Protein AF-0000000079916120 (afdb_homodimer)

pLDDT: mean 85.38, std 12.24, range [44.72, 98.25]

Secondary structure (DSSP, 8-state):
--EEEEHHHHTTPEEEETTS-EEEEEEEEEE-TTSSBEEEEEEE-SSTT--EEEEEEEGGG-SEE-SS-EEESSGGG-EE--HHHHHHHHSS--S-TTTTPEEEETTS-EEEEEEEEEEEE--TTT--EEEEEEEEEE-TTTSSTT-EEEEE--SS---BTTEEEE-GGGGGG-BSSSTTHHHHHHHHHHHHHHH-/--EEEEHHHHTTPEEEETTS-EEEEEEEEEE-TTSSBEEEEEEE-SSTT--EEEEEEEGGG-SEE-SS-EEESSGGG-EE--HHHHHHHHSS--S-TTTTPEEEETTS-EEEEEEEEEEEE--TTT--EEEEEEEEEE-TTTSSTT-EEEEE--TT---BTTEEEE-GGGGGG-BSSSTTHHHHHHHHHHHHHHH-

Sequence (392 aa):
MSVLMRCSEIIARPVVTMAGEAVAQVKDIVYAPTGGQVAGFTLAGRGPFSGPLDRGLVWGRVAALGADAVMIADEDALGPLTGALAHASSRRGSGSDVLGAEVLTDTGTALGAVVDVIVEVGDPASGRCDVVGYEIESSQALRGKGTKMLLPLPDTLAASGEHLIVPASATGFVRDDLAGFGAAVAAFRTQLRGASMSVLMRCSEIIARPVVTMAGEAVAQVKDIVYAPTGGQVAGFTLAGRGPFSGPLDRGLVWGRVAALGADAVMIADEDALGPLTGALAHASSRRGSGSDVLGAEVLTDTGTALGAVVDVIVEVGDPASGRCDVVGYEIESSQALRGKGTKMLLPLPDTLAASGEHLIVPASATGFVRDDLAGFGAAVAAFRTQLRGAS

Solvent-accessible surface area (backbone atoms only — not comparable to full-atom values): 20100 Å² total; per-residue (Å²): 121,67,44,76,42,54,49,75,70,48,47,62,28,36,29,27,26,62,50,12,38,65,79,27,17,32,58,29,62,28,50,32,94,63,57,41,30,53,44,26,32,40,26,19,44,76,53,96,84,42,52,76,48,78,39,20,36,47,37,88,44,48,55,24,80,30,89,53,19,35,22,23,71,41,78,79,46,45,36,73,53,50,70,61,50,36,56,38,68,65,40,89,71,36,63,58,89,51,59,63,24,40,31,24,27,74,83,67,48,56,45,22,31,26,73,40,44,27,31,37,37,44,43,58,84,74,54,48,39,33,48,44,30,31,30,26,33,21,26,79,69,74,43,64,66,69,39,66,32,32,38,45,43,56,85,80,44,64,78,47,86,74,40,35,69,38,63,60,71,37,70,81,40,51,30,76,46,71,78,60,37,63,58,31,29,53,51,51,43,50,49,54,58,66,74,97,123,69,46,78,42,54,50,74,69,47,47,64,26,36,30,28,25,62,51,13,38,64,79,27,15,32,56,29,62,26,52,33,95,65,56,43,30,52,44,26,32,39,26,19,45,76,53,96,84,43,53,75,46,79,38,20,37,46,36,86,43,48,55,24,80,32,89,53,18,36,21,23,72,42,77,78,46,46,37,73,52,50,71,62,48,37,56,40,67,66,40,86,68,37,62,59,91,51,60,62,25,39,33,27,26,73,83,64,48,56,43,22,30,27,72,41,43,29,31,38,38,45,42,57,84,74,55,49,40,34,49,42,30,31,30,25,33,20,26,80,69,76,42,65,65,69,41,65,33,32,37,45,42,56,87,80,45,62,77,46,87,74,39,37,67,37,62,60,73,37,69,80,40,50,30,76,46,73,80,59,35,64,58,31,29,53,52,51,43,50,50,52,59,67,72,96

Organism: NCBI:txid1990687

InterPro domains:
  IPR011033 PRC-barrel-like superfamily [SSF50346] (4-73)
  IPR027275 PRC-barrel domain [PF05239] (5-72)

Structure (mmCIF, N/CA/C/O backbone):
data_AF-0000000079916120-model_v1
#
loop_
_entity.id
_entity.type
_entity.pdbx_description
1 polymer 'Photosystem reaction center protein H'
#
loop_
_atom_site.group_PDB
_atom_site.id
_atom_site.type_symbol
_atom_site.label_atom_id
_atom_site.label_alt_id
_atom_site.label_comp_id
_atom_site.label_asym_id
_atom_site.label_entity_id
_atom_site.label_seq_id
_atom_site.pdbx_PDB_ins_code
_atom_site.Cartn_x
_atom_site.Cartn_y
_atom_site.Cartn_z
_atom_site.occupancy
_atom_site.B_iso_or_equiv
_atom_site.auth_seq_id
_atom_site.auth_comp_id
_atom_site.auth_asym_id
_atom_site.auth_atom_id
_atom_site.pdbx_PDB_model_num
ATOM 1 N N . MET A 1 1 ? -11.812 17.188 -5.547 1 64.25 1 MET A N 1
ATOM 2 C CA . MET A 1 1 ? -12.258 17.219 -4.16 1 64.25 1 MET A CA 1
ATOM 3 C C . MET A 1 1 ? -11.086 17.078 -3.201 1 64.25 1 MET A C 1
ATOM 5 O O . MET A 1 1 ? -10.117 16.375 -3.502 1 64.25 1 MET A O 1
ATOM 9 N N . SER A 1 2 ? -10.922 17.984 -2.207 1 83 2 SER A N 1
ATOM 10 C CA . SER A 1 2 ? -9.812 17.969 -1.262 1 83 2 SER A CA 1
ATOM 11 C C . SER A 1 2 ? -10.172 17.188 0.005 1 83 2 SER A C 1
ATOM 13 O O . SER A 1 2 ? -11.352 17.062 0.347 1 83 2 SER A O 1
ATOM 15 N N . VAL A 1 3 ? -9.266 16.5 0.45 1 88.25 3 VAL A N 1
ATOM 16 C CA . VAL A 1 3 ? -9.469 15.727 1.67 1 88.25 3 VAL A CA 1
ATOM 17 C C . VAL A 1 3 ? -8.602 16.297 2.791 1 88.25 3 VAL A C 1
ATOM 19 O O . VAL A 1 3 ? -7.457 16.703 2.557 1 88.25 3 VAL A O 1
ATOM 22 N N . LEU A 1 4 ? -9.219 16.328 3.965 1 93 4 LEU A N 1
ATOM 23 C CA . LEU A 1 4 ? -8.453 16.734 5.137 1 93 4 LEU A CA 1
ATOM 24 C C . LEU A 1 4 ? -7.867 15.531 5.855 1 93 4 LEU A C 1
ATOM 26 O O . LEU A 1 4 ? -8.516 14.484 5.957 1 93 4 LEU A O 1
ATOM 30 N N . MET A 1 5 ? -6.652 15.812 6.375 1 94.25 5 MET A N 1
ATOM 31 C CA . MET A 1 5 ? -5.984 14.75 7.113 1 94.25 5 MET A CA 1
ATOM 32 C C . MET A 1 5 ? -5.203 15.312 8.297 1 94.25 5 MET A C 1
ATOM 34 O O . MET A 1 5 ? -4.723 16.453 8.242 1 94.25 5 MET A O 1
ATOM 38 N N . ARG A 1 6 ? -5.152 14.422 9.336 1 94.69 6 ARG A N 1
ATOM 39 C CA . ARG A 1 6 ? -4.207 14.703 10.406 1 94.69 6 ARG A CA 1
ATOM 40 C C . ARG A 1 6 ? -2.799 14.25 10.031 1 94.69 6 ARG A C 1
ATOM 42 O O . ARG A 1 6 ? -2.611 13.125 9.547 1 94.69 6 ARG A O 1
ATOM 49 N N . CYS A 1 7 ? -1.835 15.062 10.32 1 92.88 7 CYS A N 1
ATOM 50 C CA . CYS A 1 7 ? -0.459 14.734 9.969 1 92.88 7 CYS A CA 1
ATOM 51 C C . CYS A 1 7 ? 0.027 13.516 10.75 1 92.88 7 CYS A C 1
ATOM 53 O O . CYS A 1 7 ? 0.81 12.719 10.234 1 92.88 7 CYS A O 1
ATOM 55 N N . SER A 1 8 ? -0.419 13.398 11.961 1 93.06 8 SER A N 1
ATOM 56 C CA . SER A 1 8 ? -0.013 12.266 12.773 1 93.06 8 SER A CA 1
ATOM 57 C C . SER A 1 8 ? -0.409 10.945 12.125 1 93.06 8 SER A C 1
ATOM 59 O O . SER A 1 8 ? 0.227 9.914 12.359 1 93.06 8 SER A O 1
ATOM 61 N N . GLU A 1 9 ? -1.499 10.953 11.312 1 94.12 9 GLU A N 1
ATOM 62 C CA . GLU A 1 9 ? -1.99 9.742 10.656 1 94.12 9 GLU A CA 1
ATOM 63 C C . GLU A 1 9 ? -1.159 9.414 9.422 1 94.12 9 GLU A C 1
ATOM 65 O O . GLU A 1 9 ? -1.242 8.305 8.891 1 94.12 9 GLU A O 1
ATOM 70 N N . ILE A 1 10 ? -0.416 10.352 8.969 1 94.94 10 ILE A N 1
ATOM 71 C CA . ILE A 1 10 ? 0.38 10.172 7.762 1 94.94 10 ILE A CA 1
ATOM 72 C C . ILE A 1 10 ? 1.717 9.523 8.117 1 94.94 10 ILE A C 1
ATOM 74 O O . ILE A 1 10 ? 2.277 8.766 7.32 1 94.94 10 ILE A O 1
ATOM 78 N N . ILE A 1 11 ? 2.189 9.812 9.289 1 93.19 11 ILE A N 1
ATOM 79 C CA . ILE A 1 11 ? 3.457 9.258 9.75 1 93.19 11 ILE A CA 1
ATOM 80 C C . ILE A 1 11 ? 3.389 7.73 9.734 1 93.19 11 ILE A C 1
ATOM 82 O O . ILE A 1 11 ? 2.369 7.145 10.102 1 93.19 11 ILE A O 1
ATOM 86 N N . ALA A 1 12 ? 4.465 7.066 9.266 1 94 12 ALA A N 1
ATOM 87 C CA . ALA A 1 12 ? 4.656 5.617 9.195 1 94 12 ALA A CA 1
ATOM 88 C C . ALA A 1 12 ? 3.865 5.012 8.039 1 94 12 ALA A C 1
ATOM 90 O O . ALA A 1 12 ? 3.922 3.803 7.809 1 94 12 ALA A O 1
ATOM 91 N N . ARG A 1 13 ? 3.135 5.816 7.316 1 95.88 13 ARG A N 1
ATOM 92 C CA . ARG A 1 13 ? 2.465 5.285 6.133 1 95.88 13 ARG A CA 1
ATOM 93 C C . ARG A 1 13 ? 3.477 4.781 5.109 1 95.88 13 ARG A C 1
ATOM 95 O O . ARG A 1 13 ? 4.496 5.434 4.863 1 95.88 13 ARG A O 1
ATOM 102 N N . PRO A 1 14 ? 3.213 3.619 4.492 1 97.81 14 PRO A N 1
ATOM 103 C CA . PRO A 1 14 ? 4.129 3.127 3.461 1 97.81 14 PRO A CA 1
ATOM 104 C C . PRO A 1 14 ? 4.125 3.992 2.205 1 97.81 14 PRO A C 1
ATOM 106 O O . PRO A 1 14 ? 3.092 4.562 1.846 1 97.81 14 PRO A O 1
ATOM 109 N N . VAL A 1 15 ? 5.289 4.156 1.659 1 98.19 15 VAL A N 1
ATOM 110 C CA . VAL A 1 15 ? 5.453 4.738 0.333 1 98.19 15 VAL A CA 1
ATOM 111 C C . VAL A 1 15 ? 5.465 3.635 -0.722 1 98.19 15 VAL A C 1
ATOM 113 O O . VAL A 1 15 ? 6.363 2.793 -0.737 1 98.19 15 VAL A O 1
ATOM 116 N N . VAL A 1 16 ? 4.473 3.664 -1.605 1 98.25 16 VAL A N 1
ATOM 117 C CA . VAL A 1 16 ? 4.238 2.551 -2.52 1 98.25 16 VAL A CA 1
ATOM 118 C C . VAL A 1 16 ? 4.301 3.045 -3.963 1 98.25 16 VAL A C 1
ATOM 120 O O . VAL A 1 16 ? 3.727 4.082 -4.297 1 98.25 16 VAL A O 1
ATOM 123 N N . THR A 1 17 ? 5.023 2.33 -4.84 1 98.06 17 THR A N 1
ATOM 124 C CA . THR A 1 17 ? 5.082 2.662 -6.258 1 98.06 17 THR A CA 1
ATOM 125 C C . THR A 1 17 ? 3.801 2.234 -6.969 1 98.06 17 THR A C 1
ATOM 127 O O . THR A 1 17 ? 3.059 1.39 -6.465 1 98.06 17 THR A O 1
ATOM 130 N N . MET A 1 18 ? 3.59 2.809 -8.102 1 96.5 18 MET A N 1
ATOM 131 C CA . MET A 1 18 ? 2.443 2.426 -8.914 1 96.5 18 MET A CA 1
ATOM 132 C C . MET A 1 18 ? 2.523 0.955 -9.312 1 96.5 18 MET A C 1
ATOM 134 O O . MET A 1 18 ? 1.519 0.356 -9.703 1 96.5 18 MET A O 1
ATOM 138 N N . ALA A 1 19 ? 3.664 0.32 -9.18 1 94.12 19 ALA A N 1
ATOM 139 C CA . ALA A 1 19 ? 3.863 -1.09 -9.508 1 94.12 19 ALA A CA 1
ATOM 140 C C . ALA A 1 19 ? 3.59 -1.979 -8.297 1 94.12 19 ALA A C 1
ATOM 142 O O . ALA A 1 19 ? 3.598 -3.207 -8.406 1 94.12 19 ALA A O 1
ATOM 143 N N . GLY A 1 20 ? 3.338 -1.336 -7.141 1 96.19 20 GLY A N 1
ATOM 144 C CA . GLY A 1 20 ? 2.955 -2.107 -5.969 1 96.19 20 GLY A CA 1
ATOM 145 C C . GLY A 1 20 ? 4.133 -2.463 -5.082 1 96.19 20 GLY A C 1
ATOM 146 O O . GLY A 1 20 ? 4.105 -3.479 -4.383 1 96.19 20 GLY A O 1
ATOM 147 N N . GLU A 1 21 ? 5.227 -1.719 -5.141 1 96.44 21 GLU A N 1
ATOM 148 C CA . GLU A 1 21 ? 6.379 -1.907 -4.266 1 96.44 21 GLU A CA 1
ATOM 149 C C . GLU A 1 21 ? 6.375 -0.897 -3.123 1 96.44 21 GLU A C 1
ATOM 151 O O . GLU A 1 21 ? 6.348 0.312 -3.355 1 96.44 21 GLU A O 1
ATOM 156 N N . ALA A 1 22 ? 6.406 -1.405 -1.909 1 97.25 22 ALA A N 1
ATOM 157 C CA . ALA A 1 22 ? 6.586 -0.53 -0.753 1 97.25 22 ALA A CA 1
ATOM 158 C C . ALA A 1 22 ? 8.062 -0.219 -0.523 1 97.25 22 ALA A C 1
ATOM 160 O O . ALA A 1 22 ? 8.773 -1.002 0.107 1 97.25 22 ALA A O 1
ATOM 161 N N . VAL A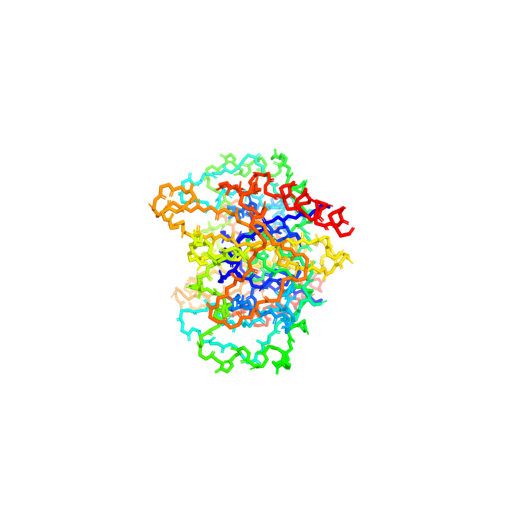 1 23 ? 8.508 0.926 -0.84 1 97 23 VAL A N 1
ATOM 162 C CA . VAL A 1 23 ? 9.938 1.196 -0.949 1 97 23 VAL A CA 1
ATOM 163 C C . VAL A 1 23 ? 10.422 1.928 0.301 1 97 23 VAL A C 1
ATOM 165 O O . VAL A 1 23 ? 11.633 2.023 0.544 1 97 23 VAL A O 1
ATOM 168 N N . ALA A 1 24 ? 9.523 2.473 1.041 1 97.19 24 ALA A N 1
ATOM 169 C CA . ALA A 1 24 ? 9.836 3.225 2.254 1 97.19 24 ALA A CA 1
ATOM 170 C C . ALA A 1 24 ? 8.578 3.482 3.078 1 97.19 24 ALA A C 1
ATOM 172 O O . ALA A 1 24 ? 7.508 2.959 2.768 1 97.19 24 ALA A O 1
ATOM 173 N N . GLN A 1 25 ? 8.734 4.148 4.137 1 97.38 25 GLN A N 1
ATOM 174 C CA . GLN A 1 25 ? 7.617 4.695 4.902 1 97.38 25 GLN A CA 1
ATOM 175 C C . GLN A 1 25 ? 7.902 6.133 5.332 1 97.38 25 GLN A C 1
ATOM 177 O O . GLN A 1 25 ? 9.062 6.547 5.418 1 97.38 25 GLN A O 1
ATOM 182 N N . VAL A 1 26 ? 6.867 6.871 5.609 1 95.75 26 VAL A N 1
ATOM 183 C CA . VAL A 1 26 ? 7.008 8.266 6.02 1 95.75 26 VAL A CA 1
ATOM 184 C C . VAL A 1 26 ? 7.602 8.336 7.422 1 95.75 26 VAL A C 1
ATOM 186 O O . VAL A 1 26 ? 7.055 7.754 8.367 1 95.75 26 VAL A O 1
ATOM 189 N N . LYS A 1 27 ? 8.633 8.992 7.504 1 93.62 27 LYS A N 1
ATOM 190 C CA . LYS A 1 27 ? 9.25 9.219 8.812 1 93.62 27 LYS A CA 1
ATOM 191 C C . LYS A 1 27 ? 8.773 10.531 9.414 1 93.62 27 LYS A C 1
ATOM 193 O O . LYS A 1 27 ? 8.336 10.57 10.57 1 93.62 27 LYS A O 1
ATOM 198 N N . ASP A 1 28 ? 8.914 11.602 8.633 1 91.25 28 ASP A N 1
ATOM 199 C CA . ASP A 1 28 ? 8.5 12.922 9.102 1 91.25 28 ASP A CA 1
ATOM 200 C C . ASP A 1 28 ? 7.863 13.734 7.973 1 91.25 28 ASP A C 1
ATOM 202 O O . ASP A 1 28 ? 8.172 13.516 6.797 1 91.25 28 ASP A O 1
ATOM 206 N N . ILE A 1 29 ? 7.062 14.664 8.422 1 92.31 29 ILE A N 1
ATOM 207 C CA . ILE A 1 29 ? 6.496 15.641 7.492 1 92.31 29 ILE A CA 1
ATOM 208 C C . ILE A 1 29 ? 7.312 16.938 7.539 1 92.31 29 ILE A C 1
ATOM 210 O O . ILE A 1 29 ? 7.586 17.469 8.617 1 92.31 29 ILE A O 1
ATOM 214 N N . VAL A 1 30 ? 7.742 17.375 6.387 1 90.56 30 VAL A N 1
ATOM 215 C CA . VAL A 1 30 ? 8.531 18.609 6.277 1 90.56 30 VAL A CA 1
ATOM 216 C C . VAL A 1 30 ? 7.676 19.719 5.699 1 90.56 30 VAL A C 1
ATOM 218 O O . VAL A 1 30 ? 7.035 19.547 4.66 1 90.56 30 VAL A O 1
ATOM 221 N N . TYR A 1 31 ? 7.746 20.812 6.398 1 86.19 31 TYR A N 1
ATOM 222 C CA . TYR A 1 31 ? 6.957 21.953 5.969 1 86.19 31 TYR A CA 1
ATOM 223 C C . TYR A 1 31 ? 7.824 22.984 5.242 1 86.19 31 TYR A C 1
ATOM 225 O O . TYR A 1 31 ? 9.008 23.125 5.539 1 86.19 31 TYR A O 1
ATOM 233 N N . ALA A 1 32 ? 7.137 23.672 4.305 1 82.56 32 ALA A N 1
ATOM 234 C CA . ALA A 1 32 ? 7.812 24.781 3.648 1 82.56 32 ALA A CA 1
ATOM 235 C C . ALA A 1 32 ? 8.195 25.875 4.652 1 82.56 32 ALA A C 1
ATOM 237 O O . ALA A 1 32 ? 7.621 25.938 5.742 1 82.56 32 ALA A O 1
ATOM 238 N N . PRO A 1 33 ? 9.148 26.625 4.316 1 73.81 33 PRO A N 1
ATOM 239 C CA . PRO A 1 33 ? 9.625 27.672 5.242 1 73.81 33 PRO A CA 1
ATOM 240 C C . PRO A 1 33 ? 8.492 28.562 5.754 1 73.81 33 PRO A C 1
ATOM 242 O O . PRO A 1 33 ? 8.539 29.016 6.898 1 73.81 33 PRO A O 1
ATOM 245 N N . THR A 1 34 ? 7.469 28.828 4.895 1 70.19 34 THR A N 1
ATOM 246 C CA . THR A 1 34 ? 6.367 29.672 5.328 1 70.19 34 THR A CA 1
ATOM 247 C C . THR A 1 34 ? 5.441 28.922 6.277 1 70.19 34 THR A C 1
ATOM 249 O O . THR A 1 34 ? 4.625 29.531 6.973 1 70.19 34 THR A O 1
ATOM 252 N N . GLY A 1 35 ? 5.621 27.562 6.336 1 73.12 35 GLY A N 1
ATOM 253 C CA . GLY A 1 35 ? 4.848 26.703 7.23 1 73.12 35 GLY A CA 1
ATOM 254 C C . GLY A 1 35 ? 3.455 26.406 6.711 1 73.12 35 GLY A C 1
ATOM 255 O O . GLY A 1 35 ? 2.715 25.625 7.32 1 73.12 35 GLY A O 1
ATOM 256 N N . GLY A 1 36 ? 3.084 26.984 5.648 1 80.69 36 GLY A N 1
ATOM 257 C CA . GLY A 1 36 ? 1.71 26.891 5.184 1 80.69 36 GLY A CA 1
ATOM 258 C C . GLY A 1 36 ? 1.484 25.719 4.23 1 80.69 36 GLY A C 1
ATOM 259 O O . GLY A 1 36 ? 0.352 25.469 3.818 1 80.69 36 GLY A O 1
ATOM 260 N N . GLN A 1 37 ? 2.617 25.141 3.873 1 86.62 37 GLN A N 1
ATOM 261 C CA . GLN A 1 37 ? 2.508 24.031 2.932 1 86.62 37 GLN A CA 1
ATOM 262 C C . GLN A 1 37 ? 3.461 22.891 3.305 1 86.62 37 GLN A C 1
ATOM 264 O O . GLN A 1 37 ? 4.504 23.125 3.914 1 86.62 37 GLN A O 1
ATOM 269 N N . VAL A 1 38 ? 3.053 21.703 2.9 1 89.19 38 VAL A N 1
ATOM 270 C CA . VAL A 1 38 ? 3.949 20.562 3.041 1 89.19 38 VAL A CA 1
ATOM 271 C C . VAL A 1 38 ? 4.973 20.578 1.908 1 89.19 38 VAL A C 1
ATOM 273 O O . VAL A 1 38 ? 4.605 20.594 0.731 1 89.19 38 VAL A O 1
ATOM 276 N N . ALA A 1 39 ? 6.23 20.578 2.314 1 90.38 39 ALA A N 1
ATOM 277 C CA . ALA A 1 39 ? 7.309 20.531 1.332 1 90.38 39 ALA A CA 1
ATOM 278 C C . ALA A 1 39 ? 7.566 19.094 0.875 1 90.38 39 ALA A C 1
ATOM 280 O O . ALA A 1 39 ? 7.98 18.859 -0.263 1 90.38 39 ALA A O 1
ATOM 281 N N . GLY A 1 40 ? 7.355 18.203 1.769 1 93.81 40 GLY A N 1
ATOM 282 C CA . GLY A 1 40 ? 7.578 16.797 1.475 1 93.81 40 GLY A CA 1
ATOM 283 C C . GLY A 1 40 ? 7.75 15.945 2.721 1 93.81 40 GLY A C 1
ATOM 284 O O . GLY A 1 40 ? 7.246 16.297 3.791 1 93.81 40 GLY A O 1
ATOM 285 N N . PHE A 1 41 ? 8.461 14.797 2.518 1 94.88 41 PHE A N 1
ATOM 286 C CA . PHE A 1 41 ? 8.602 13.82 3.592 1 94.88 41 PHE A CA 1
ATOM 287 C C . PHE A 1 41 ? 10.039 13.328 3.693 1 94.88 41 PHE A C 1
ATOM 289 O O . PHE A 1 41 ? 10.695 13.109 2.674 1 94.88 41 PHE A O 1
ATOM 296 N N . THR A 1 42 ? 10.523 13.211 4.91 1 95 42 THR A N 1
ATOM 297 C CA . THR A 1 42 ? 11.656 12.312 5.113 1 95 42 THR A CA 1
ATOM 298 C C . THR A 1 42 ? 11.18 10.867 5.273 1 95 42 THR A C 1
ATOM 300 O O . THR A 1 42 ? 10.016 10.625 5.594 1 95 42 THR A O 1
ATOM 303 N N . LEU A 1 43 ? 12.102 9.922 5.055 1 96.19 43 LEU A N 1
ATOM 304 C CA . LEU A 1 43 ? 11.656 8.539 4.953 1 96.19 43 LEU A CA 1
ATOM 305 C C . LEU A 1 43 ? 12.492 7.633 5.852 1 96.19 43 LEU A C 1
ATOM 307 O O . LEU A 1 43 ? 13.602 7.988 6.242 1 96.19 43 LEU A O 1
ATOM 311 N N . ALA A 1 44 ? 11.883 6.59 6.18 1 94.94 44 ALA A N 1
ATOM 312 C CA . ALA A 1 44 ? 12.539 5.504 6.902 1 94.94 44 ALA A CA 1
ATOM 313 C C . ALA A 1 44 ? 12.328 4.168 6.195 1 94.94 44 ALA A C 1
ATOM 315 O O . ALA A 1 44 ? 11.43 4.039 5.355 1 94.94 44 ALA A O 1
ATOM 316 N N . GLY A 1 45 ? 13.203 3.227 6.461 1 93.31 45 GLY A N 1
ATOM 317 C CA . GLY A 1 45 ? 12.984 1.874 5.973 1 93.31 45 GLY A CA 1
ATOM 318 C C . GLY A 1 45 ? 11.797 1.188 6.617 1 93.31 45 GLY A C 1
ATOM 319 O O . GLY A 1 45 ? 11.281 1.654 7.633 1 93.31 45 GLY A O 1
ATOM 320 N N . ARG A 1 46 ? 11.133 0.163 6.105 1 87.25 46 ARG A N 1
ATOM 321 C CA . ARG A 1 46 ? 9.938 -0.517 6.59 1 87.25 46 ARG A CA 1
ATOM 322 C C . ARG A 1 46 ? 10.297 -1.623 7.574 1 87.25 46 ARG A C 1
ATOM 324 O O . ARG A 1 46 ? 9.477 -1.997 8.422 1 87.25 46 ARG A O 1
ATOM 331 N N . GLY A 1 47 ? 11.398 -2.156 7.641 1 79.5 47 GLY A N 1
ATOM 332 C CA . GLY A 1 47 ? 11.773 -3.229 8.555 1 79.5 47 GLY A CA 1
ATOM 333 C C . GLY A 1 47 ? 12.055 -2.742 9.961 1 79.5 47 GLY A C 1
ATOM 334 O O . GLY A 1 47 ? 12.273 -1.55 10.18 1 79.5 47 GLY A O 1
ATOM 335 N N . PRO A 1 48 ? 11.82 -3.572 11.008 1 77.38 48 PRO A N 1
ATOM 336 C CA . PRO A 1 48 ? 12 -3.197 12.414 1 77.38 48 PRO A CA 1
ATOM 337 C C . PRO A 1 48 ? 13.383 -2.617 12.695 1 77.38 48 PRO A C 1
ATOM 339 O O . PRO A 1 48 ? 13.555 -1.876 13.672 1 77.38 48 PRO A O 1
ATOM 342 N N . PHE A 1 49 ? 14.352 -2.895 11.953 1 81.94 49 PHE A N 1
ATOM 343 C CA . PHE A 1 49 ? 15.703 -2.412 12.203 1 81.94 49 PHE A CA 1
ATOM 344 C C . PHE A 1 49 ? 16.094 -1.33 11.195 1 81.94 49 PHE A C 1
ATOM 346 O O . PHE A 1 49 ? 17.266 -0.959 11.094 1 81.94 49 PHE A O 1
ATOM 353 N N . SER A 1 50 ? 14.961 -1.059 10.609 1 81.88 50 SER A N 1
ATOM 354 C CA . SER A 1 50 ? 15.273 -0.068 9.578 1 81.88 50 SER A CA 1
ATOM 355 C C . SER A 1 50 ? 15.352 1.335 10.172 1 81.88 50 SER A C 1
ATOM 357 O O . SER A 1 50 ? 14.578 1.684 11.062 1 81.88 50 SER A O 1
ATOM 359 N N . GLY A 1 51 ? 16.391 2.152 9.867 1 86.38 51 GLY A N 1
ATOM 360 C CA . GLY A 1 51 ? 16.562 3.537 10.273 1 86.38 51 GLY A CA 1
ATOM 361 C C . GLY A 1 51 ? 16.172 4.531 9.195 1 86.38 51 GLY A C 1
ATOM 362 O O . GLY A 1 51 ? 15.523 4.168 8.211 1 86.38 51 GLY A O 1
ATOM 363 N N . PRO A 1 52 ? 16.406 5.777 9.516 1 88.5 52 PRO A N 1
ATOM 364 C CA . PRO A 1 52 ? 16.125 6.816 8.523 1 88.5 52 PRO A CA 1
ATOM 365 C C . PRO A 1 52 ? 16.859 6.586 7.203 1 88.5 52 PRO A C 1
ATOM 367 O O . PRO A 1 52 ? 17.984 6.082 7.195 1 88.5 52 PRO A O 1
ATOM 370 N N . LEU A 1 53 ? 16.156 6.906 6.145 1 91.56 53 LEU A N 1
ATOM 371 C CA . LEU A 1 53 ? 16.781 6.836 4.828 1 91.56 53 LEU A CA 1
ATOM 372 C C . LEU A 1 53 ? 17.5 8.141 4.488 1 91.56 53 LEU A C 1
ATOM 374 O O . LEU A 1 53 ? 17.141 9.203 5.004 1 91.56 53 LEU A O 1
ATOM 378 N N . ASP A 1 54 ? 18.422 8.031 3.568 1 91.5 54 ASP A N 1
ATOM 379 C CA . ASP A 1 54 ? 19.141 9.219 3.111 1 91.5 54 ASP A CA 1
ATOM 380 C C . ASP A 1 54 ? 18.438 9.852 1.91 1 91.5 54 ASP A C 1
ATOM 382 O O . ASP A 1 54 ? 18.969 10.781 1.301 1 91.5 54 ASP A O 1
ATOM 386 N N . ARG A 1 55 ? 17.375 9.305 1.609 1 95.19 55 ARG A N 1
ATOM 387 C CA . ARG A 1 55 ? 16.547 9.852 0.54 1 95.19 55 ARG A CA 1
ATOM 388 C C . ARG A 1 55 ? 15.211 10.359 1.085 1 95.19 55 ARG A C 1
ATOM 390 O O . ARG A 1 55 ? 14.727 9.875 2.109 1 95.19 55 ARG A O 1
ATOM 397 N N . GLY A 1 56 ? 14.703 11.422 0.381 1 96.56 56 GLY A N 1
ATOM 398 C CA . GLY A 1 56 ? 13.398 11.969 0.732 1 96.56 56 GLY A CA 1
ATOM 399 C C . GLY A 1 56 ? 12.438 12.023 -0.44 1 96.56 56 GLY A C 1
ATOM 400 O O . GLY A 1 56 ? 12.758 11.547 -1.531 1 96.56 56 GLY A O 1
ATOM 401 N N . LEU A 1 57 ? 11.258 12.438 -0.176 1 96.75 57 LEU A N 1
ATOM 402 C CA . LEU A 1 57 ? 10.203 12.578 -1.175 1 96.75 57 LEU A CA 1
ATOM 403 C C . LEU A 1 57 ? 9.625 13.992 -1.166 1 96.75 57 LEU A C 1
ATOM 405 O O . LEU A 1 57 ? 8.906 14.367 -0.24 1 96.75 57 LEU A O 1
ATOM 409 N N . VAL A 1 58 ? 9.961 14.742 -2.193 1 94.62 58 VAL A N 1
ATOM 410 C CA . VAL A 1 58 ? 9.398 16.078 -2.303 1 94.62 58 VAL A CA 1
ATOM 411 C C . VAL A 1 58 ? 7.93 15.992 -2.725 1 94.62 58 VAL A C 1
ATOM 413 O O . VAL A 1 58 ? 7.543 15.078 -3.447 1 94.62 58 VAL A O 1
ATOM 416 N N . TRP A 1 59 ? 7.168 16.922 -2.289 1 93.12 59 TRP A N 1
ATOM 417 C CA . TRP A 1 59 ? 5.73 16.875 -2.553 1 93.12 59 TRP A CA 1
ATOM 418 C C . TRP A 1 59 ? 5.457 16.781 -4.051 1 93.12 59 TRP A C 1
ATOM 420 O O . TRP A 1 59 ? 4.539 16.078 -4.48 1 93.12 59 TRP A O 1
ATOM 430 N N . GLY A 1 60 ? 6.188 17.516 -4.773 1 92.62 60 GLY A N 1
ATOM 431 C CA . GLY A 1 60 ? 5.98 17.547 -6.211 1 92.62 60 GLY A CA 1
ATOM 432 C C . GLY A 1 60 ? 6.086 16.188 -6.871 1 92.62 60 GLY A C 1
ATOM 433 O O . GLY A 1 60 ? 5.672 16.016 -8.016 1 92.62 60 GLY A O 1
ATOM 434 N N . ARG A 1 61 ? 6.629 15.188 -6.16 1 94.31 61 ARG A N 1
ATOM 435 C CA . ARG A 1 61 ? 6.805 13.852 -6.715 1 94.31 61 ARG A CA 1
ATOM 436 C C . ARG A 1 61 ? 5.805 12.875 -6.109 1 94.31 61 ARG A C 1
ATOM 438 O O . ARG A 1 61 ? 5.844 11.68 -6.398 1 94.31 61 ARG A O 1
ATOM 445 N N . VAL A 1 62 ? 4.996 13.367 -5.297 1 95.06 62 VAL A N 1
ATOM 446 C CA . VAL A 1 62 ? 3.912 12.562 -4.75 1 95.06 62 VAL A CA 1
ATOM 447 C C . VAL A 1 62 ? 2.801 12.414 -5.785 1 95.06 62 VAL A C 1
ATOM 449 O O . VAL A 1 62 ? 2.242 13.414 -6.246 1 95.06 62 VAL A O 1
ATOM 452 N N . ALA A 1 63 ? 2.451 11.195 -6.148 1 95.06 63 ALA A N 1
ATOM 453 C CA . ALA A 1 63 ? 1.373 10.953 -7.105 1 95.06 63 ALA A CA 1
ATOM 454 C C . ALA A 1 63 ? 0.008 11.047 -6.43 1 95.06 63 ALA A C 1
ATOM 456 O O . ALA A 1 63 ? -0.952 11.539 -7.023 1 95.06 63 ALA A O 1
ATOM 457 N N . ALA A 1 64 ? -0.108 10.531 -5.238 1 93.75 64 ALA A N 1
ATOM 458 C CA . ALA A 1 64 ? -1.317 10.602 -4.426 1 93.75 64 ALA A CA 1
ATOM 459 C C . ALA A 1 64 ? -1.003 10.336 -2.953 1 93.75 64 ALA A C 1
ATOM 461 O O . ALA A 1 64 ? -0.08 9.586 -2.635 1 93.75 64 ALA A O 1
ATOM 462 N N . LEU A 1 65 ? -1.669 10.953 -2.111 1 95.06 65 LEU A N 1
ATOM 463 C CA . LEU A 1 65 ? -1.646 10.664 -0.683 1 95.06 65 LEU A CA 1
ATOM 464 C C . LEU A 1 65 ? -2.984 10.094 -0.221 1 95.06 65 LEU A C 1
ATOM 466 O O . LEU A 1 65 ? -3.961 10.836 -0.085 1 95.06 65 LEU A O 1
ATOM 470 N N . GLY A 1 66 ? -2.959 8.82 0.043 1 94 66 GLY A N 1
ATOM 471 C CA . GLY A 1 66 ? -4.184 8.141 0.448 1 94 66 GLY A CA 1
ATOM 472 C C . GLY A 1 66 ? -4.227 7.828 1.932 1 94 66 GLY A C 1
ATOM 473 O O . GLY A 1 66 ? -3.299 8.156 2.67 1 94 66 GLY A O 1
ATOM 474 N N . ALA A 1 67 ? -5.367 7.215 2.281 1 94 67 ALA A N 1
ATOM 475 C CA . ALA A 1 67 ? -5.598 6.863 3.682 1 94 67 ALA A CA 1
ATOM 476 C C . ALA A 1 67 ? -4.594 5.816 4.156 1 94 67 ALA A C 1
ATOM 478 O O . ALA A 1 67 ? -4.281 5.746 5.348 1 94 67 ALA A O 1
ATOM 479 N N . ASP A 1 68 ? -3.979 5.047 3.201 1 96.12 68 ASP A N 1
ATOM 480 C CA . ASP A 1 68 ? -3.207 3.896 3.662 1 96.12 68 ASP A CA 1
ATOM 481 C C . ASP A 1 68 ? -1.803 3.9 3.062 1 96.12 68 ASP A C 1
ATOM 483 O O . ASP A 1 68 ? -0.93 3.152 3.508 1 96.12 68 ASP A O 1
ATOM 487 N N . ALA A 1 69 ? -1.601 4.746 2.066 1 97.31 69 ALA A N 1
ATOM 488 C CA . ALA A 1 69 ? -0.294 4.77 1.414 1 97.31 69 ALA A CA 1
ATOM 489 C C . ALA A 1 69 ? -0.036 6.117 0.748 1 97.31 69 ALA A C 1
ATOM 491 O O . ALA A 1 69 ? -0.977 6.816 0.365 1 97.31 69 ALA A O 1
ATOM 492 N N . VAL A 1 70 ? 1.219 6.477 0.702 1 96.94 70 VAL A N 1
ATOM 493 C CA . VAL A 1 70 ? 1.697 7.527 -0.192 1 96.94 70 VAL A CA 1
ATOM 494 C C . VAL A 1 70 ? 2.125 6.918 -1.524 1 96.94 70 VAL A C 1
ATOM 496 O O . VAL A 1 70 ? 3.031 6.082 -1.568 1 96.94 70 VAL A O 1
ATOM 499 N N . MET A 1 71 ? 1.501 7.375 -2.584 1 97.06 71 MET A N 1
ATOM 500 C CA . MET A 1 71 ? 1.762 6.785 -3.893 1 97.06 71 MET A CA 1
ATOM 501 C C . MET A 1 71 ? 2.822 7.582 -4.645 1 97.06 71 MET A C 1
ATOM 503 O O . MET A 1 71 ? 2.791 8.812 -4.656 1 97.06 71 MET A O 1
ATOM 507 N N . ILE A 1 72 ? 3.725 6.852 -5.273 1 97.56 72 ILE A N 1
ATOM 508 C CA . ILE A 1 72 ? 4.707 7.453 -6.168 1 97.56 72 ILE A CA 1
ATOM 509 C C . ILE A 1 72 ? 4.754 6.676 -7.48 1 97.56 72 ILE A C 1
ATOM 511 O O . ILE A 1 72 ? 4.363 5.508 -7.531 1 97.56 72 ILE A O 1
ATOM 515 N N . ALA A 1 73 ? 5.207 7.383 -8.539 1 97 73 ALA A N 1
ATOM 516 C CA . ALA A 1 73 ? 5.277 6.723 -9.836 1 97 73 ALA A CA 1
ATOM 517 C C . ALA A 1 73 ? 6.215 5.523 -9.797 1 97 73 ALA A C 1
ATOM 519 O O . ALA A 1 73 ? 5.859 4.43 -10.234 1 97 73 ALA A O 1
ATOM 520 N N . ASP A 1 74 ? 7.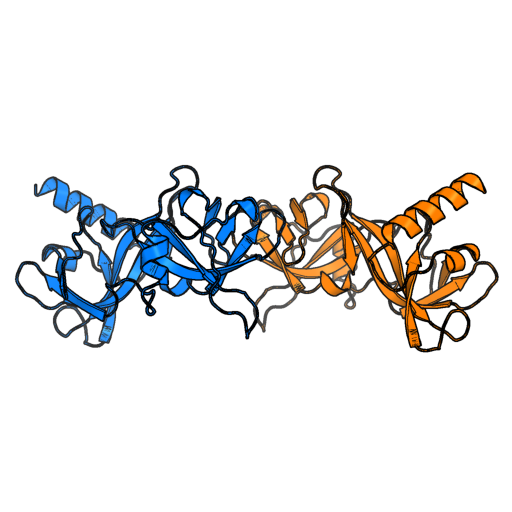359 5.699 -9.344 1 97.25 74 ASP A N 1
ATOM 521 C CA . ASP A 1 74 ? 8.391 4.684 -9.156 1 97.25 74 ASP A CA 1
ATOM 522 C C . ASP A 1 74 ? 9.453 5.156 -8.164 1 97.25 74 ASP A C 1
ATOM 524 O O . ASP A 1 74 ? 9.367 6.27 -7.637 1 97.25 74 ASP A O 1
ATOM 528 N N . GLU A 1 75 ? 10.414 4.352 -7.906 1 96.69 75 GLU A N 1
ATOM 529 C CA . GLU A 1 75 ? 11.414 4.617 -6.875 1 96.69 75 GLU A CA 1
ATOM 530 C C . GLU A 1 75 ? 12.234 5.859 -7.207 1 96.69 75 GLU A C 1
ATOM 532 O O . GLU A 1 75 ? 12.805 6.488 -6.316 1 96.69 75 GLU A O 1
ATOM 537 N N . ASP A 1 76 ? 12.297 6.27 -8.484 1 97.44 76 ASP A N 1
ATOM 538 C CA . ASP A 1 76 ? 13.07 7.434 -8.914 1 97.44 76 ASP A CA 1
ATOM 539 C C . ASP A 1 76 ? 12.445 8.727 -8.398 1 97.44 76 ASP A C 1
ATOM 541 O O . ASP A 1 76 ? 13.047 9.797 -8.484 1 97.44 76 ASP A O 1
ATOM 545 N N . ALA A 1 77 ? 11.25 8.578 -7.926 1 97.19 77 ALA A N 1
ATOM 546 C CA . ALA A 1 77 ? 10.609 9.742 -7.316 1 97.19 77 ALA A CA 1
ATOM 547 C C . ALA A 1 77 ? 11.32 10.156 -6.035 1 97.19 77 ALA A C 1
ATOM 549 O O . ALA A 1 77 ? 11.195 11.297 -5.59 1 97.19 77 ALA A O 1
ATOM 550 N N . LEU A 1 78 ? 11.961 9.164 -5.422 1 97.5 78 LEU A N 1
ATOM 551 C CA . LEU A 1 78 ? 12.766 9.5 -4.25 1 97.5 78 LEU A CA 1
ATOM 552 C C . LEU A 1 78 ? 14.055 10.195 -4.656 1 97.5 78 LEU A C 1
ATOM 554 O O . LEU A 1 78 ? 14.656 9.852 -5.676 1 97.5 78 LEU A O 1
ATOM 558 N N . GLY A 1 79 ? 14.453 11.133 -3.902 1 96.19 79 GLY A N 1
ATOM 559 C CA . GLY A 1 79 ? 15.648 11.891 -4.227 1 96.19 79 GLY A CA 1
ATOM 560 C C . GLY A 1 79 ? 16.438 12.305 -3.004 1 96.19 79 GLY A C 1
ATOM 561 O O . GLY A 1 79 ? 16.047 12.031 -1.872 1 96.19 79 GLY A O 1
ATOM 562 N N . PRO A 1 80 ? 17.578 12.898 -3.303 1 93.75 80 PRO A N 1
ATOM 563 C CA . PRO A 1 80 ? 18.406 13.359 -2.184 1 93.75 80 PRO A CA 1
ATOM 564 C C . PRO A 1 80 ? 17.688 14.383 -1.304 1 93.75 80 PRO A C 1
ATOM 566 O O . PRO A 1 80 ? 16.797 15.078 -1.771 1 93.75 80 PRO A O 1
ATOM 569 N N . LEU A 1 81 ? 18.141 14.289 -0.055 1 90.44 81 LEU A N 1
ATOM 570 C CA . LEU A 1 81 ? 17.625 15.289 0.869 1 90.44 81 LEU A CA 1
ATOM 571 C C . LEU A 1 81 ? 18.203 16.672 0.559 1 90.44 81 LEU A C 1
ATOM 573 O O . LEU A 1 81 ? 19.406 16.859 0.641 1 90.44 81 LEU A O 1
ATOM 577 N N . THR A 1 82 ? 17.359 17.562 0.127 1 87.62 82 THR A N 1
ATOM 578 C CA . THR A 1 82 ? 17.812 18.906 -0.172 1 87.62 82 THR A CA 1
ATOM 579 C C . THR A 1 82 ? 16.844 19.938 0.417 1 87.62 82 THR A C 1
ATOM 581 O O . THR A 1 82 ? 15.734 19.594 0.828 1 87.62 82 THR A O 1
ATOM 584 N N . GLY A 1 83 ? 17.344 21.172 0.625 1 84.31 83 GLY A N 1
ATOM 585 C CA . GLY A 1 83 ? 16.5 22.25 1.096 1 84.31 83 GLY A CA 1
ATOM 586 C C . GLY A 1 83 ? 15.836 21.953 2.43 1 84.31 83 GLY A C 1
ATOM 587 O O . GLY A 1 83 ? 16.516 21.594 3.395 1 84.31 83 GLY A O 1
ATOM 588 N N . ALA A 1 84 ? 14.477 22.188 2.408 1 77.06 84 ALA A N 1
ATOM 589 C CA . ALA A 1 84 ? 13.711 22 3.637 1 77.06 84 ALA A CA 1
ATOM 590 C C . ALA A 1 84 ? 13.844 20.562 4.141 1 77.06 84 ALA A C 1
ATOM 592 O O . ALA A 1 84 ? 13.859 20.328 5.352 1 77.06 84 ALA A O 1
ATOM 593 N N . LEU A 1 85 ? 14 19.641 3.291 1 84.75 85 LEU A N 1
ATOM 594 C CA . LEU A 1 85 ? 14.109 18.25 3.686 1 84.75 85 LEU A CA 1
ATOM 595 C C . LEU A 1 85 ? 15.445 17.969 4.363 1 84.75 85 LEU A C 1
ATOM 597 O O . LEU A 1 85 ? 15.516 17.219 5.332 1 84.75 85 LEU A O 1
ATOM 601 N N . ALA A 1 86 ? 16.422 18.531 3.832 1 82.44 86 ALA A N 1
ATOM 602 C CA . ALA A 1 86 ? 17.75 18.359 4.438 1 82.44 86 ALA A CA 1
ATOM 603 C C . ALA A 1 86 ? 17.766 18.938 5.855 1 82.44 86 ALA A C 1
ATOM 605 O O . ALA A 1 86 ? 18.344 18.328 6.762 1 82.44 86 ALA A O 1
ATOM 606 N N . HIS A 1 87 ? 17.203 20.062 6.02 1 78.75 87 HIS A N 1
ATOM 607 C CA . HIS A 1 87 ? 17.156 20.703 7.332 1 78.75 87 HIS A CA 1
ATOM 608 C C . HIS A 1 87 ? 16.359 19.859 8.328 1 78.75 87 HIS A C 1
ATOM 610 O O . HIS A 1 87 ? 16.766 19.703 9.484 1 78.75 87 HIS A O 1
ATOM 616 N N . ALA A 1 88 ? 15.266 19.328 7.914 1 75.5 88 ALA A N 1
ATOM 617 C CA . ALA A 1 88 ? 14.406 18.516 8.758 1 75.5 88 ALA A CA 1
ATOM 618 C C . ALA A 1 88 ? 15.125 17.25 9.219 1 75.5 88 ALA A C 1
ATOM 620 O O . ALA A 1 88 ? 14.961 16.812 10.359 1 75.5 88 ALA A O 1
ATOM 621 N N . SER A 1 89 ? 15.82 16.625 8.383 1 69.31 89 SER A N 1
ATOM 622 C CA . SER A 1 89 ? 16.516 15.391 8.695 1 69.31 89 SER A CA 1
ATOM 623 C C . SER A 1 89 ? 17.594 15.617 9.766 1 69.31 89 SER A C 1
ATOM 625 O O . SER A 1 89 ? 17.953 14.695 10.5 1 69.31 89 SER A O 1
ATOM 627 N N . SER A 1 90 ? 18.141 16.703 9.734 1 66.06 90 SER A N 1
ATOM 628 C CA . SER A 1 90 ? 19.188 17.047 10.695 1 66.06 90 SER A CA 1
ATOM 629 C C . SER A 1 90 ? 18.609 17.297 12.086 1 66.06 90 SER A C 1
ATOM 631 O O . SER A 1 90 ? 19.297 17.156 13.094 1 66.06 90 SER A O 1
ATOM 633 N N . ARG A 1 91 ? 17.547 17.75 12.109 1 58.94 91 ARG A N 1
ATOM 634 C CA . ARG A 1 91 ? 16.938 18.047 13.406 1 58.94 91 ARG A CA 1
ATOM 635 C C . ARG A 1 91 ? 16.359 16.781 14.031 1 58.94 91 ARG A C 1
ATOM 637 O O . ARG A 1 91 ? 15.82 15.922 13.328 1 58.94 91 ARG A O 1
ATOM 644 N N . ARG A 1 92 ? 17.188 16 14.711 1 51.22 92 ARG A N 1
ATOM 645 C CA . ARG A 1 92 ? 16.797 14.766 15.375 1 51.22 92 ARG A CA 1
ATOM 646 C C . ARG A 1 92 ? 15.281 14.656 15.492 1 51.22 92 ARG A C 1
ATOM 648 O O . ARG A 1 92 ? 14.742 13.555 15.672 1 51.22 92 ARG A O 1
ATOM 655 N N . GLY A 1 93 ? 14.594 15.758 15.734 1 44.72 93 GLY A N 1
ATOM 656 C CA . GLY A 1 93 ? 13.203 15.719 16.141 1 44.72 93 GLY A CA 1
ATOM 657 C C . GLY A 1 93 ? 12.266 16.328 15.109 1 44.72 93 GLY A C 1
ATOM 658 O O . GLY A 1 93 ? 12.352 17.516 14.805 1 44.72 93 GLY A O 1
ATOM 659 N N . SER A 1 94 ? 11.93 15.617 14.078 1 45.72 94 SER A N 1
ATOM 660 C CA . SER A 1 94 ? 11.258 15.805 12.797 1 45.72 94 SER A CA 1
ATOM 661 C C . SER A 1 94 ? 9.922 16.516 12.969 1 45.72 94 SER A C 1
ATOM 663 O O . SER A 1 94 ? 9.188 16.719 12 1 45.72 94 SER A O 1
ATOM 665 N N . GLY A 1 95 ? 9.281 16.359 14.102 1 48.78 95 GLY A N 1
ATOM 666 C CA . GLY A 1 95 ? 7.93 16.891 14.039 1 48.78 95 GLY A CA 1
ATOM 667 C C . GLY A 1 95 ? 7.883 18.359 13.688 1 48.78 95 GLY A C 1
ATOM 668 O O . GLY A 1 95 ? 8.922 19 13.547 1 48.78 95 GLY A O 1
ATOM 669 N N . SER A 1 96 ? 6.73 18.75 13.18 1 58.09 96 SER A N 1
ATOM 670 C CA . SER A 1 96 ? 6.426 20.172 13.039 1 58.09 96 SER A CA 1
ATOM 671 C C . SER A 1 96 ? 6.863 20.953 14.273 1 58.09 96 SER A C 1
ATOM 673 O O . SER A 1 96 ? 6.637 20.516 15.398 1 58.09 96 SER A O 1
ATOM 675 N N . ASP A 1 97 ? 7.918 21.875 14.156 1 68.75 97 ASP A N 1
ATOM 676 C CA . ASP A 1 97 ? 8.328 22.797 15.211 1 68.75 97 ASP A CA 1
ATOM 677 C C . ASP A 1 97 ? 7.109 23.375 15.93 1 68.75 97 ASP A C 1
ATOM 679 O O . ASP A 1 97 ? 7.242 23.984 17 1 68.75 97 ASP A O 1
ATOM 683 N N . VAL A 1 98 ? 5.969 22.875 15.453 1 77.75 98 VAL A N 1
ATOM 684 C CA . VAL A 1 98 ? 4.828 23.594 16.016 1 77.75 98 VAL A CA 1
ATOM 685 C C . VAL A 1 98 ? 4.129 22.734 17.047 1 77.75 98 VAL A C 1
ATOM 687 O O . VAL A 1 98 ? 3.32 23.219 17.844 1 77.75 98 VAL A O 1
ATOM 690 N N . LEU A 1 99 ? 4.449 21.453 17.062 1 83.81 99 LEU A N 1
ATOM 691 C CA . LEU A 1 99 ? 3.797 20.594 18.031 1 83.81 99 LEU A CA 1
ATOM 692 C C . LEU A 1 99 ? 4.191 20.969 19.453 1 83.81 99 LEU A C 1
ATOM 694 O O . LEU A 1 99 ? 5.375 21.188 19.75 1 83.81 99 LEU A O 1
ATOM 698 N N . GLY A 1 100 ? 3.186 21.078 20.281 1 86.06 100 GLY A N 1
ATOM 699 C CA . GLY A 1 100 ? 3.434 21.469 21.656 1 86.06 100 GLY A CA 1
ATOM 700 C C . GLY A 1 100 ? 3.363 22.969 21.891 1 86.06 100 GLY A C 1
ATOM 701 O O . GLY A 1 100 ? 3.258 23.422 23.016 1 86.06 100 GLY A O 1
ATOM 702 N N . ALA A 1 101 ? 3.432 23.688 20.828 1 84.56 101 ALA A N 1
ATOM 703 C CA . ALA A 1 101 ? 3.371 25.141 20.938 1 84.56 101 ALA A CA 1
ATOM 704 C C . ALA A 1 101 ? 2.021 25.578 21.5 1 84.56 101 ALA A C 1
ATOM 706 O O . ALA A 1 101 ? 0.982 25.016 21.156 1 84.56 101 ALA A O 1
ATOM 707 N N . GLU A 1 102 ? 2.076 26.625 22.297 1 88.62 102 GLU A N 1
ATOM 708 C CA . GLU A 1 102 ? 0.84 27.219 22.797 1 88.62 102 GLU A CA 1
ATOM 709 C C . GLU A 1 102 ? 0.222 28.156 21.75 1 88.62 102 GLU A C 1
ATOM 711 O O . GLU A 1 102 ? 0.923 28.953 21.141 1 88.62 102 GLU A O 1
ATOM 716 N N . VAL A 1 103 ? -1.046 27.938 21.609 1 87.62 103 VAL A N 1
ATOM 717 C CA . VAL A 1 103 ? -1.773 28.844 20.703 1 87.62 103 VAL A CA 1
ATOM 718 C C . VAL A 1 103 ? -2.451 29.938 21.516 1 87.62 103 VAL A C 1
ATOM 720 O O . VAL A 1 103 ? -3.178 29.656 22.469 1 87.62 103 VAL A O 1
ATOM 723 N N . LEU A 1 104 ? -2.125 31.156 21.078 1 87.19 104 LEU A N 1
ATOM 724 C CA . LEU A 1 104 ? -2.736 32.344 21.688 1 87.19 104 LEU A CA 1
ATOM 725 C C . LEU A 1 104 ? -3.547 33.125 20.672 1 87.19 104 LEU A C 1
ATOM 727 O O . LEU A 1 104 ? -3.199 33.156 19.484 1 87.19 104 LEU A O 1
ATOM 731 N N . THR A 1 105 ? -4.637 33.656 21.188 1 86.88 105 THR A N 1
ATOM 732 C CA . THR A 1 105 ? -5.285 34.625 20.312 1 86.88 105 THR A CA 1
ATOM 733 C C . THR A 1 105 ? -4.488 35.938 20.281 1 86.88 105 THR A C 1
ATOM 735 O O . THR A 1 105 ? -3.613 36.156 21.125 1 86.88 105 THR A O 1
ATOM 738 N N . ASP A 1 106 ? -4.828 36.781 19.266 1 85.94 106 ASP A N 1
ATOM 739 C CA . ASP A 1 106 ? -4.16 38.094 19.156 1 85.94 106 ASP A CA 1
ATOM 740 C C . ASP A 1 106 ? -4.562 39 20.312 1 85.94 106 ASP A C 1
ATOM 742 O O . ASP A 1 106 ? -3.914 40.031 20.547 1 85.94 106 ASP A O 1
ATOM 746 N N . THR A 1 107 ? -5.574 38.594 21.125 1 88.25 107 THR A N 1
ATOM 747 C CA . THR A 1 107 ? -5.988 39.344 22.297 1 88.25 107 THR A CA 1
ATOM 748 C C . THR A 1 107 ? -5.371 38.781 23.562 1 88.25 107 THR A C 1
ATOM 750 O O . THR A 1 107 ? -5.652 39.25 24.672 1 88.25 107 THR A O 1
ATOM 753 N N . GLY A 1 108 ? -4.625 37.688 23.375 1 85.69 108 GLY A N 1
ATOM 754 C CA . GLY A 1 108 ? -3.857 37.219 24.516 1 85.69 108 GLY A CA 1
ATOM 755 C C . GLY A 1 108 ? -4.5 36.031 25.203 1 85.69 108 GLY A C 1
ATOM 756 O O . GLY A 1 108 ? -4.043 35.594 26.266 1 85.69 108 GLY A O 1
ATOM 757 N N . THR A 1 109 ? -5.555 35.531 24.719 1 87.62 109 THR A N 1
ATOM 758 C CA . THR A 1 109 ? -6.219 34.375 25.312 1 87.62 109 THR A CA 1
ATOM 759 C C . THR A 1 109 ? -5.504 33.094 24.922 1 87.62 109 THR A C 1
ATOM 761 O O . THR A 1 109 ? -5.273 32.844 23.75 1 87.62 109 THR A O 1
ATOM 764 N N . ALA A 1 110 ? -5.199 32.344 25.922 1 88.62 110 ALA A N 1
ATOM 765 C CA . ALA A 1 110 ? -4.594 31.031 25.688 1 88.62 110 ALA A CA 1
ATOM 766 C C . ALA A 1 110 ? -5.641 30 25.281 1 88.62 110 ALA A C 1
ATOM 768 O O . ALA A 1 110 ? -6.559 29.703 26.047 1 88.62 110 ALA A O 1
ATOM 769 N N . LEU A 1 111 ? -5.469 29.438 24.094 1 88.88 111 LEU A N 1
ATOM 770 C CA . LEU A 1 111 ? -6.461 28.5 23.578 1 88.88 111 LEU A CA 1
ATOM 771 C C . LEU A 1 111 ? -6.07 27.062 23.906 1 88.88 111 LEU A C 1
ATOM 773 O O . LEU A 1 111 ? -6.934 26.219 24.156 1 88.88 111 LEU A O 1
ATOM 777 N N . GLY A 1 112 ? -4.805 26.812 23.906 1 90.44 112 GLY A N 1
ATOM 778 C CA . GLY A 1 112 ? -4.332 25.453 24.172 1 90.44 112 GLY A CA 1
ATOM 779 C C . GLY A 1 112 ? -3.049 25.125 23.422 1 90.44 112 GLY A C 1
ATOM 780 O O . GLY A 1 112 ? -2.463 25.984 22.766 1 90.44 112 GLY A O 1
ATOM 781 N N . ALA A 1 113 ? -2.633 23.859 23.578 1 90.88 113 ALA A N 1
ATOM 782 C CA . ALA A 1 113 ? -1.39 23.406 22.953 1 90.88 113 ALA A CA 1
ATOM 783 C C . ALA A 1 113 ? -1.668 22.609 21.688 1 90.88 113 ALA A C 1
ATOM 785 O O . ALA A 1 113 ? -2.604 21.812 21.641 1 90.88 113 ALA A O 1
ATOM 786 N N . VAL A 1 114 ? -0.792 22.875 20.703 1 89.38 114 VAL A N 1
ATOM 787 C CA . VAL A 1 114 ? -0.919 22.156 19.438 1 89.38 114 VAL A CA 1
ATOM 788 C C . VAL A 1 114 ? -0.559 20.688 19.641 1 89.38 114 VAL A C 1
ATOM 790 O O . VAL A 1 114 ? 0.528 20.359 20.125 1 89.38 114 VAL A O 1
ATOM 793 N N . VAL A 1 115 ? -1.478 19.766 19.156 1 92.75 115 VAL A N 1
ATOM 794 C CA . VAL A 1 115 ? -1.187 18.344 19.312 1 92.75 115 VAL A CA 1
ATOM 795 C C . VAL A 1 115 ? -1.101 17.688 17.922 1 92.75 115 VAL A C 1
ATOM 797 O O . VAL A 1 115 ? -0.599 16.578 17.797 1 92.75 115 VAL A O 1
ATOM 800 N N . ASP A 1 116 ? -1.616 18.391 16.953 1 92.69 116 ASP A N 1
ATOM 801 C CA . ASP A 1 116 ? -1.552 17.844 15.594 1 92.69 116 ASP A CA 1
ATOM 802 C C . ASP A 1 116 ? -1.737 18.953 14.562 1 92.69 116 ASP A C 1
ATOM 804 O O . ASP A 1 116 ? -2.158 20.062 14.898 1 92.69 116 ASP A O 1
ATOM 808 N N . VAL A 1 117 ? -1.326 18.672 13.391 1 91.19 117 VAL A N 1
ATOM 809 C CA . VAL A 1 117 ? -1.475 19.594 12.258 1 91.19 117 VAL A CA 1
ATOM 810 C C . VAL A 1 117 ? -2.48 19.031 11.266 1 91.19 117 VAL A C 1
ATOM 812 O O . VAL A 1 117 ? -2.461 17.828 10.961 1 91.19 117 VAL A O 1
ATOM 815 N N . ILE A 1 118 ? -3.336 19.844 10.797 1 92.5 118 ILE A N 1
ATOM 816 C CA . ILE A 1 118 ? -4.336 19.438 9.82 1 92.5 118 ILE A CA 1
ATOM 817 C C . ILE A 1 118 ? -3.951 19.969 8.438 1 92.5 118 ILE A C 1
ATOM 819 O O . ILE A 1 118 ? -3.715 21.172 8.273 1 92.5 118 ILE A O 1
ATOM 823 N N . VAL A 1 119 ? -3.979 19.062 7.516 1 92.31 119 VAL A N 1
ATOM 824 C CA . VAL A 1 119 ? -3.621 19.453 6.16 1 92.31 119 VAL A CA 1
ATOM 825 C C . VAL A 1 119 ? -4.773 19.156 5.207 1 92.31 119 VAL A C 1
ATOM 827 O O . VAL A 1 119 ? -5.602 18.281 5.488 1 92.31 119 VAL A O 1
ATOM 830 N N . GLU A 1 120 ? -4.816 19.922 4.207 1 91.5 120 GLU A N 1
ATOM 831 C CA . GLU A 1 120 ? -5.73 19.703 3.094 1 91.5 120 GLU A CA 1
ATOM 832 C C . GLU A 1 120 ? -4.984 19.203 1.857 1 91.5 120 GLU A C 1
ATOM 834 O O . GLU A 1 120 ? -4.105 19.906 1.343 1 91.5 120 GLU A O 1
ATOM 839 N N . VAL A 1 121 ? -5.344 18 1.497 1 89.81 121 VAL A N 1
ATOM 840 C CA . VAL A 1 121 ? -4.703 17.391 0.331 1 89.81 121 VAL A CA 1
ATOM 841 C C . VAL A 1 121 ? -5.582 17.594 -0.902 1 89.81 121 VAL A C 1
ATOM 843 O O . VAL A 1 121 ? -6.742 17.188 -0.922 1 89.81 121 VAL A O 1
ATOM 846 N N . GLY A 1 122 ? -5.074 18.344 -1.861 1 78.88 122 GLY A N 1
ATOM 847 C CA . GLY A 1 122 ? -5.812 18.609 -3.088 1 78.88 122 GLY A CA 1
ATOM 848 C C . GLY A 1 122 ? -5.625 17.516 -4.133 1 78.88 122 GLY A C 1
ATOM 849 O O . GLY A 1 122 ? -5 16.484 -3.859 1 78.88 122 GLY A O 1
ATOM 850 N N . ASP A 1 123 ? -6.367 17.703 -5.254 1 66.88 123 ASP A N 1
ATOM 851 C CA . ASP A 1 123 ? -6.191 16.797 -6.398 1 66.88 123 ASP A CA 1
ATOM 852 C C . ASP A 1 123 ? -4.742 16.797 -6.879 1 66.88 123 ASP A C 1
ATOM 854 O O . ASP A 1 123 ? -4.062 17.828 -6.82 1 66.88 123 ASP A O 1
ATOM 858 N N . PRO A 1 124 ? -4.215 15.578 -7.09 1 56.84 124 PRO A N 1
ATOM 859 C CA . PRO A 1 124 ? -2.824 15.508 -7.543 1 56.84 124 PRO A CA 1
ATOM 860 C C . PRO A 1 124 ? -2.494 16.562 -8.594 1 56.84 124 PRO A C 1
ATOM 862 O O . PRO A 1 124 ? -1.348 17.016 -8.68 1 56.84 124 PRO A O 1
ATOM 865 N N . ALA A 1 125 ? -3.635 16.922 -9.32 1 56.91 125 ALA A N 1
ATOM 866 C CA . ALA A 1 125 ? -3.369 17.922 -10.359 1 56.91 125 ALA A CA 1
ATOM 867 C C . ALA A 1 125 ? -3.027 19.266 -9.758 1 56.91 125 ALA A C 1
ATOM 869 O O . ALA A 1 125 ? -2.285 20.062 -10.352 1 56.91 125 ALA A O 1
ATOM 870 N N . SER A 1 126 ? -3.725 19.625 -8.68 1 59.56 126 SER A N 1
ATOM 871 C CA . SER A 1 126 ? -3.418 20.922 -8.078 1 59.56 126 SER A CA 1
ATOM 872 C C . SER A 1 126 ? -2.107 20.875 -7.301 1 59.56 126 SER A C 1
ATOM 874 O O . SER A 1 126 ? -1.395 21.875 -7.207 1 59.56 126 SER A O 1
ATOM 876 N N . GLY A 1 127 ? -1.591 19.672 -7.066 1 67.81 127 GLY A N 1
ATOM 877 C CA . GLY A 1 127 ? -0.285 19.25 -6.594 1 67.81 127 GLY A CA 1
ATOM 878 C C . GLY A 1 127 ? 0.081 19.828 -5.238 1 67.81 127 GLY A C 1
ATOM 879 O O . GLY A 1 127 ? 1.255 19.859 -4.867 1 67.81 127 GLY A O 1
ATOM 880 N N . ARG A 1 128 ? -1.005 20.578 -4.434 1 83.25 128 ARG A N 1
ATOM 881 C CA . ARG A 1 128 ? -0.506 21.156 -3.195 1 83.25 128 ARG A CA 1
ATOM 882 C C . ARG A 1 128 ? -1.106 20.469 -1.978 1 83.25 128 ARG A C 1
ATOM 884 O O . ARG A 1 128 ? -2.17 19.859 -2.07 1 83.25 128 ARG A O 1
ATOM 891 N N . CYS A 1 129 ? -0.39 20.453 -0.948 1 90.12 129 CYS A N 1
ATOM 892 C CA . CYS A 1 129 ? -0.804 20.047 0.389 1 90.12 129 CYS A CA 1
ATOM 893 C C . CYS A 1 129 ? -0.628 21.188 1.387 1 90.12 129 CYS A C 1
ATOM 895 O O . CYS A 1 129 ? 0.494 21.5 1.787 1 90.12 129 CYS A O 1
ATOM 897 N N . ASP A 1 130 ? -1.785 21.797 1.771 1 89.44 130 ASP A N 1
ATOM 898 C CA . ASP A 1 130 ? -1.742 23.016 2.572 1 89.44 130 ASP A CA 1
ATOM 899 C C . ASP A 1 130 ? -2.064 22.734 4.035 1 89.44 130 ASP A C 1
ATOM 901 O O . ASP A 1 130 ? -2.947 21.922 4.336 1 89.44 130 ASP A O 1
ATOM 905 N N . VAL A 1 131 ? -1.349 23.406 4.879 1 88.94 131 VAL A N 1
ATOM 906 C CA . VAL A 1 131 ? -1.734 23.422 6.285 1 88.94 131 VAL A CA 1
ATOM 907 C C . VAL A 1 131 ? -2.961 24.312 6.473 1 88.94 131 VAL A C 1
ATOM 909 O O . VAL A 1 131 ? -2.934 25.5 6.129 1 88.94 131 VAL A O 1
ATOM 912 N N . VAL A 1 132 ? -4.023 23.781 7.059 1 91.19 132 VAL A N 1
ATOM 913 C CA . VAL A 1 132 ? -5.242 24.578 7.117 1 91.19 132 VAL A CA 1
ATOM 914 C C . VAL A 1 132 ? -5.641 24.812 8.57 1 91.19 132 VAL A C 1
ATOM 916 O O . VAL A 1 132 ? -6.488 25.672 8.859 1 91.19 132 VAL A O 1
ATOM 919 N N . GLY A 1 133 ? -5.059 24.078 9.445 1 91.44 133 GLY A N 1
ATOM 920 C CA . GLY A 1 133 ? -5.383 24.25 10.852 1 91.44 133 GLY A CA 1
ATOM 921 C C . GLY A 1 133 ? -4.574 23.344 11.758 1 91.44 133 GLY A C 1
ATOM 922 O O . GLY A 1 133 ? -3.635 22.672 11.312 1 91.44 133 GLY A O 1
ATOM 923 N N . TYR A 1 134 ? -4.949 23.453 13.062 1 90.94 134 TYR A N 1
ATOM 924 C CA . TYR A 1 134 ? -4.316 22.641 14.094 1 90.94 134 TYR A CA 1
ATOM 925 C C . TYR A 1 134 ? -5.363 21.953 14.961 1 90.94 134 TYR A C 1
ATOM 927 O O . TYR A 1 134 ? -6.465 22.469 15.148 1 90.94 134 TYR A O 1
ATOM 935 N N . GLU A 1 135 ? -4.988 20.781 15.344 1 93.69 135 GLU A N 1
ATOM 936 C CA . GLU A 1 135 ? -5.684 20.234 16.5 1 93.69 135 GLU A CA 1
ATOM 937 C C . GLU A 1 135 ? -5.027 20.688 17.797 1 93.69 135 GLU A C 1
ATOM 939 O O . GLU A 1 135 ? -3.811 20.562 17.969 1 93.69 135 GLU A O 1
ATOM 944 N N . ILE A 1 136 ? -5.82 21.234 18.688 1 92.19 136 ILE A N 1
ATOM 945 C CA . ILE A 1 136 ? -5.27 21.734 19.953 1 92.19 136 ILE A CA 1
ATOM 946 C C . ILE A 1 136 ? -5.949 21.047 21.125 1 92.19 136 ILE A C 1
ATOM 948 O O . ILE A 1 136 ? -7.105 20.625 21.031 1 92.19 136 ILE A O 1
ATOM 952 N N . GLU A 1 137 ? -5.266 20.812 22.062 1 93.38 137 GLU A N 1
ATOM 953 C CA . GLU A 1 137 ? -5.809 20.438 23.359 1 93.38 137 GLU A CA 1
ATOM 954 C C . GLU A 1 137 ? -6.109 21.672 24.203 1 93.38 137 GLU A C 1
ATOM 956 O O . GLU A 1 137 ? -5.199 22.422 24.562 1 93.38 137 GLU A O 1
ATOM 961 N N . SER A 1 138 ? -7.379 21.797 24.406 1 89.81 138 SER A N 1
ATOM 962 C CA . SER A 1 138 ? -7.887 23.047 24.984 1 89.81 138 SER A CA 1
ATOM 963 C C . SER A 1 138 ? -7.297 23.281 26.359 1 89.81 138 SER A C 1
ATOM 965 O O . SER A 1 138 ? -7.164 22.359 27.156 1 89.81 138 SER A O 1
ATOM 967 N N . SER A 1 139 ? -7.078 24.469 26.422 1 84.31 139 SER A N 1
ATOM 968 C CA . SER A 1 139 ? -6.914 24.953 27.781 1 84.31 139 SER A CA 1
ATOM 969 C C . SER A 1 139 ? -8.258 25.328 28.406 1 84.31 139 SER A C 1
ATOM 971 O O . SER A 1 139 ? -9.312 25.062 27.828 1 84.31 139 SER A O 1
ATOM 973 N N . GLN A 1 140 ? -8.422 26.078 29.5 1 73.19 140 GLN A N 1
ATOM 974 C CA . GLN A 1 140 ? -9.633 26.406 30.234 1 73.19 140 GLN A CA 1
ATOM 975 C C . GLN A 1 140 ? -10.516 27.375 29.453 1 73.19 140 GLN A C 1
ATOM 977 O O . GLN A 1 140 ? -11.734 27.391 29.625 1 73.19 140 GLN A O 1
ATOM 982 N N . ALA A 1 141 ? -10.023 28 28.344 1 65.94 141 ALA A N 1
ATOM 983 C CA . ALA A 1 141 ? -10.734 29.125 27.766 1 65.94 141 ALA A CA 1
ATOM 984 C C . ALA A 1 141 ? -11.773 28.672 26.75 1 65.94 141 ALA A C 1
ATOM 986 O O . ALA A 1 141 ? -12.742 29.375 26.484 1 65.94 141 ALA A O 1
ATOM 987 N N . LEU A 1 142 ? -11.664 27.625 26.094 1 65.31 142 LEU A N 1
ATOM 988 C CA . LEU A 1 142 ? -12.562 27.25 25.016 1 65.31 142 LEU A CA 1
ATOM 989 C C . LEU A 1 142 ? -13.578 26.219 25.484 1 65.31 142 LEU A C 1
ATOM 991 O O . LEU A 1 142 ? -14.781 26.453 25.438 1 65.31 142 LEU A O 1
ATOM 995 N N . ARG A 1 143 ? -13.031 25.047 25.797 1 72.5 143 ARG A N 1
ATOM 996 C CA . ARG A 1 143 ? -13.812 23.938 26.297 1 72.5 143 ARG A CA 1
ATOM 997 C C . ARG A 1 143 ? -13.164 23.312 27.531 1 72.5 143 ARG A C 1
ATOM 999 O O . ARG A 1 143 ? -12.133 23.781 28 1 72.5 143 ARG A O 1
ATOM 1006 N N . GLY A 1 144 ? -13.906 22.453 27.984 1 75.69 144 GLY A N 1
ATOM 1007 C CA . GLY A 1 144 ? -13.336 21.719 29.109 1 75.69 144 GLY A CA 1
ATOM 1008 C C . GLY A 1 144 ? -11.875 21.359 28.906 1 75.69 144 GLY A C 1
ATOM 1009 O O . GLY A 1 144 ? -11.453 21.047 27.781 1 75.69 144 GLY A O 1
ATOM 1010 N N . LYS A 1 145 ? -11.055 21.703 29.891 1 79.31 145 LYS A N 1
ATOM 1011 C CA . LYS A 1 145 ? -9.617 21.406 29.875 1 79.31 145 LYS A CA 1
ATOM 1012 C C . LYS A 1 145 ? -9.352 20 29.375 1 79.31 145 LYS A C 1
ATOM 1014 O O . LYS A 1 145 ? -10 19.047 29.812 1 79.31 145 LYS A O 1
ATOM 1019 N N . GLY A 1 146 ? -8.477 19.875 28.406 1 84 146 GLY A N 1
ATOM 1020 C CA . GLY A 1 146 ? -8.047 18.562 27.953 1 84 146 GLY A CA 1
ATOM 1021 C C . GLY A 1 146 ? -8.812 18.078 26.734 1 84 146 GLY A C 1
ATOM 1022 O O . GLY A 1 146 ? -8.461 17.062 26.141 1 84 146 GLY A O 1
ATOM 1023 N N . THR A 1 147 ? -9.828 18.812 26.422 1 88.69 147 THR A N 1
ATOM 1024 C CA . THR A 1 147 ? -10.609 18.422 25.25 1 88.69 147 THR A CA 1
ATOM 1025 C C . THR A 1 147 ? -9.875 18.797 23.953 1 88.69 147 THR A C 1
ATOM 1027 O O . THR A 1 147 ? -9.25 19.859 23.891 1 88.69 147 THR A O 1
ATOM 1030 N N . LYS A 1 148 ? -9.945 17.969 23 1 92.56 148 LYS A N 1
ATOM 1031 C CA . LYS A 1 148 ? -9.305 18.234 21.719 1 92.56 148 LYS A CA 1
ATOM 1032 C C . LYS A 1 148 ? -10.289 18.875 20.734 1 92.56 148 LYS A C 1
ATOM 1034 O O . LYS A 1 148 ? -11.469 18.516 20.703 1 92.56 148 LYS A O 1
ATOM 1039 N N . MET A 1 149 ? -9.711 19.875 20 1 92.25 149 MET A N 1
ATOM 1040 C CA . MET A 1 149 ? -10.508 20.562 19 1 92.25 149 MET A CA 1
ATOM 1041 C C . MET A 1 149 ? -9.648 21 17.812 1 92.25 149 MET A C 1
ATOM 1043 O O . MET A 1 149 ? -8.422 21.094 17.938 1 92.25 149 MET A O 1
ATOM 1047 N N . LEU A 1 150 ? -10.336 21.266 16.719 1 94.25 150 LEU A N 1
ATOM 1048 C CA . LEU A 1 150 ? -9.68 21.734 15.508 1 94.25 150 LEU A CA 1
ATOM 1049 C C . LEU A 1 150 ? -9.82 23.25 15.359 1 94.25 150 LEU A C 1
ATOM 1051 O O . LEU A 1 150 ? -10.93 23.781 15.469 1 94.25 150 LEU A O 1
ATOM 1055 N N . LEU A 1 151 ? -8.734 23.906 15.18 1 91.25 151 LEU A N 1
ATOM 1056 C CA . LEU A 1 151 ? -8.656 25.359 15.031 1 91.25 151 LEU A CA 1
ATOM 1057 C 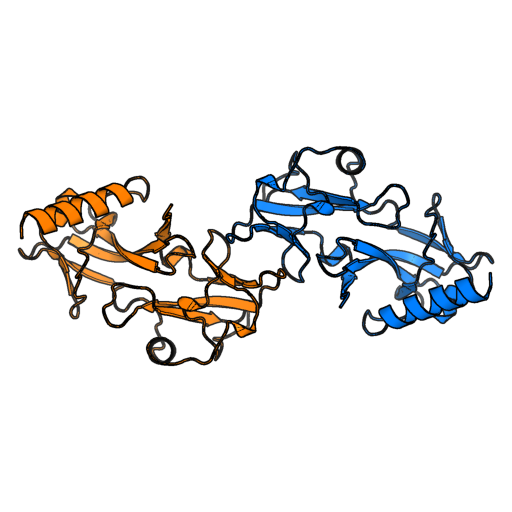C . LEU A 1 151 ? -8.219 25.734 13.625 1 91.25 151 LEU A C 1
ATOM 1059 O O . LEU A 1 151 ? -7.121 25.391 13.195 1 91.25 151 LEU A O 1
ATOM 1063 N N . PRO A 1 152 ? -9.078 26.422 12.891 1 91.62 152 PRO A N 1
ATOM 1064 C CA . PRO A 1 152 ? -8.68 26.844 11.547 1 91.62 152 PRO A CA 1
ATOM 1065 C C . PRO A 1 152 ? -7.633 27.953 11.57 1 91.62 152 PRO A C 1
ATOM 1067 O O . PRO A 1 152 ? -7.633 28.797 12.469 1 91.62 152 PRO A O 1
ATOM 1070 N N . LEU A 1 153 ? -6.777 27.938 10.57 1 87.19 153 LEU A N 1
ATOM 1071 C CA . LEU A 1 153 ? -5.723 28.938 10.445 1 87.19 153 LEU A CA 1
ATOM 1072 C C . LEU A 1 153 ? -6.016 29.891 9.297 1 87.19 153 LEU A C 1
ATOM 1074 O O . LEU A 1 153 ? -6.676 29.516 8.328 1 87.19 153 LEU A O 1
ATOM 1078 N N . PRO A 1 154 ? -5.402 31.062 9.602 1 82.25 154 PRO A N 1
ATOM 1079 C CA . PRO A 1 154 ? -5.43 31.953 8.445 1 82.25 154 PRO A CA 1
ATOM 1080 C C . PRO A 1 154 ? -4.48 31.516 7.336 1 82.25 154 PRO A C 1
ATOM 1082 O O . PRO A 1 154 ? -3.621 30.656 7.559 1 82.25 154 PRO A O 1
ATOM 1085 N N . ASP A 1 155 ? -4.711 31.891 6.094 1 73.88 155 ASP A N 1
ATOM 1086 C CA . ASP A 1 155 ? -3.867 31.547 4.953 1 73.88 155 ASP A CA 1
ATOM 1087 C C . ASP A 1 155 ? -2.426 32 5.188 1 73.88 155 ASP A C 1
ATOM 1089 O O . ASP A 1 155 ? -1.487 31.359 4.711 1 73.88 155 ASP A O 1
ATOM 1093 N N . THR A 1 156 ? -2.246 33.031 5.848 1 60.78 156 THR A N 1
ATOM 1094 C CA . THR A 1 156 ? -0.932 33.656 5.996 1 60.78 156 THR A CA 1
ATOM 1095 C C . THR A 1 156 ? -0.363 33.406 7.387 1 60.78 156 THR A C 1
ATOM 1097 O O . THR A 1 156 ? -0.432 34.25 8.266 1 60.78 156 THR A O 1
ATOM 1100 N N . LEU A 1 157 ? -0.604 32.125 7.875 1 58.19 157 LEU A N 1
ATOM 1101 C CA . LEU A 1 157 ? -0.178 31.984 9.258 1 58.19 157 LEU A CA 1
ATOM 1102 C C . LEU A 1 157 ? 1.344 32 9.367 1 58.19 157 LEU A C 1
ATOM 1104 O O . LEU A 1 157 ? 2.033 31.312 8.617 1 58.19 157 LEU A O 1
ATOM 1108 N N . ALA A 1 158 ? 1.874 33.031 9.93 1 50.62 158 ALA A N 1
ATOM 1109 C CA . ALA A 1 158 ? 3.277 33.094 10.328 1 50.62 158 ALA A CA 1
ATOM 1110 C C . ALA A 1 158 ? 3.52 32.344 11.633 1 50.62 158 ALA A C 1
ATOM 1112 O O . ALA A 1 158 ? 2.859 32.625 12.641 1 50.62 158 ALA A O 1
ATOM 1113 N N . ALA A 1 159 ? 3.764 31.016 11.523 1 54.06 159 ALA A N 1
ATOM 1114 C CA . ALA A 1 159 ? 4.191 30.344 12.75 1 54.06 159 ALA A CA 1
ATOM 1115 C C . ALA A 1 159 ? 5.438 31 13.336 1 54.06 159 ALA A C 1
ATOM 1117 O O . ALA A 1 159 ? 6.426 31.203 12.625 1 54.06 159 ALA A O 1
ATOM 1118 N N . SER A 1 160 ? 5.262 32.031 14.156 1 53.06 160 SER A N 1
ATOM 1119 C CA . SER A 1 160 ? 6.434 32.625 14.797 1 53.06 160 SER A CA 1
ATOM 1120 C C . SER A 1 160 ? 6.633 32.062 16.203 1 53.06 160 SER A C 1
ATOM 1122 O O . SER A 1 160 ? 5.684 31.984 16.984 1 53.06 160 SER A O 1
ATOM 1124 N N . GLY A 1 161 ? 7.922 31.625 16.469 1 55.34 161 GLY A N 1
ATOM 1125 C CA . GLY A 1 161 ? 8.477 31.406 17.797 1 55.34 161 GLY A CA 1
ATOM 1126 C C . GLY A 1 161 ? 7.758 30.328 18.578 1 55.34 161 GLY A C 1
ATOM 1127 O O . GLY A 1 161 ? 7.25 29.375 18 1 55.34 161 GLY A O 1
ATOM 1128 N N . GLU A 1 162 ? 7.723 30.438 19.906 1 61.94 162 GLU A N 1
ATOM 1129 C CA . GLU A 1 162 ? 7.176 29.531 20.906 1 61.94 162 GLU A CA 1
ATOM 1130 C C . GLU A 1 162 ? 5.648 29.562 20.906 1 61.94 162 GLU A C 1
ATOM 1132 O O . GLU A 1 162 ? 5.004 28.609 21.359 1 61.94 162 GLU A O 1
ATOM 1137 N N . HIS A 1 163 ? 5.141 30.547 20.344 1 70.06 163 HIS A N 1
ATOM 1138 C CA . HIS A 1 163 ? 3.689 30.688 20.328 1 70.06 163 HIS A CA 1
ATOM 1139 C C . HIS A 1 163 ? 3.164 30.906 18.906 1 70.06 163 HIS A C 1
ATOM 1141 O O . HIS A 1 163 ? 3.83 31.547 18.094 1 70.06 163 HIS A O 1
ATOM 1147 N N . LEU A 1 164 ? 2.029 30.25 18.766 1 79.88 164 LEU A N 1
ATOM 1148 C CA . LEU A 1 164 ? 1.27 30.5 17.547 1 79.88 164 LEU A CA 1
ATOM 1149 C C . LEU A 1 164 ? 0.137 31.5 17.812 1 79.88 164 LEU A C 1
ATOM 1151 O O . LEU A 1 164 ? -0.686 31.266 18.703 1 79.88 164 LEU A O 1
ATOM 1155 N N . ILE A 1 165 ? 0.24 32.625 17.141 1 83.06 165 ILE A N 1
ATOM 1156 C CA . ILE A 1 165 ? -0.773 33.656 17.359 1 83.06 165 ILE A CA 1
ATOM 1157 C C . ILE A 1 165 ? -1.846 33.562 16.281 1 83.06 165 ILE A C 1
ATOM 1159 O O . ILE A 1 165 ? -1.531 33.562 15.086 1 83.06 165 ILE A O 1
ATOM 1163 N N . VAL A 1 166 ? -3.074 33.438 16.734 1 84.25 166 VAL A N 1
ATOM 1164 C CA . VAL A 1 166 ? -4.191 33.406 15.797 1 84.25 166 VAL A CA 1
ATOM 1165 C C . VAL A 1 166 ? -5.191 34.5 16.125 1 84.25 166 VAL A C 1
ATOM 1167 O O . VAL A 1 166 ? -5.273 34.969 17.266 1 84.25 166 VAL A O 1
ATOM 1170 N N . PRO A 1 167 ? -5.895 35.031 15.078 1 85.25 167 PRO A N 1
ATOM 1171 C CA . PRO A 1 167 ? -6.961 35.969 15.383 1 85.25 167 PRO A CA 1
ATOM 1172 C C . PRO A 1 167 ? -7.984 35.406 16.375 1 85.25 167 PRO A C 1
ATOM 1174 O O . PRO A 1 167 ? -8.336 34.219 16.297 1 85.25 167 PRO A O 1
ATOM 1177 N N . ALA A 1 168 ? -8.453 36.281 17.234 1 87.75 168 ALA A N 1
ATOM 1178 C CA . ALA A 1 168 ? -9.438 35.875 18.234 1 87.75 168 ALA A CA 1
ATOM 1179 C C . ALA A 1 168 ? -10.68 35.281 17.562 1 87.75 168 ALA A C 1
ATOM 1181 O O . ALA A 1 168 ? -11.312 34.375 18.109 1 87.75 168 ALA A O 1
ATOM 1182 N N . SER A 1 169 ? -11 35.75 16.375 1 90 169 SER A N 1
ATOM 1183 C CA . SER A 1 169 ? -12.211 35.312 15.68 1 90 169 SER A CA 1
ATOM 1184 C C . SER A 1 169 ? -12.133 33.844 15.297 1 90 169 SER A C 1
ATOM 1186 O O . SER A 1 169 ? -13.148 33.219 14.992 1 90 169 SER A O 1
ATOM 1188 N N . ALA A 1 170 ? -10.953 33.25 15.344 1 89.06 170 ALA A N 1
ATOM 1189 C CA . ALA A 1 170 ? -10.766 31.844 14.992 1 89.06 170 ALA A CA 1
ATOM 1190 C C . ALA A 1 170 ? -11.539 30.938 15.938 1 89.06 170 ALA A C 1
ATOM 1192 O O . ALA A 1 170 ? -11.984 29.859 15.547 1 89.06 170 ALA A O 1
ATOM 1193 N N . THR A 1 171 ? -11.727 31.375 17.188 1 89.12 171 THR A N 1
ATOM 1194 C CA . THR A 1 171 ? -12.383 30.562 18.203 1 89.12 171 THR A CA 1
ATOM 1195 C C . THR A 1 171 ? -13.836 30.281 17.828 1 89.12 171 THR A C 1
ATOM 1197 O O . THR A 1 171 ? -14.43 29.328 18.312 1 89.12 171 THR A O 1
ATOM 1200 N N . GLY A 1 172 ? -14.398 31.141 16.984 1 89.19 172 GLY A N 1
ATOM 1201 C CA . GLY A 1 172 ? -15.766 30.969 16.547 1 89.19 172 GLY A CA 1
ATOM 1202 C C . GLY A 1 172 ? -15.906 29.891 15.469 1 89.19 172 GLY A C 1
ATOM 1203 O O . GLY A 1 172 ? -17.016 29.516 15.094 1 89.19 172 GLY A O 1
ATOM 1204 N N . PHE A 1 173 ? -14.781 29.344 15.031 1 90.75 173 PHE A N 1
ATOM 1205 C CA . PHE A 1 173 ? -14.812 28.406 13.914 1 90.75 173 PHE A CA 1
ATOM 1206 C C . PHE A 1 173 ? -14.188 27.078 14.312 1 90.75 173 PHE A C 1
ATOM 1208 O O . PHE A 1 173 ? -13.875 26.25 13.453 1 90.75 173 PHE A O 1
ATOM 1215 N N . VAL A 1 174 ? -13.961 26.812 15.531 1 90.44 174 VAL A N 1
ATOM 1216 C CA . VAL A 1 174 ? -13.383 25.562 16.031 1 90.44 174 VAL A CA 1
ATOM 1217 C C . VAL A 1 174 ? -14.352 24.406 15.805 1 90.44 174 VAL A C 1
ATOM 1219 O O . VAL A 1 174 ? -15.57 24.594 15.859 1 90.44 174 VAL A O 1
ATOM 1222 N N . ARG A 1 175 ? -13.812 23.25 15.492 1 90.56 175 ARG A N 1
ATOM 1223 C CA . ARG A 1 175 ? -14.602 22.047 15.328 1 90.56 175 ARG A CA 1
ATOM 1224 C C . ARG A 1 175 ? -13.992 20.875 16.109 1 90.56 175 ARG A C 1
ATOM 1226 O O . ARG A 1 175 ? -12.836 20.953 16.531 1 90.56 175 ARG A O 1
ATOM 1233 N N . ASP A 1 176 ? -14.828 19.891 16.234 1 89.31 176 ASP A N 1
ATOM 1234 C CA . ASP A 1 176 ? -14.367 18.75 17.031 1 89.31 176 ASP A CA 1
ATOM 1235 C C . ASP A 1 176 ? -13.891 17.625 16.125 1 89.31 176 ASP A C 1
ATOM 1237 O O . ASP A 1 176 ? -13.219 16.688 16.578 1 89.31 176 ASP A O 1
ATOM 1241 N N . ASP A 1 177 ? -14.336 17.672 14.961 1 89.12 177 ASP A N 1
ATOM 1242 C CA . ASP A 1 177 ? -13.938 16.625 14.016 1 89.12 177 ASP A CA 1
ATOM 1243 C C . ASP A 1 177 ? -13.688 17.219 12.625 1 89.12 177 ASP A C 1
ATOM 1245 O O . ASP A 1 177 ? -13.93 18.391 12.391 1 89.12 177 ASP A O 1
ATOM 1249 N N . LEU A 1 178 ? -13.164 16.328 11.859 1 92.12 178 LEU A N 1
ATOM 1250 C CA . LEU A 1 178 ? -12.766 16.797 10.531 1 92.12 178 LEU A CA 1
ATOM 1251 C C . LEU A 1 178 ? -13.984 17.031 9.648 1 92.12 178 LEU A C 1
ATOM 1253 O O . LEU A 1 178 ? -13.922 17.797 8.688 1 92.12 178 LEU A O 1
ATOM 1257 N N . ALA A 1 179 ? -15.008 16.25 10.234 1 86 179 ALA A N 1
ATOM 1258 C CA . ALA A 1 179 ? -16.25 16.422 9.477 1 86 179 ALA A CA 1
ATOM 1259 C C . ALA A 1 179 ? -16.719 17.875 9.547 1 86 179 ALA A C 1
ATOM 1261 O O . ALA A 1 179 ? -16.891 18.422 10.633 1 86 179 ALA A O 1
ATOM 1262 N N . GLY A 1 180 ? -16.672 18.688 8.633 1 87.44 180 GLY A N 1
ATOM 1263 C CA . GLY A 1 180 ? -17.125 20.062 8.57 1 87.44 180 GLY A CA 1
ATOM 1264 C C . GLY A 1 180 ? -16 21.078 8.703 1 87.44 180 GLY A C 1
ATOM 1265 O O . GLY A 1 180 ? -16.219 22.281 8.555 1 87.44 180 GLY A O 1
ATOM 1266 N N . PHE A 1 181 ? -14.906 20.609 9.211 1 92.5 181 PHE A N 1
ATOM 1267 C CA . PHE A 1 181 ? -13.789 21.516 9.438 1 92.5 181 PHE A CA 1
ATOM 1268 C C . PHE A 1 181 ? -13.406 22.234 8.156 1 92.5 181 PHE A C 1
ATOM 1270 O O . PHE A 1 181 ? -12.984 23.391 8.188 1 92.5 181 PHE A O 1
ATOM 1277 N N . GLY A 1 182 ? -13.547 21.516 7.062 1 90.94 182 GLY A N 1
ATOM 1278 C CA . GLY A 1 182 ? -13.258 22.172 5.793 1 90.94 182 GLY A CA 1
ATOM 1279 C C . GLY A 1 182 ? -14.094 23.422 5.562 1 90.94 182 GLY A C 1
ATOM 1280 O O . GLY A 1 182 ? -13.57 24.453 5.156 1 90.94 182 GLY A O 1
ATOM 1281 N N . ALA A 1 183 ? -15.32 23.297 5.82 1 91.12 183 ALA A N 1
ATOM 1282 C CA . ALA A 1 183 ? -16.234 24.422 5.684 1 91.12 183 ALA A CA 1
ATOM 1283 C C . ALA A 1 183 ? -15.875 25.531 6.668 1 91.12 183 ALA A C 1
ATOM 1285 O O . ALA A 1 183 ? -15.961 26.719 6.336 1 91.12 183 ALA A O 1
ATOM 1286 N N . ALA A 1 184 ? -15.5 25.141 7.848 1 91.62 184 ALA A N 1
ATOM 1287 C CA . ALA A 1 184 ? -15.102 26.109 8.867 1 91.62 184 ALA A CA 1
ATOM 1288 C C . ALA A 1 184 ? -13.867 26.891 8.43 1 91.62 184 ALA A C 1
ATOM 1290 O O . ALA A 1 184 ? -13.789 28.109 8.633 1 91.62 184 ALA A O 1
ATOM 1291 N N . VAL A 1 185 ? -12.938 26.219 7.883 1 90.88 185 VAL A N 1
ATOM 1292 C CA . VAL A 1 185 ? -11.727 26.859 7.379 1 90.88 185 VAL A CA 1
ATOM 1293 C C . VAL A 1 185 ? -12.086 27.891 6.312 1 90.88 185 VAL A C 1
ATOM 1295 O O . VAL A 1 185 ? -11.633 29.031 6.363 1 90.88 185 VAL A O 1
ATOM 1298 N N . ALA A 1 186 ? -12.852 27.438 5.352 1 90 186 ALA A N 1
ATOM 1299 C CA . ALA A 1 186 ? -13.258 28.312 4.262 1 90 186 ALA A CA 1
ATOM 1300 C C . ALA A 1 186 ? -13.984 29.547 4.793 1 90 186 ALA A C 1
ATOM 1302 O O . ALA A 1 186 ? -13.719 30.672 4.363 1 90 186 ALA A O 1
ATOM 1303 N N . ALA A 1 187 ? -14.875 29.328 5.695 1 91.81 187 ALA A N 1
ATOM 1304 C CA . ALA A 1 187 ? -15.656 30.422 6.273 1 91.81 187 ALA A CA 1
ATOM 1305 C C . ALA A 1 187 ? -14.75 31.391 7.031 1 91.81 187 ALA A C 1
ATOM 1307 O O . ALA A 1 187 ? -14.906 32.625 6.91 1 91.81 187 ALA A O 1
ATOM 1308 N N . PHE A 1 188 ? -13.875 30.891 7.77 1 89.19 188 PHE A N 1
ATOM 1309 C CA . PHE A 1 188 ? -12.953 31.719 8.539 1 89.19 188 PHE A CA 1
ATOM 1310 C C . PHE A 1 188 ? -12.102 32.562 7.613 1 89.19 188 PHE A C 1
ATOM 1312 O O . PHE A 1 188 ? -11.977 33.781 7.816 1 89.19 188 PHE A O 1
ATOM 1319 N N . ARG A 1 189 ? -11.578 31.906 6.613 1 87.12 189 ARG A N 1
ATOM 1320 C CA . ARG A 1 189 ? -10.695 32.625 5.695 1 87.12 189 ARG A CA 1
ATOM 1321 C C . ARG A 1 189 ? -11.469 33.656 4.902 1 87.12 189 ARG A C 1
ATOM 1323 O O . ARG A 1 189 ? -10.938 34.75 4.605 1 87.12 189 ARG A O 1
ATOM 1330 N N . THR A 1 190 ? -12.672 33.406 4.539 1 88.31 190 THR A N 1
ATOM 1331 C CA . THR A 1 190 ? -13.531 34.375 3.883 1 88.31 190 THR A CA 1
ATOM 1332 C C . THR A 1 190 ? -13.781 35.562 4.793 1 88.31 190 THR A C 1
ATOM 1334 O O . THR A 1 190 ? -13.75 36.719 4.344 1 88.31 190 THR A O 1
ATOM 1337 N N . GLN A 1 191 ? -14.055 35.25 6.07 1 86.81 191 GLN A N 1
ATOM 1338 C CA . GLN A 1 191 ? -14.273 36.312 7.055 1 86.81 191 GLN A CA 1
ATOM 1339 C C . GLN A 1 191 ? -13.055 37.25 7.148 1 86.81 191 GLN A C 1
ATOM 1341 O O . GLN A 1 191 ? -13.195 38.469 7.273 1 86.81 191 GLN A O 1
ATOM 1346 N N . LEU A 1 192 ? -11.906 36.656 7.141 1 83.56 192 LEU A N 1
ATOM 1347 C CA . LEU A 1 192 ? -10.68 37.438 7.246 1 83.56 192 LEU A CA 1
ATOM 1348 C C . LEU A 1 192 ? -10.492 38.344 6.012 1 83.56 192 LEU A C 1
ATOM 1350 O O . LEU A 1 192 ? -9.992 39.438 6.113 1 83.56 192 LEU A O 1
ATOM 1354 N N . ARG A 1 193 ? -10.82 37.75 4.891 1 81.25 193 ARG A N 1
ATOM 1355 C CA . ARG A 1 193 ? -10.68 38.531 3.658 1 81.25 193 ARG A CA 1
ATOM 1356 C C . ARG A 1 193 ? -11.672 39.688 3.625 1 81.25 193 ARG A C 1
ATOM 1358 O O . ARG A 1 193 ? -11.398 40.75 3.033 1 81.25 193 ARG A O 1
ATOM 1365 N N . GLY A 1 194 ? -12.844 39.375 4.137 1 75.69 194 GLY A N 1
ATOM 1366 C CA . GLY A 1 194 ? -13.828 40.469 4.191 1 75.69 194 GLY A CA 1
ATOM 1367 C C . GLY A 1 194 ? -13.516 41.5 5.25 1 75.69 194 GLY A C 1
ATOM 1368 O O . GLY A 1 194 ? -13.953 42.656 5.141 1 75.69 194 GLY A O 1
ATOM 1369 N N . ALA A 1 195 ? -12.922 41.156 6.336 1 70.06 195 ALA A N 1
ATOM 1370 C CA . ALA A 1 195 ? -12.547 42.094 7.402 1 70.06 195 ALA A CA 1
ATOM 1371 C C . ALA A 1 195 ? -11.336 42.938 6.996 1 70.06 195 ALA A C 1
ATOM 1373 O O . ALA A 1 195 ? -11.031 43.938 7.641 1 70.06 195 ALA A O 1
ATOM 1374 N N . SER A 1 196 ? -10.57 42.469 6.066 1 52.28 196 SER A N 1
ATOM 1375 C CA . SER A 1 196 ? -9.492 43.312 5.578 1 52.28 196 SER A CA 1
ATOM 1376 C C . SER A 1 196 ? -10.016 44.406 4.625 1 52.28 196 SER A C 1
ATOM 1378 O O . SER A 1 196 ? -10.953 44.156 3.861 1 52.28 196 SER A O 1
ATOM 1380 N N . MET B 1 1 ? 9.164 -6.578 -19.219 1 64.19 1 MET B N 1
ATOM 1381 C CA . MET B 1 1 ? 9.891 -7.602 -18.469 1 64.19 1 MET B CA 1
ATOM 1382 C C . MET B 1 1 ? 8.969 -8.336 -17.5 1 64.19 1 MET B C 1
ATOM 1384 O O . MET B 1 1 ? 8.039 -7.738 -16.953 1 64.19 1 MET B O 1
ATOM 1388 N N . SER B 1 2 ? 8.938 -9.688 -17.5 1 82.94 2 SER B N 1
ATOM 1389 C CA . SER B 1 2 ? 8.055 -10.492 -16.656 1 82.94 2 SER B CA 1
ATOM 1390 C C . SER B 1 2 ? 8.758 -10.891 -15.367 1 82.94 2 SER B C 1
ATOM 1392 O O . SER B 1 2 ? 9.984 -10.945 -15.305 1 82.94 2 SER B O 1
ATOM 1394 N N . VAL B 1 3 ? 8.039 -10.867 -14.375 1 88.25 3 VAL B N 1
ATOM 1395 C CA . VAL B 1 3 ? 8.562 -11.258 -13.07 1 88.25 3 VAL B CA 1
ATOM 1396 C C . VAL B 1 3 ? 7.898 -12.547 -12.609 1 88.25 3 VAL B C 1
ATOM 1398 O O . VAL B 1 3 ? 6.699 -12.75 -12.82 1 88.25 3 VAL B O 1
ATOM 1401 N N . LEU B 1 4 ? 8.734 -13.391 -12.008 1 93 4 LEU B N 1
ATOM 1402 C CA . LEU B 1 4 ? 8.203 -14.617 -11.414 1 93 4 LEU B CA 1
ATOM 1403 C C . LEU B 1 4 ? 7.898 -14.414 -9.938 1 93 4 LEU B C 1
ATOM 1405 O O . LEU B 1 4 ? 8.648 -13.742 -9.227 1 93 4 LEU B O 1
ATOM 1409 N N . MET B 1 5 ? 6.801 -15.109 -9.57 1 94.25 5 MET B N 1
ATOM 1410 C CA . MET B 1 5 ? 6.406 -15.031 -8.164 1 94.25 5 MET B CA 1
ATOM 1411 C C . MET B 1 5 ? 5.84 -16.359 -7.68 1 94.25 5 MET B C 1
ATOM 1413 O O . MET B 1 5 ? 5.254 -17.109 -8.461 1 94.25 5 MET B O 1
ATOM 1417 N N . ARG B 1 6 ? 6.102 -16.562 -6.348 1 94.62 6 ARG B N 1
ATOM 1418 C CA . ARG B 1 6 ? 5.379 -17.641 -5.684 1 94.62 6 ARG B CA 1
ATOM 1419 C C . ARG B 1 6 ? 3.975 -17.203 -5.285 1 94.62 6 ARG B C 1
ATOM 1421 O O . ARG B 1 6 ? 3.797 -16.125 -4.715 1 94.62 6 ARG B O 1
ATOM 1428 N N . CYS B 1 7 ? 3.01 -18.047 -5.516 1 92.81 7 CYS B N 1
ATOM 1429 C CA . CYS B 1 7 ? 1.63 -17.703 -5.199 1 92.81 7 CYS B CA 1
ATOM 1430 C C . CYS B 1 7 ? 1.438 -17.531 -3.697 1 92.81 7 CYS B C 1
ATOM 1432 O O . CYS B 1 7 ? 0.65 -16.688 -3.256 1 92.81 7 CYS B O 1
ATOM 1434 N N . SER B 1 8 ? 2.129 -18.312 -2.941 1 93 8 SER B N 1
ATOM 1435 C CA . SER B 1 8 ? 2.016 -18.234 -1.49 1 93 8 SER B CA 1
ATOM 1436 C C . SER B 1 8 ? 2.395 -16.844 -0.994 1 93 8 SER B C 1
ATOM 1438 O O . SER B 1 8 ? 1.923 -16.391 0.058 1 93 8 SER B O 1
ATOM 1440 N N . GLU B 1 9 ? 3.289 -16.125 -1.736 1 94.12 9 GLU B N 1
ATOM 1441 C CA . GLU B 1 9 ? 3.746 -14.797 -1.349 1 94.12 9 GLU B CA 1
ATOM 1442 C C . GLU B 1 9 ? 2.707 -13.734 -1.695 1 94.12 9 GLU B C 1
ATOM 1444 O O . GLU B 1 9 ? 2.781 -12.602 -1.208 1 94.12 9 GLU B O 1
ATOM 1449 N N . ILE B 1 10 ? 1.799 -14.094 -2.535 1 95 10 ILE B N 1
ATOM 1450 C CA . ILE B 1 10 ? 0.789 -13.141 -2.99 1 95 10 ILE B CA 1
ATOM 1451 C C . ILE B 1 10 ? -0.376 -13.117 -2.004 1 95 10 ILE B C 1
ATOM 1453 O O . ILE B 1 10 ? -1.016 -12.078 -1.818 1 95 10 ILE B O 1
ATOM 1457 N N . ILE B 1 11 ? -0.613 -14.219 -1.384 1 93.12 11 ILE B N 1
ATOM 1458 C CA . ILE B 1 11 ? -1.698 -14.328 -0.413 1 93.12 11 ILE B CA 1
ATOM 1459 C C . ILE B 1 11 ? -1.49 -13.305 0.704 1 93.12 11 ILE B C 1
ATOM 1461 O O . ILE B 1 11 ? -0.365 -13.102 1.165 1 93.12 11 ILE B O 1
ATOM 1465 N N . ALA B 1 12 ? -2.57 -12.609 1.136 1 94 12 ALA B N 1
ATOM 1466 C CA . ALA B 1 12 ? -2.631 -11.633 2.217 1 94 12 ALA B CA 1
ATOM 1467 C C . ALA B 1 12 ? -2.049 -10.289 1.776 1 94 12 ALA B C 1
ATOM 1469 O O . ALA B 1 12 ? -2.029 -9.336 2.551 1 94 12 ALA B O 1
ATOM 1470 N N . ARG B 1 13 ? -1.58 -10.211 0.546 1 95.88 13 ARG B N 1
ATOM 1471 C CA . ARG B 1 13 ? -1.129 -8.914 0.059 1 95.88 13 ARG B CA 1
ATOM 1472 C C . ARG B 1 13 ? -2.281 -7.918 0.006 1 95.88 13 ARG B C 1
ATOM 1474 O O . ARG B 1 13 ? -3.387 -8.266 -0.418 1 95.88 13 ARG B O 1
ATOM 1481 N N . PRO B 1 14 ? -2.037 -6.668 0.445 1 97.81 14 PRO B N 1
ATOM 1482 C CA . PRO B 1 14 ? -3.102 -5.664 0.357 1 97.81 14 PRO B CA 1
ATOM 1483 C C . PRO B 1 14 ? -3.445 -5.293 -1.083 1 97.81 14 PRO B C 1
ATOM 1485 O O . PRO B 1 14 ? -2.568 -5.301 -1.952 1 97.81 14 PRO B O 1
ATOM 1488 N N . VAL B 1 15 ? -4.699 -5.109 -1.303 1 98.19 15 VAL B N 1
ATOM 1489 C CA . VAL B 1 15 ? -5.195 -4.516 -2.541 1 98.19 15 VAL B CA 1
ATOM 1490 C C . VAL B 1 15 ? -5.324 -3.004 -2.375 1 98.19 15 VAL B C 1
ATOM 1492 O O . VAL B 1 15 ? -6.121 -2.525 -1.564 1 98.19 15 VAL B O 1
ATOM 1495 N N . VAL B 1 16 ? -4.543 -2.254 -3.166 1 98.19 16 VAL B N 1
ATOM 1496 C CA . VAL B 1 16 ? -4.402 -0.816 -2.955 1 98.19 16 VAL B CA 1
ATOM 1497 C C . VAL B 1 16 ? -4.82 -0.066 -4.219 1 98.19 16 VAL B C 1
ATOM 1499 O O . VAL B 1 16 ? -4.438 -0.443 -5.328 1 98.19 16 VAL B O 1
ATOM 1502 N N . THR B 1 17 ? -5.629 0.995 -4.082 1 98 17 THR B N 1
ATOM 1503 C CA . THR B 1 17 ? -6.016 1.833 -5.211 1 98 17 THR B CA 1
ATOM 1504 C C . THR B 1 17 ? -4.879 2.77 -5.609 1 98 17 THR B C 1
ATOM 1506 O O . THR B 1 17 ? -3.967 3.018 -4.816 1 98 17 THR B O 1
ATOM 1509 N N . MET B 1 18 ? -4.98 3.254 -6.797 1 96.56 18 MET B N 1
ATOM 1510 C CA . MET B 1 18 ? -4 4.227 -7.266 1 96.56 18 MET B CA 1
ATOM 1511 C C . MET B 1 18 ? -4.016 5.48 -6.395 1 96.56 18 MET B C 1
ATOM 1513 O O . MET B 1 18 ? -3.059 6.254 -6.395 1 96.56 18 MET B O 1
ATOM 1517 N N . ALA B 1 19 ? -5.027 5.688 -5.594 1 94 19 ALA B N 1
ATOM 1518 C CA . ALA B 1 19 ? -5.156 6.84 -4.703 1 94 19 ALA B CA 1
ATOM 1519 C C . ALA B 1 19 ? -4.555 6.539 -3.334 1 94 19 ALA B C 1
ATOM 1521 O O . ALA B 1 19 ? -4.48 7.422 -2.477 1 94 19 ALA B O 1
ATOM 1522 N N . GLY B 1 20 ? -4.129 5.281 -3.145 1 96.06 20 GLY B N 1
ATOM 1523 C CA . GLY B 1 20 ? -3.438 4.945 -1.91 1 96.06 20 GLY B CA 1
ATOM 1524 C C . GLY B 1 20 ? -4.363 4.402 -0.838 1 96.06 20 GLY B C 1
ATOM 1525 O O . GLY B 1 20 ? -4.094 4.551 0.356 1 96.06 20 GLY B O 1
ATOM 1526 N N . GLU B 1 21 ? -5.504 3.854 -1.201 1 96.38 21 GLU B N 1
ATOM 1527 C CA . GLU B 1 21 ? -6.422 3.211 -0.266 1 96.38 21 GLU B CA 1
ATOM 1528 C C . GLU B 1 21 ? -6.277 1.691 -0.304 1 96.38 21 GLU B C 1
ATOM 1530 O O . GLU B 1 21 ? -6.406 1.076 -1.364 1 96.38 21 GLU B O 1
ATOM 1535 N N . ALA B 1 22 ? -6.008 1.111 0.846 1 97.31 22 ALA B N 1
ATOM 1536 C CA . ALA B 1 22 ? -6.023 -0.345 0.954 1 97.31 22 ALA B CA 1
ATOM 1537 C C . ALA B 1 22 ? -7.441 -0.864 1.18 1 97.31 22 ALA B C 1
ATOM 1539 O O . ALA B 1 22 ? -7.926 -0.892 2.312 1 97.31 22 ALA B O 1
ATOM 1540 N N . VAL B 1 23 ? -8.047 -1.414 0.221 1 97 23 VAL B N 1
ATOM 1541 C CA . VAL B 1 23 ? -9.492 -1.648 0.252 1 97 23 VAL B CA 1
ATOM 1542 C C . VAL B 1 23 ? -9.766 -3.111 0.593 1 97 23 VAL B C 1
ATOM 1544 O O . VAL B 1 23 ? -10.898 -3.473 0.928 1 97 23 VAL B O 1
ATOM 1547 N N . ALA B 1 24 ? -8.797 -3.939 0.451 1 97.12 24 ALA B N 1
ATOM 1548 C CA . ALA B 1 24 ? -8.914 -5.371 0.717 1 97.12 24 ALA B CA 1
ATOM 1549 C C . ALA B 1 24 ? -7.547 -6.035 0.779 1 97.12 24 ALA B C 1
ATOM 1551 O O . ALA B 1 24 ? -6.516 -5.355 0.749 1 97.12 24 ALA B O 1
ATOM 1552 N N . GLN B 1 25 ? -7.531 -7.285 0.98 1 97.44 25 GLN B N 1
ATOM 1553 C CA . GLN B 1 25 ? -6.34 -8.109 0.818 1 97.44 25 GLN B CA 1
ATOM 1554 C C . GLN B 1 25 ? -6.66 -9.406 0.077 1 97.44 25 GLN B C 1
ATOM 1556 O O . GLN B 1 25 ? -7.809 -9.852 0.066 1 97.44 25 GLN B O 1
ATOM 1561 N N . VAL B 1 26 ? -5.672 -9.984 -0.515 1 95.81 26 VAL B N 1
ATOM 1562 C CA . VAL B 1 26 ? -5.855 -11.219 -1.27 1 95.81 26 VAL B CA 1
ATOM 1563 C C . VAL B 1 26 ? -6.145 -12.375 -0.311 1 95.81 26 VAL B C 1
ATOM 1565 O O . VAL B 1 26 ? -5.359 -12.641 0.601 1 95.81 26 VAL B O 1
ATOM 1568 N N . LYS B 1 27 ? -7.191 -12.969 -0.539 1 93.69 27 LYS B N 1
ATOM 1569 C CA . LYS B 1 27 ? -7.535 -14.156 0.242 1 93.69 27 LYS B CA 1
ATOM 1570 C C . LYS B 1 27 ? -7.074 -15.43 -0.459 1 93.69 27 LYS B C 1
ATOM 1572 O O . LYS B 1 27 ? -6.406 -16.266 0.146 1 93.69 27 LYS B O 1
ATOM 1577 N N . ASP B 1 28 ? -7.477 -15.555 -1.731 1 91.31 28 ASP B N 1
ATOM 1578 C CA . ASP B 1 28 ? -7.098 -16.734 -2.51 1 91.31 28 ASP B CA 1
ATOM 1579 C C . ASP B 1 28 ? -6.801 -16.359 -3.961 1 91.31 28 ASP B C 1
ATOM 1581 O O . ASP B 1 28 ? -7.332 -15.375 -4.473 1 91.31 28 ASP B O 1
ATOM 1585 N N . ILE B 1 29 ? -6.004 -17.234 -4.551 1 92.25 29 ILE B N 1
ATOM 1586 C CA . ILE B 1 29 ? -5.742 -17.125 -5.98 1 92.25 29 ILE B CA 1
ATOM 1587 C C . ILE B 1 29 ? -6.648 -18.094 -6.746 1 92.25 29 ILE B C 1
ATOM 1589 O O . ILE B 1 29 ? -6.734 -19.281 -6.41 1 92.25 29 ILE B O 1
ATOM 1593 N N . VAL B 1 30 ? -7.344 -17.547 -7.715 1 90.5 30 VAL B N 1
ATOM 1594 C CA . VAL B 1 30 ? -8.258 -18.359 -8.523 1 90.5 30 VAL B CA 1
ATOM 1595 C C . VAL B 1 30 ? -7.648 -18.578 -9.914 1 90.5 30 VAL B C 1
ATOM 1597 O O . VAL B 1 30 ? -7.227 -17.625 -10.57 1 90.5 30 VAL B O 1
ATOM 1600 N N . TYR B 1 31 ? -7.684 -19.828 -10.258 1 86.19 31 TYR B N 1
ATOM 1601 C CA . TYR B 1 31 ? -7.113 -20.188 -11.555 1 86.19 31 TYR B CA 1
ATOM 1602 C C . TYR B 1 31 ? -8.203 -20.406 -12.594 1 86.19 31 TYR B C 1
ATOM 1604 O O . TYR B 1 31 ? -9.312 -20.844 -12.258 1 86.19 31 TYR B O 1
ATOM 1612 N N . ALA B 1 32 ? -7.801 -20.094 -13.844 1 82.44 32 ALA B N 1
ATOM 1613 C CA . ALA B 1 32 ? -8.711 -20.391 -14.953 1 82.44 32 ALA B CA 1
ATOM 1614 C C . ALA B 1 32 ? -8.969 -21.891 -15.047 1 82.44 32 ALA B C 1
ATOM 1616 O O . ALA B 1 3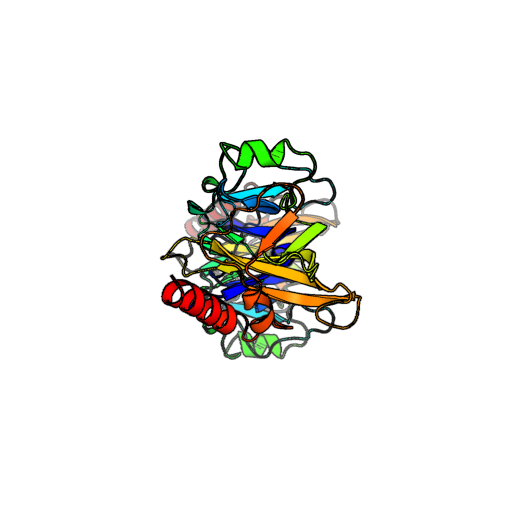2 ? -8.195 -22.703 -14.539 1 82.44 32 ALA B O 1
ATOM 1617 N N . PRO B 1 33 ? -10.047 -22.234 -15.633 1 73.5 33 PRO B N 1
ATOM 1618 C CA . PRO B 1 33 ? -10.406 -23.656 -15.727 1 73.5 33 PRO B CA 1
ATOM 1619 C C . PRO B 1 33 ? -9.289 -24.516 -16.312 1 73.5 33 PRO B C 1
ATOM 1621 O O . PRO B 1 33 ? -9.133 -25.672 -15.922 1 73.5 33 PRO B O 1
ATOM 1624 N N . THR B 1 34 ? -8.5 -23.938 -17.266 1 70 34 THR B N 1
ATOM 1625 C CA . THR B 1 34 ? -7.414 -24.719 -17.859 1 70 34 THR B CA 1
ATOM 1626 C C . THR B 1 34 ? -6.242 -24.828 -16.891 1 70 34 THR B C 1
ATOM 1628 O O . THR B 1 34 ? -5.355 -25.672 -17.078 1 70 34 THR B O 1
ATOM 1631 N N . GLY B 1 35 ? -6.27 -24 -15.797 1 73.06 35 GLY B N 1
ATOM 1632 C CA . GLY B 1 35 ? -5.254 -24.031 -14.758 1 73.06 35 GLY B CA 1
ATOM 1633 C C . GLY B 1 35 ? -3.977 -23.312 -15.156 1 73.06 35 GLY B C 1
ATOM 1634 O O . GLY B 1 35 ? -3.057 -23.172 -14.344 1 73.06 35 GLY B O 1
ATOM 1635 N N . GLY B 1 36 ? -3.895 -22.875 -16.344 1 80.62 36 GLY B N 1
ATOM 1636 C CA . GLY B 1 36 ? -2.645 -22.328 -16.859 1 80.62 36 GLY B CA 1
ATOM 1637 C C . GLY B 1 36 ? -2.514 -20.828 -16.641 1 80.62 36 GLY B C 1
ATOM 1638 O O . GLY B 1 36 ? -1.475 -20.25 -16.938 1 80.62 36 GLY B O 1
ATOM 1639 N N . GLN B 1 37 ? -3.641 -20.297 -16.172 1 86.5 37 GLN B N 1
ATOM 1640 C CA . GLN B 1 37 ? -3.627 -18.844 -15.961 1 86.5 37 GLN B CA 1
ATOM 1641 C C . GLN B 1 37 ? -4.363 -18.469 -14.68 1 86.5 37 GLN B C 1
ATOM 1643 O O . GLN B 1 37 ? -5.273 -19.188 -14.25 1 86.5 37 GLN B O 1
ATOM 1648 N N . VAL B 1 38 ? -3.951 -17.344 -14.133 1 89.12 38 VAL B N 1
ATOM 1649 C CA . VAL B 1 38 ? -4.684 -16.781 -13 1 89.12 38 VAL B CA 1
ATOM 1650 C C . VAL B 1 38 ? -5.918 -16.031 -13.5 1 89.12 38 VAL B C 1
ATOM 1652 O O . VAL B 1 38 ? -5.809 -15.133 -14.336 1 89.12 38 VAL B O 1
ATOM 1655 N N . ALA B 1 39 ? -7.043 -16.469 -13 1 90.38 39 ALA B N 1
ATOM 1656 C CA . ALA B 1 39 ? -8.297 -15.805 -13.352 1 90.38 39 ALA B CA 1
ATOM 1657 C C . ALA B 1 39 ? -8.5 -14.539 -12.516 1 90.38 39 ALA B C 1
ATOM 1659 O O . ALA B 1 39 ? -9.117 -13.578 -12.977 1 90.38 39 ALA B O 1
ATOM 1660 N N . GLY B 1 40 ? -8.039 -14.617 -11.328 1 93.81 40 GLY B N 1
ATOM 1661 C CA . GLY B 1 40 ? -8.18 -13.492 -10.414 1 93.81 40 GLY B CA 1
ATOM 1662 C C . GLY B 1 40 ? -8.008 -13.883 -8.953 1 93.81 40 GLY B C 1
ATOM 1663 O O . GLY B 1 40 ? -7.328 -14.859 -8.648 1 93.81 40 GLY B O 1
ATOM 1664 N N . PHE B 1 41 ? -8.633 -13.047 -8.078 1 94.88 41 PHE B N 1
ATOM 1665 C CA . PHE B 1 41 ? -8.445 -13.219 -6.641 1 94.88 41 PHE B CA 1
ATOM 1666 C C . PHE B 1 41 ? -9.773 -13.109 -5.906 1 94.88 41 PHE B C 1
ATOM 1668 O O . PHE B 1 41 ? -10.617 -12.273 -6.246 1 94.88 41 PHE B O 1
ATOM 1675 N N . THR B 1 42 ? -9.969 -13.984 -4.945 1 95.06 42 THR B N 1
ATOM 1676 C CA . THR B 1 42 ? -10.945 -13.656 -3.906 1 95.06 42 THR B CA 1
ATOM 1677 C C . THR B 1 42 ? -10.312 -12.789 -2.826 1 95.06 42 THR B C 1
ATOM 1679 O O . THR B 1 42 ? -9.086 -12.758 -2.682 1 95.06 42 THR B O 1
ATOM 1682 N N . LEU B 1 43 ? -11.172 -12.102 -2.068 1 96.25 43 LEU B N 1
ATOM 1683 C CA . LEU B 1 43 ? -10.625 -11.07 -1.191 1 96.25 43 LEU B CA 1
ATOM 1684 C C . LEU B 1 43 ? -11.164 -11.219 0.228 1 96.25 43 LEU B C 1
ATOM 1686 O O . LEU B 1 43 ? -12.195 -11.859 0.441 1 96.25 43 LEU B O 1
ATOM 1690 N N . ALA B 1 44 ? -10.398 -10.719 1.094 1 94.94 44 ALA B N 1
ATOM 1691 C CA . ALA B 1 44 ? -10.781 -10.609 2.498 1 94.94 44 ALA B CA 1
ATOM 1692 C C . ALA B 1 44 ? -10.602 -9.188 3.008 1 94.94 44 ALA B C 1
ATOM 1694 O O . ALA B 1 44 ? -9.898 -8.383 2.391 1 94.94 44 ALA B O 1
ATOM 1695 N N . GLY B 1 45 ? -11.312 -8.859 4.059 1 93.31 45 GLY B N 1
ATOM 1696 C CA . GLY B 1 45 ? -11.086 -7.586 4.715 1 93.31 45 GLY B CA 1
ATOM 1697 C C . GLY B 1 45 ? -9.727 -7.496 5.391 1 93.31 45 GLY B C 1
ATOM 1698 O O . GLY B 1 45 ? -9.055 -8.508 5.582 1 93.31 45 GLY B O 1
ATOM 1699 N N . ARG B 1 46 ? -9.102 -6.367 5.699 1 87.44 46 ARG B N 1
ATOM 1700 C CA . ARG B 1 46 ? -7.773 -6.16 6.266 1 87.44 46 ARG B CA 1
ATOM 1701 C C . ARG B 1 46 ? -7.816 -6.203 7.789 1 87.44 46 ARG B C 1
ATOM 1703 O O . ARG B 1 46 ? -6.812 -6.5 8.438 1 87.44 46 ARG B O 1
ATOM 1710 N N . GLY B 1 47 ? -8.828 -6.008 8.438 1 79.81 47 GLY B N 1
ATOM 1711 C CA . GLY B 1 47 ? -8.906 -6.016 9.891 1 79.81 47 GLY B CA 1
ATOM 1712 C C . GLY B 1 47 ? -8.922 -7.414 10.484 1 79.81 47 GLY B C 1
ATOM 1713 O O . GLY B 1 47 ? -9.172 -8.391 9.773 1 79.81 47 GLY B O 1
ATOM 1714 N N . PRO B 1 48 ? -8.398 -7.621 11.727 1 77.88 48 PRO B N 1
ATOM 1715 C CA . PRO B 1 48 ? -8.305 -8.93 12.375 1 77.88 48 PRO B CA 1
ATOM 1716 C C . PRO B 1 48 ? -9.641 -9.68 12.398 1 77.88 48 PRO B C 1
ATOM 1718 O O . PRO B 1 48 ? -9.656 -10.906 12.492 1 77.88 48 PRO B O 1
ATOM 1721 N N . PHE B 1 49 ? -10.719 -9.039 12.344 1 82.06 49 PHE B N 1
ATOM 1722 C CA . PHE B 1 49 ? -12.016 -9.695 12.414 1 82.06 49 PHE B CA 1
ATOM 1723 C C . PHE B 1 49 ? -12.703 -9.695 11.055 1 82.06 49 PHE B C 1
ATOM 1725 O O . PHE B 1 49 ? -13.898 -9.977 10.953 1 82.06 49 PHE B O 1
ATOM 1732 N N . SER B 1 50 ? -11.766 -9.32 10.25 1 82.06 50 SER B N 1
ATOM 1733 C CA . SER B 1 50 ? -12.375 -9.234 8.93 1 82.06 50 SER B CA 1
ATOM 1734 C C . SER B 1 50 ? -12.461 -10.602 8.266 1 82.06 50 SER B C 1
ATOM 1736 O O . SER B 1 50 ? -11.555 -11.422 8.406 1 82.06 50 SER B O 1
ATOM 1738 N N . GLY B 1 51 ? -13.609 -11.008 7.691 1 86.31 51 GLY B N 1
ATOM 1739 C CA . GLY B 1 51 ? -13.828 -12.234 6.949 1 86.31 51 GLY B CA 1
ATOM 1740 C C . GLY B 1 51 ? -13.758 -12.047 5.445 1 86.31 51 GLY B C 1
ATOM 1741 O O . GLY B 1 51 ? -13.289 -11.008 4.969 1 86.31 51 GLY B O 1
ATOM 1742 N N . PRO B 1 52 ? -14.031 -13.125 4.766 1 88.56 52 PRO B N 1
ATOM 1743 C CA . PRO B 1 52 ? -14.055 -13.039 3.303 1 88.56 52 PRO B CA 1
ATOM 1744 C C . PRO B 1 52 ? -15.016 -11.969 2.793 1 88.56 52 PRO B C 1
ATOM 1746 O O . PRO B 1 52 ? -16.062 -11.742 3.395 1 88.56 52 PRO B O 1
ATOM 1749 N N . LEU B 1 53 ? -14.594 -11.312 1.729 1 91.62 53 LEU B N 1
ATOM 1750 C CA . LEU B 1 53 ? -15.461 -10.336 1.08 1 91.62 53 LEU B CA 1
ATOM 1751 C C . LEU B 1 53 ? -16.359 -11.008 0.041 1 91.62 53 LEU B C 1
ATOM 1753 O O . LEU B 1 53 ? -16 -12.055 -0.505 1 91.62 53 LEU B O 1
ATOM 1757 N N . ASP B 1 54 ? -17.438 -10.336 -0.245 1 91.62 54 ASP B N 1
ATOM 1758 C CA . ASP B 1 54 ? -18.344 -10.852 -1.268 1 91.62 54 ASP B CA 1
ATOM 1759 C C . ASP B 1 54 ? -17.984 -10.305 -2.646 1 91.62 54 ASP B C 1
ATOM 1761 O O . ASP B 1 54 ? -18.719 -10.516 -3.617 1 91.62 54 ASP B O 1
ATOM 1765 N N . ARG B 1 55 ? -16.953 -9.609 -2.662 1 95.25 55 ARG B N 1
ATOM 1766 C CA . ARG B 1 55 ? -16.422 -9.086 -3.92 1 95.25 55 ARG B CA 1
ATOM 1767 C C . ARG B 1 55 ? -15.07 -9.703 -4.234 1 95.25 55 ARG B C 1
ATOM 1769 O O . ARG B 1 55 ? -14.336 -10.102 -3.324 1 95.25 55 ARG B O 1
ATOM 1776 N N . GLY B 1 56 ? -14.812 -9.836 -5.59 1 96.56 56 GLY B N 1
ATOM 1777 C CA . GLY B 1 56 ? -13.531 -10.328 -6.051 1 96.56 56 GLY B CA 1
ATOM 1778 C C . GLY B 1 56 ? -12.844 -9.398 -7.031 1 96.56 56 GLY B C 1
ATOM 1779 O O . GLY B 1 56 ? -13.336 -8.297 -7.297 1 96.56 56 GLY B O 1
ATOM 1780 N N . LEU B 1 57 ? -11.68 -9.75 -7.414 1 96.81 57 LEU B N 1
ATOM 1781 C CA . LEU B 1 57 ? -10.875 -8.992 -8.367 1 96.81 57 LEU B CA 1
ATOM 1782 C C . LEU B 1 57 ? -10.453 -9.867 -9.539 1 96.81 57 LEU B C 1
ATOM 1784 O O . LEU B 1 57 ? -9.586 -10.734 -9.391 1 96.81 57 LEU B O 1
ATOM 1788 N N . VAL B 1 58 ? -11.062 -9.625 -10.68 1 94.75 58 VAL B N 1
ATOM 1789 C CA . VAL B 1 58 ? -10.664 -10.375 -11.867 1 94.75 58 VAL B CA 1
ATOM 1790 C C . VAL B 1 58 ? -9.32 -9.852 -12.375 1 94.75 58 VAL B C 1
ATOM 1792 O O . VAL B 1 58 ? -9.008 -8.672 -12.219 1 94.75 58 VAL B O 1
ATOM 1795 N N . TRP B 1 59 ? -8.578 -10.719 -12.961 1 93.25 59 TRP B N 1
ATOM 1796 C CA . TRP B 1 59 ? -7.234 -10.352 -13.398 1 93.25 59 TRP B CA 1
ATOM 1797 C C . TRP B 1 59 ? -7.273 -9.148 -14.336 1 93.25 59 TRP B C 1
ATOM 1799 O O . TRP B 1 59 ? -6.402 -8.273 -14.273 1 93.25 59 TRP B O 1
ATOM 1809 N N . GLY B 1 60 ? -8.211 -9.156 -15.164 1 92.81 60 GLY B N 1
ATOM 1810 C CA . GLY B 1 60 ? -8.312 -8.086 -16.141 1 92.81 60 GLY B CA 1
ATOM 1811 C C . GLY B 1 60 ? -8.422 -6.707 -15.516 1 92.81 60 GLY B C 1
ATOM 1812 O O . GLY B 1 60 ? -8.242 -5.691 -16.203 1 92.81 60 GLY B O 1
ATOM 1813 N N . ARG B 1 61 ? -8.703 -6.629 -14.203 1 94.5 61 ARG B N 1
ATOM 1814 C CA . ARG B 1 61 ? -8.867 -5.352 -13.516 1 94.5 61 ARG B CA 1
ATOM 1815 C C . ARG B 1 61 ? -7.668 -5.066 -12.617 1 94.5 61 ARG B C 1
ATOM 1817 O O . ARG B 1 61 ? -7.652 -4.062 -11.898 1 94.5 61 ARG B O 1
ATOM 1824 N N . VAL B 1 62 ? -6.758 -5.914 -12.648 1 95.12 62 VAL B N 1
ATOM 1825 C CA . VAL B 1 62 ? -5.508 -5.688 -11.93 1 95.12 62 VAL B CA 1
ATOM 1826 C C . VAL B 1 62 ? -4.633 -4.707 -12.703 1 95.12 62 VAL B C 1
ATOM 1828 O O . VAL B 1 62 ? -4.289 -4.957 -13.859 1 95.12 62 VAL B O 1
ATOM 1831 N N . ALA B 1 63 ? -4.246 -3.594 -12.086 1 95.12 63 ALA B N 1
ATOM 1832 C CA . ALA B 1 63 ? -3.375 -2.615 -12.734 1 95.12 63 ALA B CA 1
ATOM 1833 C C . ALA B 1 63 ? -1.914 -3.053 -12.664 1 95.12 63 ALA B C 1
ATOM 1835 O O . ALA B 1 63 ? -1.151 -2.844 -13.609 1 95.12 63 ALA B O 1
ATOM 1836 N N . ALA B 1 64 ? -1.502 -3.602 -11.57 1 93.88 64 ALA B N 1
ATOM 1837 C CA . ALA B 1 64 ? -0.16 -4.137 -11.359 1 93.88 64 ALA B CA 1
ATOM 1838 C C . ALA B 1 64 ? -0.135 -5.098 -10.172 1 93.88 64 ALA B C 1
ATOM 1840 O O . ALA B 1 64 ? -0.897 -4.93 -9.211 1 93.88 64 ALA B O 1
ATOM 1841 N N . LEU B 1 65 ? 0.628 -6.062 -10.227 1 95.12 65 LEU B N 1
ATOM 1842 C CA . LEU B 1 65 ? 0.932 -6.945 -9.102 1 95.12 65 LEU B CA 1
ATOM 1843 C C . LEU B 1 65 ? 2.385 -6.793 -8.664 1 95.12 65 LEU B C 1
ATOM 1845 O O . LEU B 1 65 ? 3.295 -7.285 -9.336 1 95.12 65 LEU B O 1
ATOM 1849 N N . GLY B 1 66 ? 2.549 -6.141 -7.539 1 94 66 GLY B N 1
ATOM 1850 C CA . GLY B 1 66 ? 3.891 -5.887 -7.039 1 94 66 GLY B CA 1
ATOM 1851 C C . GLY B 1 66 ? 4.273 -6.785 -5.879 1 94 66 GLY B C 1
ATOM 1852 O O . GLY B 1 66 ? 3.492 -7.641 -5.461 1 94 66 GLY B O 1
ATOM 1853 N N . ALA B 1 67 ? 5.516 -6.543 -5.43 1 94.06 67 ALA B N 1
ATOM 1854 C CA . ALA B 1 67 ? 6.066 -7.336 -4.336 1 94.06 67 ALA B CA 1
ATOM 1855 C C . ALA B 1 67 ? 5.289 -7.105 -3.043 1 94.06 67 ALA B C 1
ATOM 1857 O O . ALA B 1 67 ? 5.246 -7.977 -2.172 1 94.06 67 ALA B O 1
ATOM 1858 N N . ASP B 1 68 ? 4.555 -5.945 -2.943 1 96.12 68 ASP B N 1
ATOM 1859 C CA . ASP B 1 68 ? 4.012 -5.613 -1.632 1 96.12 68 ASP B CA 1
ATOM 1860 C C . ASP B 1 68 ? 2.518 -5.305 -1.72 1 96.12 68 ASP B C 1
ATOM 1862 O O . ASP B 1 68 ? 1.831 -5.234 -0.698 1 96.12 68 ASP B O 1
ATOM 1866 N N . ALA B 1 69 ? 2.029 -5.141 -2.938 1 97.31 69 ALA B N 1
ATOM 1867 C CA . ALA B 1 69 ? 0.619 -4.797 -3.09 1 97.31 69 ALA B CA 1
ATOM 1868 C C . ALA B 1 69 ? 0.099 -5.207 -4.465 1 97.31 69 ALA B C 1
ATOM 1870 O O . ALA B 1 69 ? 0.866 -5.289 -5.426 1 97.31 69 ALA B O 1
ATOM 1871 N N . VAL B 1 70 ? -1.17 -5.52 -4.5 1 97 70 VAL B N 1
ATOM 1872 C CA . VAL B 1 70 ? -1.923 -5.586 -5.746 1 97 70 VAL B CA 1
ATOM 1873 C C . VAL B 1 70 ? -2.562 -4.23 -6.039 1 97 70 VAL B C 1
ATOM 1875 O O . VAL B 1 70 ? -3.371 -3.738 -5.25 1 97 70 VAL B O 1
ATOM 1878 N N . MET B 1 71 ? -2.219 -3.68 -7.184 1 97.12 71 MET B N 1
ATOM 1879 C CA . MET B 1 71 ? -2.689 -2.336 -7.512 1 97.12 71 MET B CA 1
ATOM 1880 C C . MET B 1 71 ? -3.955 -2.396 -8.359 1 97.12 71 MET B C 1
ATOM 1882 O O . MET B 1 71 ? -4.039 -3.189 -9.297 1 97.12 71 MET B O 1
ATOM 1886 N N . ILE B 1 72 ? -4.895 -1.531 -8.023 1 97.62 72 ILE B N 1
ATOM 1887 C CA . ILE B 1 72 ? -6.094 -1.352 -8.828 1 97.62 72 ILE B CA 1
ATOM 1888 C C . ILE B 1 72 ? -6.344 0.137 -9.062 1 97.62 72 ILE B C 1
ATOM 1890 O O . ILE B 1 72 ? -5.863 0.979 -8.297 1 97.62 72 ILE B O 1
ATOM 1894 N N . ALA B 1 73 ? -7.07 0.418 -10.156 1 97 73 ALA B N 1
ATOM 1895 C CA . ALA B 1 73 ? -7.348 1.818 -10.469 1 97 73 ALA B CA 1
ATOM 1896 C C . ALA B 1 73 ? -8.141 2.48 -9.344 1 97 73 ALA B C 1
ATOM 1898 O O . ALA B 1 73 ? -7.785 3.566 -8.875 1 97 73 ALA B O 1
ATOM 1899 N N . ASP B 1 74 ? -9.18 1.922 -8.953 1 97.25 74 ASP B N 1
ATOM 1900 C CA . ASP B 1 74 ? -10.055 2.348 -7.855 1 97.25 74 ASP B CA 1
ATOM 1901 C C . ASP B 1 74 ? -10.922 1.192 -7.367 1 97.25 74 ASP B C 1
ATOM 1903 O O . ASP B 1 74 ? -10.836 0.078 -7.887 1 97.25 74 ASP B O 1
ATOM 1907 N N . GLU B 1 75 ? -11.719 1.421 -6.406 1 96.69 75 GLU B N 1
ATOM 1908 C CA . GLU B 1 75 ? -12.492 0.373 -5.746 1 96.69 75 GLU B CA 1
ATOM 1909 C C . GLU B 1 75 ? -13.484 -0.27 -6.711 1 96.69 75 GLU B C 1
ATOM 1911 O O . GLU B 1 75 ? -13.922 -1.404 -6.5 1 96.69 75 GLU B O 1
ATOM 1916 N N . ASP B 1 76 ? -13.859 0.413 -7.809 1 97.38 76 ASP B N 1
ATOM 1917 C CA . ASP B 1 76 ? -14.812 -0.107 -8.781 1 97.38 76 ASP B CA 1
ATOM 1918 C C . ASP B 1 76 ? -14.219 -1.28 -9.555 1 97.38 76 ASP B C 1
ATOM 1920 O O . ASP B 1 76 ? -14.938 -1.976 -10.281 1 97.38 76 ASP B O 1
ATOM 1924 N N . ALA B 1 77 ? -12.953 -1.415 -9.406 1 97.19 77 ALA B N 1
ATOM 1925 C CA . ALA B 1 77 ? -12.312 -2.57 -10.031 1 97.19 77 ALA B CA 1
ATOM 1926 C C . ALA B 1 77 ? -12.781 -3.871 -9.383 1 97.19 77 ALA B C 1
ATOM 1928 O O . ALA B 1 77 ? -12.688 -4.941 -9.984 1 97.19 77 ALA B O 1
ATOM 1929 N N . LEU B 1 78 ? -13.164 -3.74 -8.125 1 97.5 78 LEU B N 1
ATOM 1930 C CA . LEU B 1 78 ? -13.727 -4.91 -7.461 1 97.5 78 LEU B CA 1
ATOM 1931 C C . LEU B 1 78 ? -15.141 -5.191 -7.973 1 97.5 78 LEU B C 1
ATOM 1933 O O . LEU B 1 78 ? -15.906 -4.266 -8.234 1 97.5 78 LEU B O 1
ATOM 1937 N N . GLY B 1 79 ? -15.453 -6.418 -8.109 1 96.19 79 GLY B N 1
ATOM 1938 C CA . GLY B 1 79 ? -16.75 -6.789 -8.633 1 96.19 79 GLY B CA 1
ATOM 1939 C C . GLY B 1 79 ? -17.312 -8.055 -8.008 1 96.19 79 GLY B C 1
ATOM 1940 O O . GLY B 1 79 ? -16.656 -8.68 -7.172 1 96.19 79 GLY B O 1
ATOM 1941 N N . PRO B 1 80 ? -18.531 -8.328 -8.398 1 93.81 80 PRO B N 1
ATOM 1942 C CA . PRO B 1 80 ? -19.156 -9.547 -7.859 1 93.81 80 PRO B CA 1
ATOM 1943 C C . PRO B 1 80 ? -18.375 -10.812 -8.219 1 93.81 80 PRO B C 1
ATOM 1945 O O . PRO B 1 80 ? -17.672 -10.836 -9.234 1 93.81 80 PRO B O 1
ATOM 1948 N N . LEU B 1 81 ? -18.531 -11.711 -7.262 1 90.56 81 LEU B N 1
ATOM 1949 C CA . LEU B 1 81 ? -17.938 -13.016 -7.535 1 90.56 81 LEU B CA 1
ATOM 1950 C C . LEU B 1 81 ? -18.703 -13.75 -8.633 1 90.56 81 LEU B C 1
ATOM 1952 O O . LEU B 1 81 ? -19.875 -14.055 -8.469 1 90.56 81 LEU B O 1
ATOM 1956 N N . THR B 1 82 ? -18.062 -13.938 -9.742 1 87.75 82 THR B N 1
ATOM 1957 C CA . THR B 1 82 ? -18.688 -14.656 -10.844 1 87.75 82 THR B CA 1
ATOM 1958 C C . THR B 1 82 ? -17.719 -15.68 -11.445 1 87.75 82 THR B C 1
ATOM 1960 O O . THR B 1 82 ? -16.531 -15.641 -11.18 1 87.75 82 THR B O 1
ATOM 1963 N N . GLY B 1 83 ? -18.297 -16.688 -12.133 1 84.25 83 GLY B N 1
ATOM 1964 C CA . GLY B 1 83 ? -17.469 -17.672 -12.828 1 84.25 83 GLY B CA 1
ATOM 1965 C C . GLY B 1 83 ? -16.516 -18.406 -11.906 1 84.25 83 GLY B C 1
ATOM 1966 O O . GLY B 1 83 ? -16.938 -18.953 -10.883 1 84.25 83 GLY B O 1
ATOM 1967 N N . ALA B 1 84 ? -15.219 -18.406 -12.391 1 76.88 84 ALA B N 1
ATOM 1968 C CA . ALA B 1 84 ? -14.188 -19.125 -11.633 1 76.88 84 ALA B CA 1
ATOM 1969 C C . ALA B 1 84 ? -14.062 -18.562 -10.219 1 76.88 84 ALA B C 1
ATOM 1971 O O . ALA B 1 84 ? -13.797 -19.312 -9.273 1 76.88 84 ALA B O 1
ATOM 1972 N N . LEU B 1 85 ? -14.312 -17.344 -10.039 1 85.06 85 LEU B N 1
ATOM 1973 C CA . LEU B 1 85 ? -14.195 -16.719 -8.719 1 85.06 85 LEU B CA 1
ATOM 1974 C C . LEU B 1 85 ? -15.32 -17.172 -7.805 1 85.06 85 LEU B C 1
ATOM 1976 O O . LE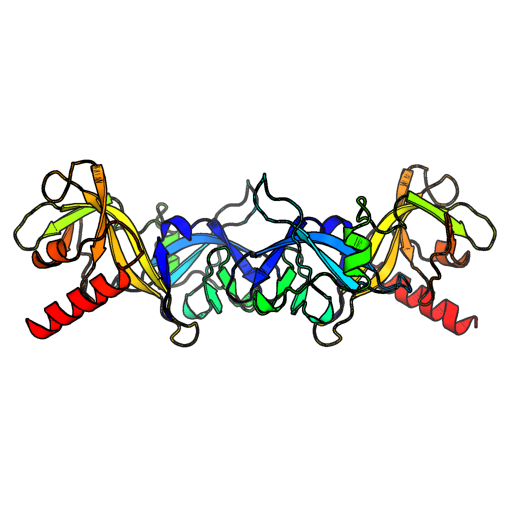U B 1 85 ? -15.109 -17.406 -6.613 1 85.06 85 LEU B O 1
ATOM 1980 N N . ALA B 1 86 ? -16.438 -17.25 -8.344 1 82.81 86 ALA B N 1
ATOM 1981 C CA . ALA B 1 86 ? -17.578 -17.719 -7.562 1 82.81 86 ALA B CA 1
ATOM 1982 C C . ALA B 1 86 ? -17.359 -19.156 -7.09 1 82.81 86 ALA B C 1
ATOM 1984 O O . ALA B 1 86 ? -17.656 -19.484 -5.941 1 82.81 86 ALA B O 1
ATOM 1985 N N . HIS B 1 87 ? -16.891 -19.953 -7.969 1 78.69 87 HIS B N 1
ATOM 1986 C CA . HIS B 1 87 ? -16.625 -21.359 -7.629 1 78.69 87 HIS B CA 1
ATOM 1987 C C . HIS B 1 87 ? -15.578 -21.469 -6.531 1 78.69 87 HIS B C 1
ATOM 1989 O O . HIS B 1 87 ? -15.719 -22.266 -5.609 1 78.69 87 HIS B O 1
ATOM 1995 N N . ALA B 1 88 ? -14.539 -20.719 -6.629 1 75.56 88 ALA B N 1
ATOM 1996 C CA . ALA B 1 88 ? -13.445 -20.719 -5.66 1 75.56 88 ALA B CA 1
ATOM 1997 C C . ALA B 1 88 ? -13.938 -20.312 -4.277 1 75.56 88 ALA B C 1
ATOM 1999 O O . ALA B 1 88 ? -13.492 -20.844 -3.262 1 75.56 88 ALA B O 1
ATOM 2000 N N . SER B 1 89 ? -14.711 -19.344 -4.199 1 69.69 89 SER B N 1
ATOM 2001 C CA . SER B 1 89 ? -15.219 -18.828 -2.928 1 69.69 89 SER B CA 1
ATOM 2002 C C . SER B 1 89 ? -16.047 -19.875 -2.203 1 69.69 89 SER B C 1
ATOM 2004 O O . SER B 1 89 ? -16.156 -19.859 -0.974 1 69.69 89 SER B O 1
ATOM 2006 N N . SER B 1 90 ? -16.703 -20.625 -2.912 1 66.88 90 SER B N 1
ATOM 2007 C CA . SER B 1 90 ? -17.562 -21.656 -2.332 1 66.88 90 SER B CA 1
ATOM 2008 C C . SER B 1 90 ? -16.734 -22.797 -1.777 1 66.88 90 SER B C 1
ATOM 2010 O O . SER B 1 90 ? -17.188 -23.531 -0.89 1 66.88 90 SER B O 1
ATOM 2012 N N . ARG B 1 91 ? -15.75 -23.031 -2.324 1 59.22 91 ARG B N 1
ATOM 2013 C CA . ARG B 1 91 ? -14.914 -24.125 -1.864 1 59.22 91 ARG B CA 1
ATOM 2014 C C . ARG B 1 91 ? -14.102 -23.719 -0.638 1 59.22 91 ARG B C 1
ATOM 2016 O O . ARG B 1 91 ? -13.648 -22.578 -0.538 1 59.22 91 ARG B O 1
ATOM 2023 N N . ARG B 1 92 ? -14.664 -23.812 0.518 1 51.47 92 ARG B N 1
ATOM 2024 C CA . ARG B 1 92 ? -14.023 -23.469 1.784 1 51.47 92 ARG B CA 1
ATOM 2025 C C . ARG B 1 92 ? -12.516 -23.344 1.619 1 51.47 92 ARG B C 1
ATOM 2027 O O . ARG B 1 92 ? -11.844 -22.703 2.432 1 51.47 92 ARG B O 1
ATOM 2034 N N . GLY B 1 93 ? -11.922 -24.172 0.794 1 44.84 93 GLY B N 1
ATOM 2035 C CA . GLY B 1 93 ? -10.477 -24.312 0.788 1 44.84 93 GLY B CA 1
ATOM 2036 C C . GLY B 1 93 ? -9.836 -23.828 -0.499 1 44.84 93 GLY B C 1
ATOM 2037 O O . GLY B 1 93 ? -10.141 -24.344 -1.579 1 44.84 93 GLY B O 1
ATOM 2038 N N . SER B 1 94 ? -9.602 -22.547 -0.643 1 45.84 94 SER B N 1
ATOM 2039 C CA . SER B 1 94 ? -9.203 -21.609 -1.687 1 45.84 94 SER B CA 1
ATOM 2040 C C . SER B 1 94 ? -7.965 -22.109 -2.43 1 45.84 94 SER B C 1
ATOM 2042 O O . SER B 1 94 ? -7.461 -21.438 -3.328 1 45.84 94 SER B O 1
ATOM 2044 N N . GLY B 1 95 ? -7.113 -22.891 -1.783 1 48.97 95 GLY B N 1
ATOM 2045 C CA . GLY B 1 95 ? -5.859 -23.094 -2.488 1 48.97 95 GLY B CA 1
ATOM 2046 C C . GLY B 1 95 ? -6.035 -23.766 -3.834 1 48.97 95 GLY B C 1
ATOM 2047 O O . GLY B 1 95 ? -7.137 -24.188 -4.184 1 48.97 95 GLY B O 1
ATOM 2048 N N . SER B 1 96 ? -5.082 -23.484 -4.699 1 58.09 96 SER B N 1
ATOM 2049 C CA . SER B 1 96 ? -4.953 -24.266 -5.922 1 58.09 96 SER B CA 1
ATOM 2050 C C . SER B 1 96 ? -5.203 -25.75 -5.66 1 58.09 96 SER B C 1
ATOM 2052 O O . SER B 1 96 ? -4.707 -26.297 -4.676 1 58.09 96 SER B O 1
ATOM 2054 N N . ASP B 1 97 ? -6.332 -26.344 -6.203 1 68.5 97 ASP B N 1
ATOM 2055 C CA . ASP B 1 97 ? -6.594 -27.781 -6.141 1 68.5 97 ASP B CA 1
ATOM 2056 C C . ASP B 1 97 ? -5.316 -28.578 -6.379 1 68.5 97 ASP B C 1
ATOM 2058 O O . ASP B 1 97 ? -5.27 -29.781 -6.113 1 68.5 97 ASP B O 1
ATOM 2062 N N . VAL B 1 98 ? -4.262 -27.766 -6.543 1 77.56 98 VAL B N 1
ATOM 2063 C CA . VAL B 1 98 ? -3.102 -28.547 -6.961 1 77.56 98 VAL B CA 1
ATOM 2064 C C . VAL B 1 98 ? -2.127 -28.703 -5.793 1 77.56 98 VAL B C 1
ATOM 2066 O O . VAL B 1 98 ? -1.22 -29.531 -5.832 1 77.56 98 VAL B O 1
ATOM 2069 N N . LEU B 1 99 ? -2.312 -27.906 -4.77 1 83.56 99 LEU B N 1
ATOM 2070 C CA . LEU B 1 99 ? -1.394 -28 -3.639 1 83.56 99 LEU B CA 1
ATOM 2071 C C . LEU B 1 99 ? -1.516 -29.344 -2.953 1 83.56 99 LEU B C 1
ATOM 2073 O O . LEU B 1 99 ? -2.625 -29.828 -2.688 1 83.56 99 LEU B O 1
ATOM 2077 N N . GLY B 1 100 ? -0.377 -29.938 -2.725 1 85.94 100 GLY B N 1
ATOM 2078 C CA . GLY B 1 100 ? -0.362 -31.25 -2.096 1 85.94 100 GLY B CA 1
ATOM 2079 C C . GLY B 1 100 ? -0.391 -32.406 -3.096 1 85.94 100 GLY B C 1
ATOM 2080 O O . GLY B 1 100 ? -0.092 -33.531 -2.748 1 85.94 100 GLY B O 1
ATOM 2081 N N . ALA B 1 101 ? -0.743 -32.062 -4.277 1 84.25 101 ALA B N 1
ATOM 2082 C CA . ALA B 1 101 ? -0.798 -33.125 -5.301 1 84.25 101 ALA B CA 1
ATOM 2083 C C . ALA B 1 101 ? 0.588 -33.688 -5.57 1 84.25 101 ALA B C 1
ATOM 2085 O O . ALA B 1 101 ? 1.583 -32.969 -5.57 1 84.25 101 ALA B O 1
ATOM 2086 N N . GLU B 1 102 ? 0.592 -34.969 -5.844 1 88.44 102 GLU B N 1
ATOM 2087 C CA . GLU B 1 102 ? 1.843 -35.594 -6.23 1 88.44 102 GLU B CA 1
ATOM 2088 C C . GLU B 1 102 ? 2.141 -35.375 -7.711 1 88.44 102 GLU B C 1
ATOM 2090 O O . GLU B 1 102 ? 1.257 -35.531 -8.555 1 88.44 102 GLU B O 1
ATOM 2095 N N . VAL B 1 103 ? 3.354 -35 -7.906 1 87.5 103 VAL B N 1
ATOM 2096 C CA . VAL B 1 103 ? 3.791 -34.844 -9.289 1 87.5 103 VAL B CA 1
ATOM 2097 C C . VAL B 1 103 ? 4.516 -36.125 -9.75 1 87.5 103 VAL B C 1
ATOM 2099 O O . VAL B 1 103 ? 5.449 -36.594 -9.086 1 87.5 103 VAL B O 1
ATOM 2102 N N . LEU B 1 104 ? 4.004 -36.625 -10.867 1 87.12 104 LEU B N 1
ATOM 2103 C CA . LEU B 1 104 ? 4.617 -37.781 -11.484 1 87.12 104 LEU B CA 1
ATOM 2104 C C . LEU B 1 104 ? 5.117 -37.469 -12.883 1 87.12 104 LEU B C 1
ATOM 2106 O O . LEU B 1 104 ? 4.535 -36.625 -13.578 1 87.12 104 LEU B O 1
ATOM 2110 N N . THR B 1 105 ? 6.238 -38.094 -13.18 1 86.88 105 THR B N 1
ATOM 2111 C CA . THR B 1 105 ? 6.594 -38.031 -14.586 1 86.88 105 THR B CA 1
ATOM 2112 C C . THR B 1 105 ? 5.691 -38.938 -15.422 1 86.88 105 THR B C 1
ATOM 2114 O O . THR B 1 105 ? 4.996 -39.781 -14.875 1 86.88 105 THR B O 1
ATOM 2117 N N . ASP B 1 106 ? 5.719 -38.688 -16.781 1 85.75 106 ASP B N 1
ATOM 2118 C CA . ASP B 1 106 ? 4.926 -39.531 -17.672 1 85.75 106 ASP B CA 1
ATOM 2119 C C . ASP B 1 106 ? 5.469 -40.969 -17.719 1 85.75 106 ASP B C 1
ATOM 2121 O O . ASP B 1 106 ? 4.793 -41.875 -18.203 1 85.75 106 ASP B O 1
ATOM 2125 N N . THR B 1 107 ? 6.656 -41.219 -17.125 1 88.25 107 THR B N 1
ATOM 2126 C CA . THR B 1 107 ? 7.23 -42.531 -17.031 1 88.25 107 THR B CA 1
ATOM 2127 C C . THR B 1 107 ? 6.945 -43.188 -15.68 1 88.25 107 THR B C 1
ATOM 2129 O O . THR B 1 107 ? 7.41 -44.281 -15.398 1 88.25 107 THR B O 1
ATOM 2132 N N . GLY B 1 108 ? 6.293 -42.375 -14.844 1 85.62 108 GLY B N 1
ATOM 2133 C CA . GLY B 1 108 ? 5.824 -42.969 -13.602 1 85.62 108 GLY B CA 1
ATOM 2134 C C . GLY B 1 108 ? 6.707 -42.656 -12.414 1 85.62 108 GLY B C 1
ATOM 2135 O O . G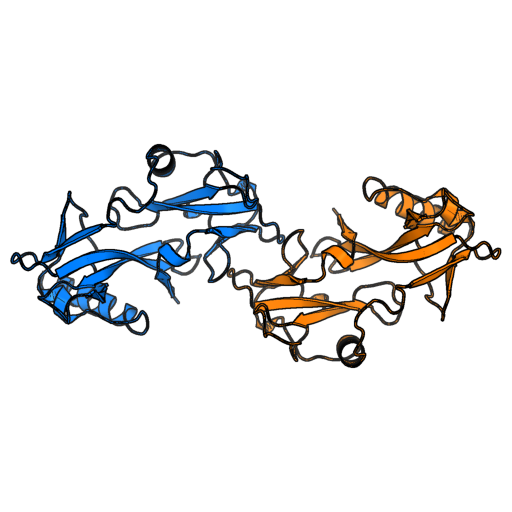LY B 1 108 ? 6.52 -43.219 -11.328 1 85.62 108 GLY B O 1
ATOM 2136 N N . THR B 1 109 ? 7.668 -41.875 -12.586 1 87.56 109 THR B N 1
ATOM 2137 C CA . THR B 1 109 ? 8.555 -41.531 -11.484 1 87.56 109 THR B CA 1
ATOM 2138 C C . THR B 1 109 ? 7.906 -40.438 -10.609 1 87.56 109 THR B C 1
ATOM 2140 O O . THR B 1 109 ? 7.461 -39.406 -11.109 1 87.56 109 THR B O 1
ATOM 2143 N N . ALA B 1 110 ? 7.898 -40.75 -9.344 1 88.5 110 ALA B N 1
ATOM 2144 C CA . ALA B 1 110 ? 7.383 -39.75 -8.391 1 88.5 110 ALA B CA 1
ATOM 2145 C C . ALA B 1 110 ? 8.422 -38.656 -8.102 1 88.5 110 ALA B C 1
ATOM 2147 O O . ALA B 1 110 ? 9.508 -38.969 -7.598 1 88.5 110 ALA B O 1
ATOM 2148 N N . LEU B 1 111 ? 8.055 -37.438 -8.375 1 88.69 111 LEU B N 1
ATOM 2149 C CA . LEU B 1 111 ? 9 -36.344 -8.211 1 88.69 111 LEU B CA 1
ATOM 2150 C C . LEU B 1 111 ? 8.828 -35.656 -6.848 1 88.69 111 LEU B C 1
ATOM 2152 O O . LEU B 1 111 ? 9.797 -35.219 -6.25 1 88.69 111 LEU B O 1
ATOM 2156 N N . GLY B 1 112 ? 7.605 -35.625 -6.398 1 90.56 112 GLY B N 1
ATOM 2157 C CA . GLY B 1 112 ? 7.332 -34.969 -5.125 1 90.56 112 GLY B CA 1
ATOM 2158 C C . GLY B 1 112 ? 5.961 -34.344 -5.062 1 90.56 112 GLY B C 1
ATOM 2159 O O . GLY B 1 112 ? 5.172 -34.469 -6.004 1 90.56 112 GLY B O 1
ATOM 2160 N N . ALA B 1 113 ? 5.707 -33.656 -3.943 1 90.75 113 ALA B N 1
ATOM 2161 C CA . ALA B 1 113 ? 4.414 -33.031 -3.721 1 90.75 113 ALA B CA 1
ATOM 2162 C C . ALA B 1 113 ? 4.492 -31.531 -3.986 1 90.75 113 ALA B C 1
ATOM 2164 O O . ALA B 1 113 ? 5.473 -30.875 -3.617 1 90.75 113 ALA B O 1
ATOM 2165 N N . VAL B 1 114 ? 3.408 -31.047 -4.621 1 89.19 114 VAL B N 1
ATOM 2166 C CA . VAL B 1 114 ? 3.334 -29.609 -4.902 1 89.19 114 VAL B CA 1
ATOM 2167 C C . VAL B 1 114 ? 3.166 -28.828 -3.602 1 89.19 114 VAL B C 1
ATOM 2169 O O . VAL B 1 114 ? 2.24 -29.094 -2.83 1 89.19 114 VAL B O 1
ATOM 2172 N N . VAL B 1 115 ? 4.047 -27.781 -3.402 1 92.69 115 VAL B N 1
ATOM 2173 C CA . VAL B 1 115 ? 3.928 -26.984 -2.186 1 92.69 115 VAL B CA 1
ATOM 2174 C C . VAL B 1 115 ? 3.621 -25.547 -2.545 1 92.69 115 VAL B C 1
ATOM 2176 O O . VAL B 1 115 ? 3.213 -24.75 -1.687 1 92.69 115 VAL B O 1
ATOM 2179 N N . ASP B 1 116 ? 3.855 -25.219 -3.775 1 92.56 116 ASP B N 1
ATOM 2180 C CA . ASP B 1 116 ? 3.562 -23.859 -4.215 1 92.56 116 ASP B CA 1
ATOM 2181 C C . ASP B 1 116 ? 3.422 -23.781 -5.734 1 92.56 116 ASP B C 1
ATOM 2183 O O . ASP B 1 116 ? 3.785 -24.734 -6.441 1 92.56 116 ASP B O 1
ATOM 2187 N N . VAL B 1 117 ? 2.809 -22.766 -6.184 1 91.12 117 VAL B N 1
ATOM 2188 C CA . VAL B 1 117 ? 2.629 -22.516 -7.609 1 91.12 117 VAL B CA 1
ATOM 2189 C C . VAL B 1 117 ? 3.455 -21.297 -8.023 1 91.12 117 VAL B C 1
ATOM 2191 O O . VAL B 1 117 ? 3.484 -20.281 -7.309 1 91.12 117 VAL B O 1
ATOM 2194 N N . ILE B 1 118 ? 4.109 -21.406 -9.102 1 92.44 118 ILE B N 1
ATOM 2195 C CA . ILE B 1 118 ? 4.918 -20.297 -9.625 1 92.44 118 ILE B CA 1
ATOM 2196 C C . ILE B 1 118 ? 4.203 -19.656 -10.812 1 92.44 118 ILE B C 1
ATOM 2198 O O . ILE B 1 118 ? 3.826 -20.344 -11.766 1 92.44 118 ILE B O 1
ATOM 2202 N N . VAL B 1 119 ? 4.125 -18.359 -10.719 1 92.31 119 VAL B N 1
ATOM 2203 C CA . VAL B 1 119 ? 3.453 -17.641 -11.797 1 92.31 119 VAL B CA 1
ATOM 2204 C C . VAL B 1 119 ? 4.406 -16.625 -12.398 1 92.31 119 VAL B C 1
ATOM 2206 O O . VAL B 1 119 ? 5.352 -16.172 -11.75 1 92.31 119 VAL B O 1
ATOM 2209 N N . GLU B 1 120 ? 4.16 -16.391 -13.625 1 91.56 120 GLU B N 1
ATOM 2210 C CA . GLU B 1 120 ? 4.836 -15.312 -14.344 1 91.56 120 GLU B CA 1
ATOM 2211 C C . GLU B 1 120 ? 3.893 -14.141 -14.594 1 91.56 120 GLU B C 1
ATOM 2213 O O . GLU B 1 120 ? 2.863 -14.297 -15.258 1 91.56 120 GLU B O 1
ATOM 2218 N N . VAL B 1 121 ? 4.285 -13.039 -13.992 1 89.88 121 VAL B N 1
ATOM 2219 C CA . VAL B 1 121 ? 3.479 -11.836 -14.141 1 89.88 121 VAL B CA 1
ATOM 2220 C C . VAL B 1 121 ? 4.051 -10.961 -15.258 1 89.88 121 VAL B C 1
ATOM 2222 O O . VAL B 1 121 ? 5.215 -10.555 -15.203 1 89.88 121 VAL B O 1
ATOM 2225 N N . GLY B 1 122 ? 3.283 -10.789 -16.312 1 78.94 122 GLY B N 1
ATOM 2226 C CA . GLY B 1 122 ? 3.717 -9.969 -17.422 1 78.94 122 GLY B CA 1
ATOM 2227 C C . GLY B 1 122 ? 3.418 -8.492 -17.234 1 78.94 122 GLY B C 1
ATOM 2228 O O . GLY B 1 122 ? 2.961 -8.078 -16.172 1 78.94 122 GLY B O 1
ATOM 2229 N N . ASP B 1 123 ? 3.859 -7.688 -18.234 1 66.12 123 ASP B N 1
ATOM 2230 C CA . ASP B 1 123 ? 3.539 -6.266 -18.25 1 66.12 123 ASP B CA 1
ATOM 2231 C C . ASP B 1 123 ? 2.029 -6.039 -18.219 1 66.12 123 ASP B C 1
ATOM 2233 O O . ASP B 1 123 ? 1.272 -6.805 -18.828 1 66.12 123 ASP B O 1
ATOM 2237 N N . PRO B 1 124 ? 1.581 -5.164 -17.344 1 56.97 124 PRO B N 1
ATOM 2238 C CA . PRO B 1 124 ? 0.145 -4.883 -17.266 1 56.97 124 PRO B CA 1
ATOM 2239 C C . PRO B 1 124 ? -0.517 -4.809 -18.641 1 56.97 124 PRO B C 1
ATOM 2241 O O . PRO B 1 124 ? -1.706 -5.105 -18.766 1 56.97 124 PRO B O 1
ATOM 2244 N N . ALA B 1 125 ? 0.395 -4.434 -19.578 1 56.47 125 ALA B N 1
ATOM 2245 C CA . ALA B 1 125 ? -0.188 -4.324 -20.922 1 56.47 125 ALA B CA 1
ATOM 2246 C C . ALA B 1 125 ? -0.521 -5.703 -21.484 1 56.47 125 ALA B C 1
ATOM 2248 O O . ALA B 1 125 ? -1.438 -5.844 -22.297 1 56.47 125 ALA B O 1
ATOM 2249 N N . SER B 1 126 ? 0.37 -6.633 -21.281 1 59.19 126 SER B N 1
ATOM 2250 C CA . SER B 1 126 ? 0.083 -7.961 -21.812 1 59.19 126 SER B CA 1
ATOM 2251 C C . SER B 1 126 ? -1.023 -8.648 -21.031 1 59.19 126 SER B C 1
ATOM 2253 O O . SER B 1 126 ? -1.779 -9.453 -21.562 1 59.19 126 SER B O 1
ATOM 2255 N N . GLY B 1 127 ? -1.371 -8.086 -19.875 1 67.81 127 GLY B N 1
ATOM 2256 C CA . GLY B 1 127 ? -2.514 -8.305 -19.016 1 67.81 127 GLY B CA 1
ATOM 2257 C C . GLY B 1 127 ? -2.625 -9.734 -18.516 1 67.81 127 GLY B C 1
ATOM 2258 O O . GLY B 1 127 ? -3.689 -10.164 -18.062 1 67.81 127 GLY B O 1
ATOM 2259 N N . ARG B 1 128 ? -1.445 -10.719 -18.781 1 82.94 128 ARG B N 1
ATOM 2260 C CA . ARG B 1 128 ? -1.724 -12.078 -18.328 1 82.94 128 ARG B CA 1
ATOM 2261 C C . ARG B 1 128 ? -0.818 -12.477 -17.172 1 82.94 128 ARG B C 1
ATOM 2263 O O . ARG B 1 128 ? 0.256 -11.898 -16.984 1 82.94 128 ARG B O 1
ATOM 2270 N N . CYS B 1 129 ? -1.298 -13.297 -16.359 1 90.12 129 CYS B N 1
ATOM 2271 C CA . CYS B 1 129 ? -0.576 -13.984 -15.297 1 90.12 129 CYS B CA 1
ATOM 2272 C C . CYS B 1 129 ? -0.645 -15.5 -15.484 1 90.12 129 CYS B C 1
ATOM 2274 O O . CYS B 1 129 ? -1.684 -16.109 -15.234 1 90.12 129 CYS B O 1
ATOM 2276 N N . ASP B 1 130 ? 0.517 -16.062 -15.93 1 89.38 130 ASP B N 1
ATOM 2277 C CA . ASP B 1 130 ? 0.529 -17.469 -16.328 1 89.38 130 ASP B CA 1
ATOM 2278 C C . ASP B 1 130 ? 1.179 -18.344 -15.258 1 89.38 130 ASP B C 1
ATOM 2280 O O . ASP B 1 130 ? 2.178 -17.953 -14.656 1 89.38 130 ASP B O 1
ATOM 2284 N N . VAL B 1 131 ? 0.598 -19.516 -15.086 1 88.88 131 VAL B N 1
ATOM 2285 C CA . VAL B 1 131 ? 1.269 -20.531 -14.289 1 88.88 131 VAL B CA 1
ATOM 2286 C C . VAL B 1 131 ? 2.414 -21.141 -15.094 1 88.88 131 VAL B C 1
ATOM 2288 O O . VAL B 1 131 ? 2.201 -21.688 -16.188 1 88.88 131 VAL B O 1
ATOM 2291 N N . VAL B 1 132 ? 3.617 -21.125 -14.555 1 91.19 132 VAL B N 1
ATOM 2292 C CA . VAL B 1 132 ? 4.742 -21.562 -15.375 1 91.19 132 VAL B CA 1
ATOM 2293 C C . VAL B 1 132 ? 5.406 -22.766 -14.711 1 91.19 132 VAL B C 1
ATOM 2295 O O . VAL B 1 132 ? 6.207 -23.469 -15.344 1 91.19 132 VAL B O 1
ATOM 2298 N N . GLY B 1 133 ? 5.102 -23 -13.5 1 91.38 133 GLY B N 1
ATOM 2299 C CA . GLY B 1 133 ? 5.691 -24.125 -12.805 1 91.38 133 GLY B CA 1
ATOM 2300 C C . GLY B 1 133 ? 5.184 -24.297 -11.383 1 91.38 133 GLY B C 1
ATOM 2301 O O . GLY B 1 133 ? 4.242 -23.609 -10.977 1 91.38 133 GLY B O 1
ATOM 2302 N N . TYR B 1 134 ? 5.797 -25.312 -10.734 1 90.81 134 TYR B N 1
ATOM 2303 C CA . TYR B 1 134 ? 5.473 -25.609 -9.344 1 90.81 134 TYR B CA 1
ATOM 2304 C C . TYR B 1 134 ? 6.738 -25.703 -8.5 1 90.81 134 TYR B C 1
ATOM 2306 O O . TYR B 1 134 ? 7.801 -26.078 -8.992 1 90.81 134 TYR B O 1
ATOM 2314 N N . GLU B 1 135 ? 6.574 -25.266 -7.305 1 93.62 135 GLU B N 1
ATOM 2315 C CA . GLU B 1 135 ? 7.543 -25.703 -6.305 1 93.62 135 GLU B CA 1
ATOM 2316 C C . GLU B 1 135 ? 7.133 -27.031 -5.691 1 93.62 135 GLU B C 1
ATOM 2318 O O . GLU B 1 135 ? 6 -27.203 -5.238 1 93.62 135 GLU B O 1
ATOM 2323 N N . ILE B 1 136 ? 8.039 -27.984 -5.699 1 92.12 136 ILE B N 1
ATOM 2324 C CA . ILE B 1 136 ? 7.719 -29.312 -5.176 1 92.12 136 ILE B CA 1
ATOM 2325 C C . ILE B 1 136 ? 8.695 -29.672 -4.062 1 92.12 136 ILE B C 1
ATOM 2327 O O . ILE B 1 136 ? 9.844 -29.219 -4.055 1 92.12 136 ILE B O 1
ATOM 2331 N N . GLU B 1 137 ? 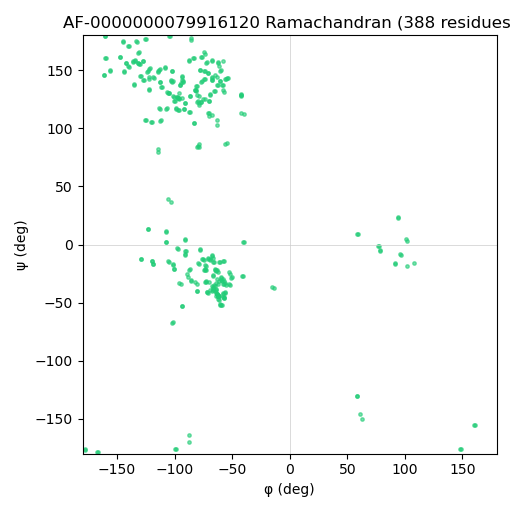8.242 -30.266 -3.16 1 93.19 137 GLU B N 1
ATOM 2332 C CA . GLU B 1 137 ? 9.078 -30.938 -2.178 1 93.19 137 GLU B CA 1
ATOM 2333 C C . GLU B 1 137 ? 9.43 -32.344 -2.637 1 93.19 137 GLU B C 1
ATOM 2335 O O . GLU B 1 137 ? 8.547 -33.219 -2.768 1 93.19 137 GLU B O 1
ATOM 2340 N N . SER B 1 138 ? 10.695 -32.469 -2.867 1 89.56 138 SER B N 1
ATOM 2341 C CA . SER B 1 138 ? 11.195 -33.688 -3.541 1 89.56 138 SER B CA 1
ATOM 2342 C C . SER B 1 138 ? 10.883 -34.938 -2.736 1 89.56 138 SER B C 1
ATOM 2344 O O . SER B 1 138 ? 11.008 -34.938 -1.51 1 89.56 138 SER B O 1
ATOM 2346 N N . SER B 1 139 ? 10.57 -35.781 -3.559 1 84.25 139 SER B N 1
ATOM 2347 C CA . SER B 1 139 ? 10.633 -37.156 -3.053 1 84.25 139 SER B CA 1
ATOM 2348 C C . SER B 1 139 ? 12.023 -37.75 -3.236 1 84.25 139 SER B C 1
ATOM 2350 O O . SER B 1 139 ? 12.953 -37.062 -3.65 1 84.25 139 SER B O 1
ATOM 2352 N N . GLN B 1 140 ? 12.336 -39 -3.066 1 72.56 140 GLN B N 1
ATOM 2353 C CA . GLN B 1 140 ? 13.641 -39.656 -3.107 1 72.56 140 GLN B CA 1
ATOM 2354 C C . GLN B 1 140 ? 14.227 -39.625 -4.516 1 72.56 140 GLN B C 1
ATOM 2356 O O . GLN B 1 140 ? 15.445 -39.656 -4.688 1 72.56 140 GLN B O 1
ATOM 2361 N N . ALA B 1 141 ? 13.461 -39.25 -5.57 1 66 141 ALA B N 1
ATOM 2362 C CA . ALA B 1 141 ? 13.922 -39.5 -6.934 1 66 141 ALA B CA 1
ATOM 2363 C C . ALA B 1 141 ? 14.75 -38.312 -7.453 1 66 141 ALA B C 1
ATOM 2365 O O . ALA B 1 141 ? 15.555 -38.469 -8.367 1 66 141 ALA B O 1
ATOM 2366 N N . LEU B 1 142 ? 14.633 -37.156 -7.047 1 65.25 142 LEU B N 1
ATOM 2367 C CA . LEU B 1 142 ? 15.297 -36 -7.637 1 65.25 142 LEU B CA 1
ATOM 2368 C C . LEU B 1 142 ? 16.5 -35.594 -6.789 1 65.25 142 LEU B C 1
ATOM 2370 O O . LEU B 1 142 ? 17.641 -35.625 -7.266 1 65.25 142 LEU B O 1
ATOM 2374 N N . ARG B 1 143 ? 16.172 -35.125 -5.602 1 72.31 143 ARG B N 1
ATOM 2375 C CA . ARG B 1 143 ? 17.156 -34.688 -4.621 1 72.31 143 ARG B CA 1
ATOM 2376 C C . ARG B 1 143 ? 16.844 -35.25 -3.238 1 72.31 143 ARG B C 1
ATOM 2378 O O . ARG B 1 143 ? 15.891 -36 -3.074 1 72.31 143 ARG B O 1
ATOM 2385 N N . GLY B 1 144 ? 17.766 -34.938 -2.465 1 75.06 144 GLY B N 1
ATOM 2386 C CA . GLY B 1 144 ? 17.516 -35.344 -1.093 1 75.06 144 GLY B CA 1
ATOM 2387 C C . GLY B 1 144 ? 16.078 -35.094 -0.646 1 75.06 144 GLY B C 1
ATOM 2388 O O . GLY B 1 144 ? 15.477 -34.094 -1.006 1 75.06 144 GLY B O 1
ATOM 2389 N N . LYS B 1 145 ? 15.453 -36.156 -0.121 1 79 145 LYS B N 1
ATOM 2390 C CA . LYS B 1 145 ? 14.086 -36.094 0.374 1 79 145 LYS B CA 1
ATOM 2391 C C . LYS B 1 145 ? 13.852 -34.812 1.181 1 79 145 LYS B C 1
ATOM 2393 O O . LYS B 1 145 ? 14.664 -34.469 2.037 1 79 145 LYS B O 1
ATOM 2398 N N . GLY B 1 146 ? 12.812 -34.125 0.84 1 83.75 146 GLY B N 1
ATOM 2399 C CA . GLY B 1 146 ? 12.414 -32.969 1.626 1 83.75 146 GLY B CA 1
ATOM 2400 C C . GLY B 1 146 ? 12.945 -31.641 1.072 1 83.75 146 GLY B C 1
ATOM 2401 O O . GLY B 1 146 ? 12.586 -30.578 1.549 1 83.75 146 GLY B O 1
ATOM 2402 N N . THR B 1 147 ? 13.797 -31.797 0.106 1 88.56 147 THR B N 1
ATOM 2403 C CA . THR B 1 147 ? 14.344 -30.578 -0.491 1 88.56 147 THR B CA 1
ATOM 2404 C C . THR B 1 147 ? 13.328 -29.938 -1.427 1 88.56 147 THR B C 1
ATOM 2406 O O . THR B 1 147 ? 12.602 -30.625 -2.139 1 88.56 147 THR B O 1
ATOM 2409 N N . LYS B 1 148 ? 13.258 -28.656 -1.394 1 92.38 148 LYS B N 1
ATOM 2410 C CA . LYS B 1 148 ? 12.352 -27.938 -2.271 1 92.38 148 LYS B CA 1
ATOM 2411 C C . LYS B 1 148 ? 13.039 -27.531 -3.572 1 92.38 148 LYS B C 1
ATOM 2413 O O . LYS B 1 148 ? 14.211 -27.156 -3.57 1 92.38 148 LYS B O 1
ATOM 2418 N N . MET B 1 149 ? 12.227 -27.688 -4.664 1 92.19 149 MET B N 1
ATOM 2419 C CA . MET B 1 149 ? 12.734 -27.312 -5.977 1 92.19 149 MET B CA 1
ATOM 2420 C C . MET B 1 149 ? 11.609 -26.797 -6.863 1 92.19 149 MET B C 1
ATOM 2422 O O . MET B 1 149 ? 10.43 -27.062 -6.605 1 92.19 149 MET B O 1
ATOM 2426 N N . LEU B 1 150 ? 12.023 -26.094 -7.902 1 94.19 150 LEU B N 1
ATOM 2427 C CA . LEU B 1 150 ? 11.086 -25.562 -8.875 1 94.19 150 LEU B CA 1
ATOM 2428 C C . LEU B 1 150 ? 11.047 -26.422 -10.133 1 94.19 150 LEU B C 1
ATOM 2430 O O . LEU B 1 150 ? 12.094 -26.75 -10.695 1 94.19 150 LEU B O 1
ATOM 2434 N N . LEU B 1 151 ? 9.891 -26.812 -10.516 1 91.19 151 LEU B N 1
ATOM 2435 C CA . LEU B 1 151 ? 9.648 -27.672 -11.68 1 91.19 151 LEU B CA 1
ATOM 2436 C C . LEU B 1 151 ? 8.883 -26.906 -12.758 1 91.19 151 LEU B C 1
ATOM 2438 O O . LEU B 1 151 ? 7.758 -26.469 -12.539 1 91.19 151 LEU B O 1
ATOM 2442 N N . PRO B 1 152 ? 9.5 -26.734 -13.922 1 91.5 152 PRO B N 1
ATOM 2443 C CA . PRO B 1 152 ? 8.797 -26.047 -15.008 1 91.5 152 PRO B CA 1
ATOM 2444 C C . PRO B 1 152 ? 7.668 -26.891 -15.602 1 91.5 152 PRO B C 1
ATOM 2446 O O . PRO B 1 152 ? 7.777 -28.109 -15.664 1 91.5 152 PRO B O 1
ATOM 2449 N N . LEU B 1 153 ? 6.637 -26.219 -16.031 1 87.12 153 LEU B N 1
ATOM 2450 C CA . LEU B 1 153 ? 5.488 -26.875 -16.641 1 87.12 153 LEU B CA 1
ATOM 2451 C C . LEU B 1 153 ? 5.449 -26.609 -18.141 1 87.12 153 LEU B C 1
ATOM 2453 O O . LEU B 1 153 ? 5.926 -25.578 -18.609 1 87.12 153 LEU B O 1
ATOM 2457 N N . PRO B 1 154 ? 4.812 -27.672 -18.688 1 82.19 154 PRO B N 1
ATOM 2458 C CA . PRO B 1 154 ? 4.516 -27.391 -20.094 1 82.19 154 PRO B CA 1
ATOM 2459 C C . PRO B 1 154 ? 3.393 -26.359 -20.281 1 82.19 154 PRO B C 1
ATOM 2461 O O . PRO B 1 154 ? 2.674 -26.062 -19.312 1 82.19 154 PRO B O 1
ATOM 2464 N N . ASP B 1 155 ? 3.309 -25.672 -21.391 1 73.56 155 ASP B N 1
ATOM 2465 C CA . ASP B 1 155 ? 2.275 -24.672 -21.672 1 73.56 155 ASP B CA 1
ATOM 2466 C C . ASP B 1 155 ? 0.882 -25.297 -21.562 1 73.56 155 ASP B C 1
ATOM 2468 O O . ASP B 1 155 ? -0.074 -24.609 -21.188 1 73.56 155 ASP B O 1
ATOM 2472 N N . THR B 1 156 ? 0.763 -26.484 -21.906 1 60.41 156 THR B N 1
ATOM 2473 C CA . THR B 1 156 ? -0.538 -27.141 -22.016 1 60.41 156 THR B CA 1
ATOM 2474 C C . THR B 1 156 ? -0.783 -28.047 -20.812 1 60.41 156 THR B C 1
ATOM 2476 O O . THR B 1 156 ? -0.703 -29.266 -20.938 1 60.41 156 THR B O 1
ATOM 2479 N N . LEU B 1 157 ? -0.318 -27.578 -19.625 1 58.03 157 LEU B N 1
ATOM 2480 C CA . LEU B 1 157 ? -0.416 -28.562 -18.547 1 58.03 157 LEU B CA 1
ATOM 2481 C C . LEU B 1 157 ? -1.873 -28.844 -18.203 1 58.03 157 LEU B C 1
ATOM 2483 O O . LEU B 1 157 ? -2.666 -27.922 -18.031 1 58.03 157 LEU B O 1
ATOM 2487 N N . ALA B 1 158 ? -2.32 -30.016 -18.5 1 50.44 158 ALA B N 1
ATOM 2488 C CA . ALA B 1 158 ? -3.605 -30.531 -18.047 1 50.44 158 ALA B CA 1
ATOM 2489 C C . ALA B 1 158 ? -3.512 -31.031 -16.594 1 50.44 158 ALA B C 1
ATOM 2491 O O . ALA B 1 158 ? -2.664 -31.859 -16.281 1 50.44 158 ALA B O 1
ATOM 2492 N N . ALA B 1 159 ? -3.674 -30.109 -15.617 1 53.91 159 ALA B N 1
ATOM 2493 C CA . ALA B 1 159 ? -3.801 -30.609 -14.258 1 53.91 159 ALA B CA 1
ATOM 2494 C C . ALA B 1 159 ? -4.926 -31.641 -14.156 1 53.91 159 ALA B C 1
ATOM 2496 O O . ALA B 1 159 ? -6.047 -31.391 -14.609 1 53.91 159 ALA B O 1
ATOM 2497 N N . SER B 1 160 ? -4.621 -32.906 -14.406 1 53.03 160 SER B N 1
ATOM 2498 C CA . SER B 1 160 ? -5.641 -33.938 -14.242 1 53.03 160 SER B CA 1
ATOM 2499 C C . SER B 1 160 ? -5.562 -34.562 -12.859 1 53.03 160 SER B C 1
ATOM 2501 O O . SER B 1 160 ? -4.488 -35 -12.422 1 53.03 160 SER B O 1
ATOM 2503 N N . GLY B 1 161 ? -6.742 -34.562 -12.133 1 55.47 161 GLY B N 1
ATOM 2504 C CA . GLY B 1 161 ? -7.031 -35.406 -10.984 1 55.47 161 GLY B CA 1
ATOM 2505 C C . GLY B 1 161 ? -6.078 -35.188 -9.828 1 55.47 161 GLY B C 1
ATOM 2506 O O . GLY B 1 161 ? -5.621 -34.062 -9.602 1 55.47 161 GLY B O 1
ATOM 2507 N N . GLU B 1 162 ? -5.758 -36.25 -9.062 1 61.94 162 GLU B N 1
ATOM 2508 C CA . GLU B 1 162 ? -4.926 -36.344 -7.867 1 61.94 162 GLU B CA 1
ATOM 2509 C C . GLU B 1 162 ? -3.445 -36.188 -8.211 1 61.94 162 GLU B C 1
ATOM 2511 O O . GLU B 1 162 ? -2.637 -35.844 -7.348 1 61.94 162 GLU B O 1
ATOM 2516 N N . HIS B 1 163 ? -3.172 -36.375 -9.406 1 69.81 163 HIS B N 1
ATOM 2517 C CA . HIS B 1 163 ? -1.773 -36.312 -9.812 1 69.81 163 HIS B CA 1
ATOM 2518 C C . HIS B 1 163 ? -1.577 -35.344 -10.969 1 69.81 163 HIS B C 1
ATOM 2520 O O . HIS B 1 163 ? -2.457 -35.188 -11.82 1 69.81 163 HIS B O 1
ATOM 2526 N N . LEU B 1 164 ? -0.438 -34.688 -10.797 1 79.56 164 LEU B N 1
ATOM 2527 C CA . LEU B 1 164 ? 0.027 -33.844 -11.914 1 79.56 164 LEU B CA 1
ATOM 2528 C C . LEU B 1 164 ? 1.092 -34.594 -12.719 1 79.56 164 LEU B C 1
ATOM 2530 O O . LEU B 1 164 ? 2.104 -35.031 -12.164 1 79.56 164 LEU B O 1
ATOM 2534 N N . ILE B 1 165 ? 0.738 -34.844 -13.969 1 83.06 165 ILE B N 1
ATOM 2535 C CA . ILE B 1 165 ? 1.674 -35.594 -14.805 1 83.06 165 ILE B CA 1
ATOM 2536 C C . ILE B 1 165 ? 2.5 -34.625 -15.641 1 83.06 165 ILE B C 1
ATOM 2538 O O . ILE B 1 165 ? 1.947 -33.75 -16.312 1 83.06 165 ILE B O 1
ATOM 2542 N N . VAL B 1 166 ? 3.803 -34.781 -15.516 1 83.88 166 VAL B N 1
ATOM 2543 C CA . VAL B 1 166 ? 4.703 -33.938 -16.297 1 83.88 166 VAL B CA 1
ATOM 2544 C C . VAL B 1 166 ? 5.641 -34.812 -17.125 1 83.88 166 VAL B C 1
ATOM 2546 O O . VAL B 1 166 ? 5.918 -35.938 -16.75 1 83.88 166 VAL B O 1
ATOM 2549 N N . PRO B 1 167 ? 6.055 -34.312 -18.328 1 85 167 PRO B N 1
ATOM 2550 C CA . PRO B 1 167 ? 7.07 -35.062 -19.062 1 85 167 PRO B CA 1
ATOM 2551 C C . PRO B 1 167 ? 8.32 -35.344 -18.234 1 85 167 PRO B C 1
ATOM 2553 O O . PRO B 1 167 ? 8.758 -34.469 -17.469 1 85 167 PRO B O 1
ATOM 2556 N N . ALA B 1 168 ? 8.883 -36.5 -18.438 1 87.75 168 ALA B N 1
ATOM 2557 C CA . ALA B 1 168 ? 10.086 -36.875 -17.703 1 87.75 168 ALA B CA 1
ATOM 2558 C C . ALA B 1 168 ? 11.211 -35.875 -17.938 1 87.75 168 ALA B C 1
ATOM 2560 O O . ALA B 1 168 ? 12.031 -35.625 -17.047 1 87.75 168 ALA B O 1
ATOM 2561 N N . SER B 1 169 ? 11.234 -35.25 -19.109 1 89.88 169 SER B N 1
ATOM 2562 C CA . SER B 1 169 ? 12.305 -34.344 -19.469 1 89.88 169 SER B CA 1
ATOM 2563 C C . SER B 1 169 ? 12.289 -33.094 -18.594 1 89.88 169 SER B C 1
ATOM 2565 O O . SER B 1 169 ? 13.281 -32.344 -18.531 1 89.88 169 SER B O 1
ATOM 2567 N N . ALA B 1 170 ? 11.203 -32.844 -17.891 1 89.12 170 ALA B N 1
ATOM 2568 C CA . ALA B 1 170 ? 11.086 -31.688 -17.016 1 89.12 170 ALA B CA 1
ATOM 2569 C C . ALA B 1 170 ? 12.125 -31.719 -15.906 1 89.12 170 ALA B C 1
ATOM 2571 O O . ALA B 1 170 ? 12.57 -30.672 -15.43 1 89.12 170 ALA B O 1
ATOM 2572 N N . THR B 1 171 ? 12.508 -32.906 -15.469 1 89.06 171 THR B N 1
ATOM 2573 C CA . THR B 1 171 ? 13.438 -33.094 -14.359 1 89.06 171 THR B CA 1
ATOM 2574 C C . THR B 1 171 ? 14.797 -32.5 -14.695 1 89.06 171 THR B C 1
ATOM 2576 O O . THR B 1 171 ? 15.578 -32.156 -13.789 1 89.06 171 THR B O 1
ATOM 2579 N N . GLY B 1 172 ? 15.094 -32.375 -15.977 1 89.19 172 GLY B N 1
ATOM 2580 C CA . GLY B 1 172 ? 16.359 -31.781 -16.406 1 89.19 172 GLY B CA 1
ATOM 2581 C C . GLY B 1 172 ? 16.359 -30.266 -16.312 1 89.19 172 GLY B C 1
ATOM 2582 O O . GLY B 1 172 ? 17.406 -29.641 -16.5 1 89.19 172 GLY B O 1
ATOM 2583 N N . PHE B 1 173 ? 15.234 -29.688 -15.945 1 90.69 173 PHE B N 1
ATOM 2584 C CA . PHE B 1 173 ? 15.117 -28.234 -15.961 1 90.69 173 PHE B CA 1
ATOM 2585 C C . PHE B 1 173 ? 14.719 -27.719 -14.578 1 90.69 173 PHE B C 1
ATOM 2587 O O . PHE B 1 173 ? 14.32 -26.562 -14.438 1 90.69 173 PHE B O 1
ATOM 2594 N N . VAL B 1 174 ? 14.781 -28.469 -13.562 1 90.44 174 VAL B N 1
ATOM 2595 C CA . VAL B 1 174 ? 14.438 -28.094 -12.203 1 90.44 174 VAL B CA 1
ATOM 2596 C C . VAL B 1 174 ? 15.445 -27.062 -11.68 1 90.44 174 VAL B C 1
ATOM 2598 O O . VAL B 1 174 ? 16.625 -27.109 -12.039 1 90.44 174 VAL B O 1
ATOM 2601 N N . ARG B 1 175 ? 14.969 -26.125 -10.906 1 90.62 175 ARG B N 1
ATOM 2602 C CA . ARG B 1 175 ? 15.82 -25.141 -10.266 1 90.62 175 ARG B CA 1
ATOM 2603 C C . ARG B 1 175 ? 15.5 -25.016 -8.773 1 90.62 175 ARG B C 1
ATOM 2605 O O . ARG B 1 175 ? 14.453 -25.5 -8.32 1 90.62 175 ARG B O 1
ATOM 2612 N N . ASP B 1 176 ? 16.438 -24.375 -8.117 1 89.19 176 ASP B N 1
ATOM 2613 C CA . ASP B 1 176 ? 16.25 -24.266 -6.676 1 89.19 176 ASP B CA 1
ATOM 2614 C C . ASP B 1 176 ? 15.703 -22.891 -6.301 1 89.19 176 ASP B C 1
ATOM 2616 O O . ASP B 1 176 ? 15.242 -22.688 -5.176 1 89.19 176 ASP B O 1
ATOM 2620 N N . ASP B 1 177 ? 15.898 -22.016 -7.16 1 89.19 177 ASP B N 1
ATOM 2621 C CA . ASP B 1 177 ? 15.414 -20.656 -6.891 1 89.19 177 ASP B CA 1
ATOM 2622 C C . ASP B 1 177 ? 14.82 -20.031 -8.148 1 89.19 177 ASP B C 1
ATOM 2624 O O . ASP B 1 177 ? 14.898 -20.609 -9.234 1 89.19 177 ASP B O 1
ATOM 2628 N N . LEU B 1 178 ? 14.242 -18.938 -7.852 1 92.19 178 LEU B N 1
ATOM 2629 C CA . LEU B 1 178 ? 13.531 -18.281 -8.945 1 92.19 178 LEU B CA 1
ATOM 2630 C C . LEU B 1 178 ? 14.508 -17.656 -9.93 1 92.19 178 LEU B C 1
ATOM 2632 O O . LEU B 1 178 ? 14.18 -17.453 -11.102 1 92.19 178 LEU B O 1
ATOM 2636 N N . ALA B 1 179 ? 15.703 -17.484 -9.188 1 85.94 179 ALA B N 1
ATOM 2637 C CA . ALA B 1 179 ? 16.734 -16.922 -10.047 1 85.94 179 ALA B CA 1
ATOM 2638 C C . ALA B 1 179 ? 17.078 -17.875 -11.188 1 85.94 179 ALA B C 1
ATOM 2640 O O . ALA B 1 179 ? 17.453 -19.016 -10.953 1 85.94 179 ALA B O 1
ATOM 2641 N N . GLY B 1 180 ? 16.719 -17.797 -12.352 1 87.38 180 GLY B N 1
ATOM 2642 C CA . GLY B 1 180 ? 17.031 -18.594 -13.523 1 87.38 180 GLY B CA 1
ATOM 2643 C C . GLY B 1 180 ? 15.859 -19.469 -13.969 1 87.38 180 GLY B C 1
ATOM 2644 O O . GLY B 1 18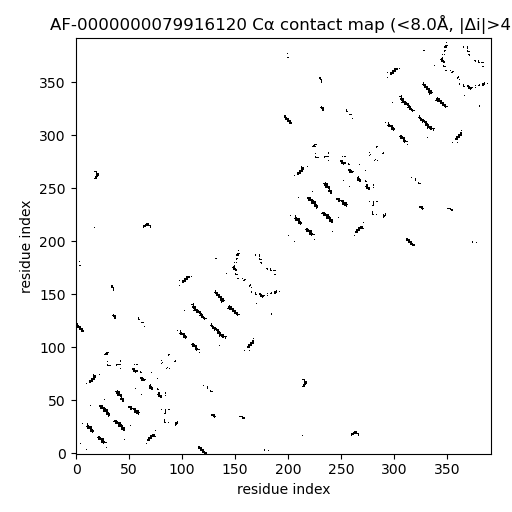0 ? 15.93 -20.125 -15.008 1 87.38 180 GLY B O 1
ATOM 2645 N N . PHE B 1 181 ? 14.961 -19.594 -13.078 1 92.56 181 PHE B N 1
ATOM 2646 C CA . PHE B 1 181 ? 13.836 -20.484 -13.383 1 92.56 181 PHE B CA 1
ATOM 2647 C C . PHE B 1 181 ? 13.125 -20.031 -14.648 1 92.56 181 PHE B C 1
ATOM 2649 O O . PHE B 1 181 ? 12.609 -20.844 -15.406 1 92.56 181 PHE B O 1
ATOM 2656 N N . GLY B 1 182 ? 13.102 -18.734 -14.82 1 91.06 182 GLY B N 1
ATOM 2657 C CA . GLY B 1 182 ? 12.492 -18.234 -16.047 1 91.06 182 GLY B CA 1
ATOM 2658 C C . GLY B 1 182 ? 13.148 -18.797 -17.297 1 91.06 182 GLY B C 1
ATOM 2659 O O . GLY B 1 182 ? 12.453 -19.219 -18.234 1 91.06 182 GLY B O 1
ATOM 2660 N N . ALA B 1 183 ? 14.406 -18.781 -17.297 1 91.31 183 ALA B N 1
ATOM 2661 C CA . ALA B 1 183 ? 15.156 -19.328 -18.422 1 91.31 183 ALA B CA 1
ATOM 2662 C C . ALA B 1 183 ? 14.914 -20.828 -18.562 1 91.31 183 ALA B C 1
ATOM 2664 O O . ALA B 1 183 ? 14.82 -21.344 -19.688 1 91.31 183 ALA B O 1
ATOM 2665 N N . ALA B 1 184 ? 14.828 -21.5 -17.453 1 91.62 184 ALA B N 1
ATOM 2666 C CA . ALA B 1 184 ? 14.57 -22.938 -17.469 1 91.62 184 ALA B CA 1
ATOM 2667 C C . ALA B 1 184 ? 13.203 -23.25 -18.062 1 91.62 184 ALA B C 1
ATOM 2669 O O . ALA B 1 184 ? 13.055 -24.203 -18.844 1 91.62 184 ALA B O 1
ATOM 2670 N N . VAL B 1 185 ? 12.234 -22.484 -17.703 1 90.88 185 VAL B N 1
ATOM 2671 C CA . VAL B 1 185 ? 10.891 -22.641 -18.25 1 90.88 185 VAL B CA 1
ATOM 2672 C C . VAL B 1 185 ? 10.922 -22.484 -19.766 1 90.88 185 VAL B C 1
ATOM 2674 O O . VAL B 1 185 ? 10.383 -23.312 -20.5 1 90.88 185 VAL B O 1
ATOM 2677 N N . ALA B 1 186 ? 11.516 -21.391 -20.203 1 90 186 ALA B N 1
ATOM 2678 C CA . ALA B 1 186 ? 11.594 -21.109 -21.625 1 90 186 ALA B CA 1
ATOM 2679 C C . ALA B 1 186 ? 12.297 -22.25 -22.375 1 90 186 ALA B C 1
ATOM 2681 O O . ALA B 1 186 ? 11.844 -22.688 -23.422 1 90 186 ALA B O 1
ATOM 2682 N N . ALA B 1 187 ? 13.375 -22.688 -21.828 1 91.75 187 ALA B N 1
ATOM 2683 C CA . ALA B 1 187 ? 14.156 -23.766 -22.438 1 91.75 187 ALA B CA 1
ATOM 2684 C C . ALA B 1 187 ? 13.344 -25.062 -22.516 1 91.75 187 ALA B C 1
ATOM 2686 O O . ALA B 1 187 ? 13.352 -25.75 -23.531 1 91.75 187 ALA B O 1
ATOM 2687 N N . PHE B 1 188 ? 12.695 -25.359 -21.484 1 89.12 188 PHE B N 1
ATOM 2688 C CA . PHE B 1 188 ? 11.875 -26.562 -21.422 1 89.12 188 PHE B CA 1
ATOM 2689 C C . PHE B 1 188 ? 10.773 -26.516 -22.469 1 89.12 188 PHE B C 1
ATOM 2691 O O . PHE B 1 188 ? 10.578 -27.484 -23.219 1 89.12 188 PHE B O 1
ATOM 2698 N N . ARG B 1 189 ? 10.117 -25.391 -22.5 1 86.94 189 ARG B N 1
ATOM 2699 C CA . ARG B 1 189 ? 9 -25.25 -23.422 1 86.94 189 ARG B CA 1
ATOM 2700 C C . ARG B 1 189 ? 9.484 -25.266 -24.875 1 86.94 189 ARG B C 1
ATOM 2702 O O . ARG B 1 189 ? 8.805 -25.812 -25.75 1 86.94 189 ARG B O 1
ATOM 2709 N N . THR B 1 190 ? 10.602 -24.703 -25.141 1 88.19 190 THR B N 1
ATOM 2710 C CA . THR B 1 190 ? 11.211 -24.766 -26.469 1 88.19 190 THR B CA 1
ATOM 2711 C C . THR B 1 190 ? 11.531 -26.203 -26.844 1 88.19 190 THR B C 1
ATOM 2713 O O . THR B 1 190 ? 11.297 -26.625 -27.984 1 88.19 190 THR B O 1
ATOM 2716 N N . GLN B 1 191 ? 12.102 -26.938 -25.875 1 86.56 191 GLN B N 1
ATOM 2717 C CA . GLN B 1 191 ? 12.414 -28.344 -26.094 1 86.56 191 GLN B CA 1
ATOM 2718 C C . GLN B 1 191 ? 11.164 -29.141 -26.469 1 86.56 191 GLN B C 1
ATOM 2720 O O . GLN B 1 191 ? 11.211 -30.016 -27.344 1 86.56 191 GLN B O 1
ATOM 2725 N N . LEU B 1 192 ? 10.102 -28.875 -25.812 1 83.62 192 LEU B N 1
ATOM 2726 C CA . LEU B 1 192 ? 8.859 -29.578 -26.078 1 83.62 192 LEU B CA 1
ATOM 2727 C C . LEU B 1 192 ? 8.328 -29.25 -27.469 1 83.62 192 LEU B C 1
ATOM 2729 O O . LEU B 1 192 ? 7.754 -30.109 -28.141 1 83.62 192 LEU B O 1
ATOM 2733 N N . ARG B 1 193 ? 8.469 -28 -27.828 1 80.94 193 ARG B N 1
ATOM 2734 C CA . ARG B 1 193 ? 8.008 -27.594 -29.141 1 80.94 193 ARG B CA 1
ATOM 2735 C C . ARG B 1 193 ? 8.859 -28.234 -30.234 1 80.94 193 ARG B C 1
ATOM 2737 O O . ARG B 1 193 ? 8.367 -28.484 -31.344 1 80.94 193 ARG B O 1
ATOM 2744 N N . GLY B 1 194 ? 10.141 -28.266 -29.938 1 75.62 194 GLY B N 1
ATOM 2745 C CA . GLY B 1 194 ? 11.008 -28.922 -30.906 1 75.62 194 GLY B CA 1
ATOM 2746 C C . GLY B 1 194 ? 10.828 -30.422 -30.953 1 75.62 194 GLY B C 1
ATOM 2747 O O . GLY B 1 194 ? 11.117 -31.047 -31.984 1 75.62 194 GLY B O 1
ATOM 2748 N N . ALA B 1 195 ? 10.508 -31.078 -29.891 1 70 195 ALA B N 1
ATOM 2749 C CA . ALA B 1 195 ? 10.273 -32.5 -29.859 1 70 195 ALA B CA 1
ATOM 2750 C C . ALA B 1 195 ? 8.938 -32.875 -30.5 1 70 195 ALA B C 1
ATOM 2752 O O . ALA B 1 195 ? 8.68 -34.031 -30.797 1 70 195 ALA B O 1
ATOM 2753 N N . SER B 1 196 ? 8.055 -31.953 -30.562 1 52.22 196 SER B N 1
ATOM 2754 C CA . SER B 1 196 ? 6.828 -32.25 -31.297 1 52.22 196 SER B CA 1
ATOM 2755 C C . SER B 1 196 ? 7.051 -32.188 -32.812 1 52.22 196 SER B C 1
ATOM 2757 O O . SER B 1 196 ? 7.844 -31.375 -33.281 1 52.22 196 SER B O 1
#

Nearest PDB structures (foldseek):
  8qzo-assembly3_D  TM=6.925E-01  e=2.855E-08  Archaeoglobus fulgidus
  8qzo-assembly4_F  TM=7.003E-01  e=4.330E-08  Archaeoglobus fulgidus
  8qzo-assembly1_A  TM=6.433E-01  e=6.969E-08  Archaeoglobus fulgidus
  8qzo-assembly2_B  TM=6.386E-01  e=7.850E-08  Archaeoglobus fulgidus
  9k3q-assembly1_H  TM=6.731E-01  e=3.124E-03  Rhodospirillum rubrum

Radius of gyration: 27.25 Å; Cα contacts (8 Å, |Δi|>4): 947; chains: 2; bounding box: 38×86×62 Å

Foldseek 3Di:
DKDKDWQVLQFQFFEAAPVGDRAWGFHAWFADPLRFFTQFGWTWHNDPPIGTDQKTAGLLQFQDDDSRYTYGNDPVNIGGQDDRRVVQVPPPPNYDPQAQAWEAEPVGDTFAGFHTWMWMGDNVVVSTITTFWTWGQGDPPQDDGRQIKIFGAESRFRPDDRYGYGHPCRSVLIGRDPVCNVVSSVVVNVVVVVVD/DKDKDWQVLQFQFFEAAPVGDRAWGFHAWFADPLRFFTQFGWTWHNDPPIGTDQKTAGLLQFQDDDSRYTYGNDPVNIGGQDDRRVVQVPPPPNYDPQAQFWEAEPVGDTFAGFHTWMWMGDHVVVSTITTFWTWGQGDPPQDDGRQIKIFGAESSFRPDDRYGYGHPCRSVLIGRDPVCNVVSSVVVNVVVVVVD